Protein AF-A0A6A4WF65-F1 (afdb_monomer_lite)

Foldseek 3Di:
DDDDDDDDDDDDDDDDDDDDDDDDDDDDDDDDDDDDDDDDDDDDDDDDDDDDDDDDDDDDVVVVVVVVVVVVVVVVVVVVVVVVVVVVVVVVVVVVVVVVVVVVVVVVVVVVVVVVVVVVVVVVVVVVVVVVVVVVVVVLVVVVVVVVVVVVVVVVVVVVVVVVVVVVVVVVVVVVVVVVVVVVVVVVVVVVVVVVVVVVVVVVVVVVVVVVVVVVVVVVVVVVVVVVVVVVVVVVVVVVVVVVVVVVVVVVVVVVVVVVVCVVVCVVVVVVVVVVVVVVVVVVVVVVVVVVVVVVVVVVVVVVVVVVVVVVVVVVVVVVVVVVVVVVVVVVVVVVVVVVVVVVVVVVVVVVVVVVVVVVVVVVVVVVVVVVVVVVVVVVVVVVVVVVVVVVVVVVVVVVVVVVLVVVLVVLVVVLVVVVVVLVVVVVVVLVVQQVCCVVVNDPRDDDEDDPPDPPDPHHSVVVVVVVQDDDPPDPDDDPVPHRSVRVNVVSVVVVCVVVCVVVVVVVVVVVSVVPDDDPPDDPPPDDPDDDDDDDDDDDDDDDDPDPDDPDPDPPPPDDD

Radius of gyration: 81.29 Å; chains: 1; bounding box: 190×96×236 Å

Organism: Amphibalanus amphitrite (NCBI:txid1232801)

Structure (mmCIF, N/CA/C/O backbone):
data_AF-A0A6A4WF65-F1
#
_entry.id   AF-A0A6A4WF65-F1
#
loop_
_atom_site.group_PDB
_atom_site.id
_atom_site.type_symbol
_atom_site.label_atom_id
_atom_site.label_alt_id
_atom_site.label_comp_id
_atom_site.label_asym_id
_atom_site.label_entity_id
_atom_site.label_seq_id
_atom_site.pdbx_PDB_ins_code
_atom_site.Cartn_x
_atom_site.Cartn_y
_atom_site.Cartn_z
_atom_site.occupancy
_atom_site.B_iso_or_equiv
_atom_site.auth_seq_id
_atom_site.auth_comp_id
_atom_site.auth_asym_id
_atom_site.auth_atom_id
_atom_site.pdbx_PDB_model_num
ATOM 1 N N . MET A 1 1 ? -5.955 -25.766 -6.227 1.00 41.91 1 MET A N 1
ATOM 2 C CA . MET A 1 1 ? -5.847 -26.852 -5.224 1.00 41.91 1 MET A CA 1
ATOM 3 C C . MET A 1 1 ? -7.140 -26.901 -4.414 1.00 41.91 1 MET A C 1
ATOM 5 O O . MET A 1 1 ? -7.387 -25.957 -3.670 1.00 41.91 1 MET A O 1
ATOM 9 N N . PRO A 1 2 ? -8.030 -27.885 -4.627 1.00 46.41 2 PRO A N 1
ATOM 10 C CA . PRO A 1 2 ? -9.391 -27.808 -4.109 1.00 46.41 2 PRO A CA 1
ATOM 11 C C . PRO A 1 2 ? -9.538 -28.408 -2.700 1.00 46.41 2 PRO A C 1
ATOM 13 O O . PRO A 1 2 ? -9.118 -29.527 -2.430 1.00 46.41 2 PRO A O 1
ATOM 16 N N . GLY A 1 3 ? -10.184 -27.628 -1.832 1.00 39.09 3 GLY A N 1
ATOM 17 C CA . GLY A 1 3 ? -11.376 -28.011 -1.069 1.00 39.09 3 GLY A CA 1
ATOM 18 C C . GLY A 1 3 ? -11.336 -29.244 -0.164 1.00 39.09 3 GLY A C 1
ATOM 19 O O . GLY A 1 3 ? -11.583 -30.355 -0.619 1.00 39.09 3 GLY A O 1
ATOM 20 N N . LYS A 1 4 ? -11.273 -29.011 1.153 1.00 44.75 4 LYS A N 1
ATOM 21 C CA . LYS A 1 4 ? -11.973 -29.842 2.148 1.00 44.75 4 LYS A CA 1
ATOM 22 C C . LYS A 1 4 ? -12.621 -28.955 3.211 1.00 44.75 4 LYS A C 1
ATOM 24 O O . LYS A 1 4 ? -11.996 -28.563 4.188 1.00 44.75 4 LYS A O 1
ATOM 29 N N . VAL A 1 5 ? -13.898 -28.650 2.992 1.00 38.47 5 VAL A N 1
ATOM 30 C CA . VAL A 1 5 ? -14.832 -28.178 4.019 1.00 38.47 5 VAL A CA 1
ATOM 31 C C . VAL A 1 5 ? -15.720 -29.369 4.351 1.00 38.47 5 VAL A C 1
ATOM 33 O O . VAL A 1 5 ? -16.549 -29.769 3.537 1.00 38.47 5 VAL A O 1
ATOM 36 N N . SER A 1 6 ? -15.539 -29.957 5.529 1.00 44.25 6 SER A N 1
ATOM 37 C CA . SER A 1 6 ? -16.448 -30.965 6.074 1.00 44.25 6 SER A CA 1
ATOM 38 C C . SER A 1 6 ? -17.219 -30.365 7.242 1.00 44.25 6 SER A C 1
ATOM 40 O O . SER A 1 6 ? -16.684 -30.112 8.320 1.00 44.25 6 SER A O 1
ATOM 42 N N . ALA A 1 7 ? -18.497 -30.118 6.968 1.00 38.19 7 ALA A N 1
ATOM 43 C CA . ALA A 1 7 ? -19.545 -29.851 7.932 1.00 38.19 7 ALA A CA 1
ATOM 44 C C . ALA A 1 7 ? -19.807 -31.079 8.819 1.00 38.19 7 ALA A C 1
ATOM 46 O O . ALA A 1 7 ? -19.657 -32.201 8.346 1.00 38.19 7 ALA A O 1
ATOM 47 N N . LEU A 1 8 ? -20.256 -30.851 10.060 1.00 39.09 8 LEU A N 1
ATOM 48 C CA . LEU A 1 8 ? -21.376 -31.527 10.751 1.00 39.09 8 LEU A CA 1
ATOM 49 C C . LEU A 1 8 ? -21.285 -31.258 12.263 1.00 39.09 8 LEU A C 1
ATOM 51 O O . LEU A 1 8 ? -20.245 -31.461 12.877 1.00 39.09 8 LEU A O 1
ATOM 55 N N . GLY A 1 9 ? -22.387 -30.807 12.878 1.00 33.81 9 GLY A N 1
ATOM 56 C CA . GLY A 1 9 ? -22.458 -30.689 14.343 1.00 33.81 9 GLY A CA 1
ATOM 57 C C . GLY A 1 9 ? -23.415 -29.646 14.928 1.00 33.81 9 GLY A C 1
ATOM 58 O O . GLY A 1 9 ? -23.108 -29.055 15.958 1.00 33.81 9 GLY A O 1
ATOM 59 N N . ARG A 1 10 ? -24.583 -29.386 14.322 1.00 36.50 10 ARG A N 1
ATOM 60 C CA . ARG A 1 10 ? -25.648 -28.584 14.962 1.00 36.50 10 ARG A CA 1
ATOM 61 C C . ARG A 1 10 ? -26.479 -29.464 15.908 1.00 36.50 10 ARG A C 1
ATOM 63 O O . ARG A 1 10 ? -27.390 -30.151 15.456 1.00 36.50 10 ARG A O 1
ATOM 70 N N . LYS A 1 11 ? -26.239 -29.386 17.223 1.00 39.59 11 LYS A N 1
ATOM 71 C CA . LYS A 1 11 ? -27.218 -29.808 18.245 1.00 39.59 11 LYS A CA 1
ATOM 72 C C . LYS A 1 11 ? -28.255 -28.695 18.439 1.00 39.59 11 LYS A C 1
ATOM 74 O O . LYS A 1 11 ? -27.936 -27.620 18.938 1.00 39.59 11 LYS A O 1
ATOM 79 N N . LYS A 1 12 ? -29.498 -28.955 18.024 1.00 37.94 12 LYS A N 1
ATOM 80 C CA . LYS A 1 12 ? -30.688 -28.159 18.360 1.00 37.94 12 LYS A CA 1
ATOM 81 C C . LYS A 1 12 ? -31.403 -28.788 19.560 1.00 37.94 12 LYS A C 1
ATOM 83 O O . LYS A 1 12 ? -31.788 -29.948 19.509 1.00 37.94 12 LYS A O 1
ATOM 88 N N . GLY A 1 13 ? -31.677 -27.971 20.566 1.00 34.44 13 GLY A N 1
ATOM 89 C CA . GLY A 1 13 ? -32.819 -28.066 21.480 1.00 34.44 13 GLY A CA 1
ATOM 90 C C . GLY A 1 13 ? -33.201 -26.632 21.889 1.00 34.44 13 GLY A C 1
ATOM 91 O O . GLY A 1 13 ? -32.385 -25.738 21.654 1.00 34.44 13 GLY A O 1
ATOM 92 N N . PRO A 1 14 ? -34.384 -26.347 22.466 1.00 43.03 14 PRO A N 1
ATOM 93 C CA . PRO A 1 14 ? -35.498 -27.235 22.804 1.00 43.03 14 PRO A CA 1
ATOM 94 C C . PRO A 1 14 ? -36.832 -26.816 22.135 1.00 43.03 14 PRO A C 1
ATOM 96 O O . PRO A 1 14 ? -37.069 -25.645 21.834 1.00 43.03 14 PRO A O 1
ATOM 99 N N . LYS A 1 15 ? -37.752 -27.769 21.930 1.00 39.72 15 LYS A N 1
ATOM 100 C CA . LYS A 1 15 ? -39.150 -27.463 21.577 1.00 39.72 15 LYS A CA 1
ATOM 101 C C . LYS A 1 15 ? -39.980 -27.287 22.849 1.00 39.72 15 LYS A C 1
ATOM 103 O O . LYS A 1 15 ? -40.036 -28.167 23.700 1.00 39.72 15 LYS A O 1
ATOM 108 N N . LYS A 1 16 ? -40.639 -26.130 22.922 1.00 36.88 16 LYS A N 1
ATOM 109 C CA . LYS A 1 16 ? -41.687 -25.769 23.878 1.00 36.88 16 LYS A CA 1
ATOM 110 C C . LYS A 1 16 ? -42.897 -26.693 23.701 1.00 36.88 16 LYS A C 1
ATOM 112 O O . LYS A 1 16 ? -43.458 -26.749 22.611 1.00 36.88 16 LYS A O 1
ATOM 117 N N . GLY A 1 17 ? -43.329 -27.340 24.779 1.00 35.47 17 GLY A N 1
ATOM 118 C CA . GLY A 1 17 ? -44.667 -27.913 24.917 1.00 35.47 17 GLY A CA 1
ATOM 119 C C . GLY A 1 17 ? -45.488 -27.040 25.863 1.00 35.47 17 GLY A C 1
ATOM 120 O O . GLY A 1 17 ? -45.260 -27.054 27.068 1.00 35.47 17 GLY A O 1
ATOM 121 N N . LYS A 1 18 ? -46.414 -26.250 25.311 1.00 37.03 18 LYS A N 1
ATOM 122 C CA . LYS A 1 18 ? -47.544 -25.672 26.047 1.00 37.03 18 LYS A CA 1
ATOM 123 C C . LYS A 1 18 ? -48.683 -26.690 25.982 1.00 37.03 18 LYS A C 1
ATOM 125 O O . LYS A 1 18 ? -49.157 -26.980 24.892 1.00 37.03 18 LYS A O 1
ATOM 130 N N . ALA A 1 19 ? -49.144 -27.167 27.130 1.00 35.53 19 ALA A N 1
ATOM 131 C CA . ALA A 1 19 ? -50.463 -27.765 27.279 1.00 35.53 19 ALA A CA 1
ATOM 132 C C . ALA A 1 19 ? -51.000 -27.344 28.648 1.00 35.53 19 ALA A C 1
ATOM 134 O O . ALA A 1 19 ? -50.525 -27.791 29.688 1.00 35.53 19 ALA A O 1
ATOM 135 N N . GLY A 1 20 ? -51.951 -26.416 28.632 1.00 32.31 20 GLY A N 1
ATOM 136 C CA . GLY A 1 20 ? -52.855 -26.172 29.741 1.00 32.31 20 GLY A CA 1
ATOM 137 C C . GLY A 1 20 ? -54.247 -26.590 29.294 1.00 32.31 20 GLY A C 1
ATOM 138 O O . GLY A 1 20 ? -54.664 -26.195 28.211 1.00 32.31 20 GLY A O 1
ATOM 139 N N . SER A 1 21 ? -54.930 -27.399 30.101 1.00 34.78 21 SER A N 1
ATOM 140 C CA . SER A 1 21 ? -56.360 -27.268 30.405 1.00 34.78 21 SER A CA 1
ATOM 141 C C . SER A 1 21 ? -56.857 -28.493 31.179 1.00 34.78 21 SER A C 1
ATOM 143 O O . SER A 1 21 ? -56.741 -29.626 30.726 1.00 34.78 21 SER A O 1
ATOM 145 N N . SER A 1 22 ? -57.468 -28.197 32.327 1.00 37.22 22 SER A N 1
ATOM 146 C CA . SER A 1 22 ? -58.612 -28.897 32.915 1.00 37.22 22 SER A CA 1
ATOM 147 C C . SER A 1 22 ? -58.459 -30.368 33.325 1.00 37.22 22 SER A C 1
ATOM 149 O O . SER A 1 22 ? -58.744 -31.294 32.568 1.00 37.22 22 SER A O 1
ATOM 151 N N . ARG A 1 23 ? -58.209 -30.590 34.624 1.00 34.72 23 ARG A N 1
ATOM 152 C CA . ARG A 1 23 ? -58.839 -31.710 35.341 1.00 34.72 23 ARG A CA 1
ATOM 153 C C . ARG A 1 23 ? -59.058 -31.395 36.825 1.00 34.72 23 ARG A C 1
ATOM 155 O O . ARG A 1 23 ? -58.192 -31.575 37.667 1.00 34.72 23 ARG A O 1
ATOM 162 N N . ARG A 1 24 ? -60.263 -30.876 37.076 1.00 36.25 24 ARG A N 1
ATOM 163 C CA . ARG A 1 24 ? -61.226 -31.251 38.128 1.00 36.25 24 ARG A CA 1
ATOM 164 C C . ARG A 1 24 ? -60.636 -31.754 39.458 1.00 36.25 24 ARG A C 1
ATOM 166 O O . ARG A 1 24 ? -60.209 -32.900 39.573 1.00 36.25 24 ARG A O 1
ATOM 173 N N . GLY A 1 25 ? -60.720 -30.896 40.475 1.00 32.00 25 GLY A N 1
ATOM 174 C CA . GLY A 1 25 ? -60.412 -31.222 41.862 1.00 32.00 25 GLY A CA 1
ATOM 175 C C . GLY A 1 25 ? -61.311 -32.321 42.438 1.00 32.00 25 GLY A C 1
ATOM 176 O O . GLY A 1 25 ? -62.505 -32.399 42.148 1.00 32.00 25 GLY A O 1
ATOM 177 N N . LYS A 1 26 ? -60.714 -33.159 43.285 1.00 34.44 26 LYS A N 1
ATOM 178 C CA . LYS A 1 26 ? -61.405 -34.013 44.250 1.00 34.44 26 LYS A CA 1
ATOM 179 C C . LYS A 1 26 ? -60.920 -33.604 45.632 1.00 34.44 26 LYS A C 1
ATOM 181 O O . LYS A 1 26 ? -59.792 -33.890 46.010 1.00 34.44 26 LYS A O 1
ATOM 186 N N . GLY A 1 27 ? -61.791 -32.930 46.362 1.00 31.33 27 GLY A N 1
ATOM 187 C CA . GLY A 1 27 ? -61.661 -32.670 47.782 1.00 31.33 27 GLY A CA 1
ATOM 188 C C . GLY A 1 27 ? -63.065 -32.562 48.356 1.00 31.33 27 GLY A C 1
ATOM 189 O O . GLY A 1 27 ? -63.889 -31.844 47.796 1.00 31.33 27 GLY A O 1
ATOM 190 N N . THR A 1 28 ? -63.294 -33.309 49.436 1.00 33.25 28 THR A N 1
ATOM 191 C CA . THR A 1 28 ? -64.363 -33.230 50.452 1.00 33.25 28 THR A CA 1
ATOM 192 C C . THR A 1 28 ? -65.168 -34.524 50.630 1.00 33.25 28 THR A C 1
ATOM 194 O O . THR A 1 28 ? -66.014 -34.907 49.829 1.00 33.25 28 THR A O 1
ATOM 197 N N . LYS A 1 29 ? -64.914 -35.189 51.761 1.00 31.84 29 LYS A N 1
ATOM 198 C CA . LYS A 1 29 ? -65.923 -35.901 52.549 1.00 31.84 29 LYS A CA 1
ATOM 199 C C . LYS A 1 29 ? -65.740 -35.430 53.989 1.00 31.84 29 LYS A C 1
ATOM 201 O O . LYS A 1 29 ? -64.892 -35.940 54.709 1.00 31.84 29 LYS A O 1
ATOM 206 N N . SER A 1 30 ? -66.512 -34.421 54.374 1.00 33.69 30 SER A N 1
ATOM 207 C CA . SER A 1 30 ? -66.851 -34.150 55.767 1.00 33.69 30 SER A CA 1
ATOM 208 C C . SER A 1 30 ? -68.365 -34.298 55.890 1.00 33.69 30 SER A C 1
ATOM 210 O O . SER A 1 30 ? -69.145 -33.718 55.138 1.00 33.69 30 SER A O 1
ATOM 212 N N . THR A 1 31 ? -68.784 -35.168 56.798 1.00 31.50 31 THR A N 1
ATOM 213 C CA . THR A 1 31 ? -70.180 -35.397 57.156 1.00 31.50 31 THR A CA 1
ATOM 214 C C . THR A 1 31 ? -70.520 -34.518 58.349 1.00 31.50 31 THR A C 1
ATOM 216 O O . THR A 1 31 ? -69.987 -34.731 59.438 1.00 31.50 31 THR A O 1
ATOM 219 N N . LYS A 1 32 ? -71.434 -33.558 58.176 1.00 29.44 32 LYS A N 1
ATOM 220 C CA . LYS A 1 32 ? -72.204 -32.993 59.291 1.00 29.44 32 LYS A CA 1
ATOM 221 C C . LYS A 1 32 ? -73.563 -32.464 58.814 1.00 29.44 32 LYS A C 1
ATOM 223 O O . LYS A 1 32 ? -73.632 -31.519 58.042 1.00 29.44 32 LYS A O 1
ATOM 228 N N . SER A 1 33 ? -74.608 -33.145 59.286 1.00 32.16 33 SER A N 1
ATOM 229 C CA . SER A 1 33 ? -75.941 -32.676 59.713 1.00 32.16 33 SER A CA 1
ATOM 230 C C . SER A 1 33 ? -76.513 -31.334 59.218 1.00 32.16 33 SER A C 1
ATOM 232 O O . SER A 1 33 ? -75.879 -30.297 59.402 1.00 32.16 33 SER A O 1
ATOM 234 N N . LYS A 1 34 ? -77.805 -31.351 58.842 1.00 30.38 34 LYS A N 1
ATOM 235 C CA . LYS A 1 34 ? -78.896 -30.406 59.225 1.00 30.38 34 LYS A CA 1
ATOM 236 C C . LYS A 1 34 ? -80.216 -30.926 58.606 1.00 30.38 34 LYS A C 1
ATOM 238 O O . LYS A 1 34 ? -80.237 -31.228 57.425 1.00 30.38 34 LYS A O 1
ATOM 243 N N . SER A 1 35 ? -81.210 -31.366 59.383 1.00 31.05 35 SER A N 1
ATOM 244 C CA . SER A 1 35 ? -82.272 -30.625 60.102 1.00 31.05 35 SER A CA 1
ATOM 245 C C . SER A 1 35 ? -83.471 -30.185 59.242 1.00 31.05 35 SER A C 1
ATOM 247 O O . SER A 1 35 ? -83.344 -29.280 58.425 1.00 31.05 35 SER A O 1
ATOM 249 N N . SER A 1 36 ? -84.640 -30.772 59.515 1.00 28.94 36 SER A N 1
ATOM 250 C CA . SER A 1 36 ? -86.014 -30.206 59.552 1.00 28.94 36 SER A CA 1
ATOM 251 C C . SER A 1 36 ? -86.986 -31.404 59.638 1.00 28.94 36 SER A C 1
ATOM 253 O O . SER A 1 36 ? -86.672 -32.455 59.100 1.00 28.94 36 SER A O 1
ATOM 255 N N . GLY A 1 37 ? -88.132 -31.436 60.317 1.00 28.89 37 GLY A N 1
ATOM 256 C CA . GLY A 1 37 ? -88.900 -30.498 61.130 1.00 28.89 37 GLY A CA 1
ATOM 257 C C . GLY A 1 37 ? -90.341 -31.044 61.271 1.00 28.89 37 GLY A C 1
ATOM 258 O O . GLY A 1 37 ? -90.865 -31.608 60.317 1.00 28.89 37 GLY A O 1
ATOM 259 N N . SER A 1 38 ? -90.983 -30.813 62.431 1.00 27.28 38 SER A N 1
ATOM 260 C CA . SER A 1 38 ? -92.423 -31.018 62.767 1.00 27.28 38 SER A CA 1
ATOM 261 C C . SER A 1 38 ? -92.932 -32.473 62.942 1.00 27.28 38 SER A C 1
ATOM 263 O O . SER A 1 38 ? -92.507 -33.361 62.228 1.00 27.28 38 SER A O 1
ATOM 265 N N . GLY A 1 39 ? -93.842 -32.843 63.859 1.00 27.70 39 GLY A N 1
ATOM 266 C CA . GLY A 1 39 ? -94.545 -32.146 64.940 1.00 27.70 39 GLY A CA 1
ATOM 267 C C . GLY A 1 39 ? -95.506 -33.085 65.725 1.00 27.70 39 GLY A C 1
ATOM 268 O O . GLY A 1 39 ? -96.039 -34.035 65.174 1.00 27.70 39 GLY A O 1
ATOM 269 N N . LYS A 1 40 ? -95.716 -32.774 67.021 1.00 29.08 40 LYS A N 1
ATOM 270 C CA . LYS A 1 40 ? -96.902 -32.983 67.910 1.00 29.08 40 LYS A CA 1
ATOM 271 C C . LYS A 1 40 ? -97.742 -34.296 67.864 1.00 29.08 40 LYS A C 1
ATOM 273 O O . LYS A 1 40 ? -98.533 -34.465 66.948 1.00 29.08 40 LYS A O 1
ATOM 278 N N . LYS A 1 41 ? -97.890 -34.985 69.022 1.00 27.52 41 LYS A N 1
ATOM 279 C CA . LYS A 1 41 ? -99.113 -34.970 69.895 1.00 27.52 41 LYS A CA 1
ATOM 280 C C . LYS A 1 41 ? -99.067 -35.930 71.119 1.00 27.52 41 LYS A C 1
ATOM 282 O O . LYS A 1 41 ? -98.786 -37.111 71.010 1.00 27.52 41 LYS A O 1
ATOM 287 N N . LYS A 1 42 ? -99.457 -35.350 72.266 1.00 28.66 42 LYS A N 1
ATOM 288 C CA . LYS A 1 42 ? -100.004 -35.852 73.558 1.00 28.66 42 LYS A CA 1
ATOM 289 C C . LYS A 1 42 ? -100.631 -37.270 73.649 1.00 28.66 42 LYS A C 1
ATOM 291 O O . LYS A 1 42 ? -101.531 -37.566 72.871 1.00 28.66 42 LYS A O 1
ATOM 296 N N . LYS A 1 43 ? -100.434 -37.944 74.806 1.00 29.64 43 LYS A N 1
ATOM 297 C CA . LYS A 1 43 ? -101.494 -38.420 75.760 1.00 29.64 43 LYS A CA 1
ATOM 298 C C . LYS A 1 43 ? -100.871 -38.969 77.074 1.00 29.64 43 LYS A C 1
ATOM 300 O O . LYS A 1 43 ? -99.963 -39.779 77.008 1.00 29.64 43 LYS A O 1
ATOM 305 N N . LYS A 1 44 ? -101.189 -38.380 78.248 1.00 27.11 44 LYS A N 1
ATOM 306 C CA . LYS A 1 44 ? -101.965 -38.952 79.398 1.00 27.11 44 LYS A CA 1
ATOM 307 C C . LYS A 1 44 ? -101.587 -40.414 79.736 1.00 27.11 44 LYS A C 1
ATOM 309 O O . LYS A 1 44 ? -101.782 -41.259 78.886 1.00 27.11 44 LYS A O 1
ATOM 314 N N . GLY A 1 45 ? -101.108 -40.833 80.911 1.00 25.62 45 GLY A N 1
ATOM 315 C CA . GLY A 1 45 ? -101.316 -40.401 82.298 1.00 25.62 45 GLY A CA 1
ATOM 316 C C . GLY A 1 45 ? -102.202 -41.417 83.041 1.00 25.62 45 GLY A C 1
ATOM 317 O O . GLY A 1 45 ? -103.343 -41.570 82.628 1.00 25.62 45 GLY A O 1
ATOM 318 N N . LYS A 1 46 ? -101.739 -42.055 84.136 1.00 28.75 46 LYS A N 1
ATOM 319 C CA . LYS A 1 46 ? -102.574 -42.373 85.322 1.00 28.75 46 LYS A CA 1
ATOM 320 C C . LYS A 1 46 ? -101.794 -42.956 86.515 1.00 28.75 46 LYS A C 1
ATOM 322 O O . LYS A 1 46 ? -101.024 -43.896 86.400 1.00 28.75 46 LYS A O 1
ATOM 327 N N . LYS A 1 47 ? -102.101 -42.350 87.663 1.00 29.41 47 LYS A N 1
ATOM 328 C CA . LYS A 1 47 ? -101.840 -42.684 89.071 1.00 29.41 47 LYS A CA 1
ATOM 329 C C . LYS A 1 47 ? -102.693 -43.868 89.563 1.00 29.41 47 LYS A C 1
ATOM 331 O O . LYS A 1 47 ? -103.837 -44.000 89.133 1.00 29.41 47 LYS A O 1
ATOM 336 N N . GLY A 1 48 ? -102.232 -44.498 90.649 1.00 27.08 48 GLY A N 1
ATOM 337 C CA . GLY A 1 48 ? -103.062 -45.112 91.706 1.00 27.08 48 GLY A CA 1
ATOM 338 C C . GLY A 1 48 ? -102.782 -46.605 91.916 1.00 27.08 48 GLY A C 1
ATOM 339 O O . GLY A 1 48 ? -102.446 -47.284 90.966 1.00 27.08 48 GLY A O 1
ATOM 340 N N . LYS A 1 49 ? -102.922 -47.210 93.100 1.00 27.72 49 LYS A N 1
ATOM 341 C CA . LYS A 1 49 ? -103.327 -46.756 94.441 1.00 27.72 49 LYS A CA 1
ATOM 342 C C . LYS A 1 49 ? -103.037 -47.924 95.416 1.00 27.72 49 LYS A C 1
ATOM 344 O O . LYS A 1 49 ? -103.233 -49.075 95.067 1.00 27.72 49 LYS A O 1
ATOM 349 N N . ARG A 1 50 ? -102.615 -47.573 96.633 1.00 28.78 50 ARG A N 1
ATOM 350 C CA . ARG A 1 50 ? -102.766 -48.228 97.955 1.00 28.78 50 ARG A CA 1
ATOM 351 C C . ARG A 1 50 ? -103.413 -49.636 98.079 1.00 28.78 50 ARG A C 1
ATOM 353 O O . ARG A 1 50 ? -104.551 -49.830 97.677 1.00 28.78 50 ARG A O 1
ATOM 360 N N . LYS A 1 51 ? -102.798 -50.376 99.023 1.00 28.36 51 LYS A N 1
ATOM 361 C CA . LYS A 1 51 ? -103.355 -51.083 100.210 1.00 28.36 51 LYS A CA 1
ATOM 362 C C . LYS A 1 51 ? -103.645 -52.597 100.144 1.00 28.36 51 LYS A C 1
ATOM 364 O O . LYS A 1 51 ? -104.445 -53.066 99.352 1.00 28.36 51 LYS A O 1
ATOM 369 N N . LYS A 1 52 ? -103.184 -53.216 101.247 1.00 26.14 52 LYS A N 1
ATOM 370 C CA . LYS A 1 52 ? -103.778 -54.293 102.071 1.00 26.14 52 LYS A CA 1
ATOM 371 C C . LYS A 1 52 ? -103.363 -55.749 101.778 1.00 26.14 52 LYS A C 1
ATOM 373 O O . LYS A 1 52 ? -104.088 -56.498 101.146 1.00 26.14 52 LYS A O 1
ATOM 378 N N . GLY A 1 53 ? -102.323 -56.176 102.500 1.00 27.28 53 GLY A N 1
ATOM 379 C CA . GLY A 1 53 ? -102.506 -57.058 103.661 1.00 27.28 53 GLY A CA 1
ATOM 380 C C . GLY A 1 53 ? -102.249 -58.557 103.468 1.00 27.28 53 GLY A C 1
ATOM 381 O O . GLY A 1 53 ? -102.446 -59.095 102.389 1.00 27.28 53 GLY A O 1
ATOM 382 N N . LYS A 1 54 ? -101.953 -59.195 104.616 1.00 29.88 54 LYS A N 1
ATOM 383 C CA . LYS A 1 54 ? -101.731 -60.632 104.904 1.00 29.88 54 LYS A CA 1
ATOM 384 C C . LYS A 1 54 ? -100.268 -61.072 104.754 1.00 29.88 54 LYS A C 1
ATOM 386 O O . LYS A 1 54 ? -99.653 -60.787 103.747 1.00 29.88 54 LYS A O 1
ATOM 391 N N . LYS A 1 55 ? -99.642 -61.789 105.688 1.00 29.81 55 LYS A N 1
ATOM 392 C CA . LYS A 1 55 ? -99.983 -62.320 107.022 1.00 29.81 55 LYS A CA 1
ATOM 393 C C . LYS A 1 55 ? -98.616 -62.606 107.677 1.00 29.81 55 LYS A C 1
ATOM 395 O O . LYS A 1 55 ? -97.783 -63.238 107.038 1.00 29.81 55 LYS A O 1
ATOM 400 N N . ARG A 1 56 ? -98.377 -62.147 108.911 1.00 31.38 56 ARG A N 1
ATOM 401 C CA . ARG A 1 56 ? -97.229 -62.579 109.731 1.00 31.38 56 ARG A CA 1
ATOM 402 C C . ARG A 1 56 ? -97.395 -64.073 110.038 1.00 31.38 56 ARG A C 1
ATOM 404 O O . ARG A 1 56 ? -98.395 -64.444 110.647 1.00 31.38 56 ARG A O 1
ATOM 411 N N . LYS A 1 57 ? -96.442 -64.900 109.608 1.00 37.19 57 LYS A N 1
ATOM 412 C CA . LYS A 1 57 ? -96.150 -66.208 110.207 1.00 37.19 57 LYS A CA 1
ATOM 413 C C . LYS A 1 57 ? -94.902 -66.008 111.069 1.00 37.19 57 LYS A C 1
ATOM 415 O O . LYS A 1 57 ? -93.961 -65.366 110.612 1.00 37.19 57 LYS A O 1
ATOM 420 N N . MET A 1 58 ? -94.973 -66.435 112.328 1.00 35.19 58 MET A N 1
ATOM 421 C CA . MET A 1 58 ? -93.837 -66.450 113.251 1.00 35.19 58 MET A CA 1
ATOM 422 C C . MET A 1 58 ? -92.790 -67.406 112.677 1.00 35.19 58 MET A C 1
ATOM 424 O O . MET A 1 58 ? -93.122 -68.542 112.352 1.00 35.19 58 MET A O 1
ATOM 428 N N . ILE A 1 59 ? -91.585 -66.882 112.498 1.00 43.12 59 ILE A N 1
ATOM 429 C CA . ILE A 1 59 ? -90.422 -67.525 111.894 1.00 43.12 59 ILE A CA 1
ATOM 430 C C . ILE A 1 59 ? -89.536 -68.010 113.049 1.00 43.12 59 ILE A C 1
ATOM 432 O O . ILE A 1 59 ? -89.306 -67.266 114.007 1.00 43.12 59 ILE A O 1
ATOM 436 N N . SER A 1 60 ? -89.148 -69.282 112.991 1.00 50.19 60 SER A N 1
ATOM 437 C CA . SER A 1 60 ? -88.385 -70.010 114.017 1.00 50.19 60 SER A CA 1
ATOM 438 C C . SER A 1 60 ? -86.958 -69.437 114.126 1.00 50.19 60 SER A C 1
ATOM 440 O O . SER A 1 60 ? -86.435 -68.955 113.122 1.00 50.19 60 SER A O 1
ATOM 442 N N . PRO A 1 61 ? -86.291 -69.462 115.297 1.00 53.56 61 PRO A N 1
ATOM 443 C CA . PRO A 1 61 ? -84.945 -68.900 115.487 1.00 53.56 61 PRO A CA 1
ATOM 444 C C . PRO A 1 61 ? -83.854 -69.389 114.504 1.00 53.56 61 PRO A C 1
ATOM 446 O O . PRO A 1 61 ? -82.876 -68.670 114.306 1.00 53.56 61 PRO A O 1
ATOM 449 N N . GLU A 1 62 ? -84.029 -70.528 113.823 1.00 55.22 62 GLU A N 1
ATOM 450 C CA . GLU A 1 62 ? -83.141 -70.983 112.729 1.00 55.22 62 GLU A CA 1
ATOM 451 C C . GLU A 1 62 ? -83.238 -70.116 111.458 1.00 55.22 62 GLU A C 1
ATOM 453 O O . GLU A 1 62 ? -82.223 -69.768 110.856 1.00 55.22 62 GLU A O 1
ATOM 458 N N . GLU A 1 63 ? -84.436 -69.656 111.097 1.00 54.66 63 GLU A N 1
ATOM 459 C CA . GLU A 1 63 ? -84.658 -68.799 109.925 1.00 54.66 63 GLU A CA 1
ATOM 460 C C . GLU A 1 63 ? -84.140 -67.358 110.159 1.00 54.66 63 GLU A C 1
ATOM 462 O O . GLU A 1 63 ? -83.863 -66.629 109.205 1.00 54.66 63 GLU A O 1
ATOM 467 N N . TYR A 1 64 ? -83.954 -66.936 111.421 1.00 57.69 64 TYR A N 1
ATOM 468 C CA . TYR A 1 64 ? -83.300 -65.666 111.781 1.00 57.69 64 TYR A CA 1
ATOM 469 C C . TYR A 1 64 ? -81.783 -65.717 111.550 1.00 57.69 64 TYR A C 1
ATOM 471 O O . TYR A 1 64 ? -81.212 -64.742 111.061 1.00 57.69 64 TYR A O 1
ATOM 479 N N . ALA A 1 65 ? -81.142 -66.852 111.842 1.00 61.81 65 ALA A N 1
ATOM 480 C CA . ALA A 1 65 ? -79.721 -67.063 111.570 1.00 61.81 65 ALA A CA 1
ATOM 481 C C . ALA A 1 65 ? -79.443 -67.169 110.059 1.00 61.81 65 ALA A C 1
ATOM 483 O O . ALA A 1 65 ? -78.464 -66.597 109.575 1.00 61.81 65 ALA A O 1
ATOM 484 N N . GLU A 1 66 ? -80.335 -67.810 109.295 1.00 63.88 66 GLU A N 1
ATOM 485 C CA . GLU A 1 66 ? -80.280 -67.826 107.827 1.00 63.88 66 GLU A CA 1
ATOM 486 C C . GLU A 1 66 ? -80.542 -66.442 107.223 1.00 63.88 66 GLU A C 1
ATOM 488 O O . GLU A 1 66 ? -79.802 -66.019 106.339 1.00 63.88 66 GLU A O 1
ATOM 493 N N . MET A 1 67 ? -81.525 -65.688 107.729 1.00 65.31 67 MET A N 1
ATOM 494 C CA . MET A 1 67 ? -81.759 -64.292 107.333 1.00 65.31 67 MET A CA 1
ATOM 495 C C . MET A 1 67 ? -80.562 -63.393 107.653 1.00 65.31 67 MET A C 1
ATOM 497 O O . MET A 1 67 ? -80.239 -62.511 106.862 1.00 65.31 67 MET A O 1
ATOM 501 N N . GLU A 1 68 ? -79.875 -63.602 108.777 1.00 67.44 68 GLU A N 1
ATOM 502 C CA . GLU A 1 68 ? -78.690 -62.831 109.159 1.00 67.44 68 GLU A CA 1
ATOM 503 C C . GLU A 1 68 ? -77.455 -63.220 108.328 1.00 67.44 68 GLU A C 1
ATOM 505 O O . GLU A 1 68 ? -76.686 -62.349 107.914 1.00 67.44 68 GLU A O 1
ATOM 510 N N . GLN A 1 69 ? -77.279 -64.504 107.999 1.00 72.12 69 GLN A N 1
ATOM 511 C CA . GLN A 1 69 ? -76.270 -64.959 107.036 1.00 72.12 69 GLN A CA 1
ATOM 512 C C . GLN A 1 69 ? -76.564 -64.462 105.615 1.00 72.12 69 GLN A C 1
ATOM 514 O O . GLN A 1 69 ? -75.642 -64.040 104.917 1.00 72.12 69 GLN A O 1
ATOM 519 N N . GLN A 1 70 ? -77.830 -64.437 105.196 1.00 73.44 70 GLN A N 1
ATOM 520 C CA . GLN A 1 70 ? -78.269 -63.844 103.933 1.00 73.44 70 GLN A CA 1
ATOM 521 C C . GLN A 1 70 ? -78.091 -62.327 103.932 1.00 73.44 70 GLN A C 1
ATOM 523 O O . GLN A 1 70 ? -77.695 -61.776 102.911 1.00 73.44 70 GLN A O 1
ATOM 528 N N . LEU A 1 71 ? -78.308 -61.639 105.057 1.00 75.12 71 LEU A N 1
ATOM 529 C CA . LEU A 1 71 ? -78.059 -60.204 105.187 1.00 75.12 71 LEU A CA 1
ATOM 530 C C . LEU A 1 71 ? -76.561 -59.903 105.091 1.00 75.12 71 LEU A C 1
ATOM 532 O O . LEU A 1 71 ? -76.177 -59.002 104.352 1.00 75.12 71 LEU A O 1
ATOM 536 N N . LYS A 1 72 ? -75.711 -60.691 105.761 1.00 77.94 72 LYS A N 1
ATOM 537 C CA . LYS A 1 72 ? -74.242 -60.598 105.679 1.00 77.94 72 LYS A CA 1
ATOM 538 C C . LYS A 1 72 ? -73.723 -60.954 104.280 1.00 77.94 72 LYS A C 1
ATOM 540 O O . LYS A 1 72 ? -72.811 -60.303 103.779 1.00 77.94 72 LYS A O 1
ATOM 545 N N . SER A 1 73 ? -74.318 -61.946 103.618 1.00 76.94 73 SER A N 1
ATOM 546 C CA . SER A 1 73 ? -74.054 -62.287 102.213 1.00 76.94 73 SER A CA 1
ATOM 547 C C . SER A 1 73 ? -74.451 -61.134 101.287 1.00 76.94 73 SER A C 1
ATOM 549 O O . SER A 1 73 ? -73.622 -60.648 100.523 1.00 76.94 73 SER A O 1
ATOM 551 N N . CYS A 1 74 ? -75.668 -60.607 101.431 1.00 77.06 74 CYS A N 1
ATOM 552 C CA . CYS A 1 74 ? -76.153 -59.442 100.701 1.00 77.06 74 CYS A CA 1
ATOM 553 C C . CYS A 1 74 ? -75.249 -58.226 100.928 1.00 77.06 74 CYS A C 1
ATOM 555 O O . CYS A 1 74 ? -74.869 -57.584 99.956 1.00 77.06 74 CYS A O 1
ATOM 557 N N . GLN A 1 75 ? -74.837 -57.937 102.164 1.00 82.00 75 GLN A N 1
ATOM 558 C CA . GLN A 1 75 ? -73.898 -56.858 102.493 1.00 82.00 75 GLN A CA 1
ATOM 559 C C . GLN A 1 75 ? -72.556 -57.043 101.780 1.00 82.00 75 GLN A C 1
ATOM 561 O O . GLN A 1 75 ? -72.133 -56.132 101.077 1.00 82.00 75 GLN A O 1
ATOM 566 N N . ARG A 1 76 ? -71.957 -58.240 101.832 1.00 81.69 76 ARG A N 1
ATOM 567 C CA . ARG A 1 76 ? -70.722 -58.560 101.091 1.00 81.69 76 ARG A CA 1
ATOM 568 C C . ARG A 1 76 ? -70.893 -58.427 99.580 1.00 81.69 76 ARG A C 1
ATOM 570 O O . ARG A 1 76 ? -70.007 -57.914 98.905 1.00 81.69 76 ARG A O 1
ATOM 577 N N . THR A 1 77 ? -72.026 -58.864 99.023 1.00 84.81 77 THR A N 1
ATOM 578 C CA . THR A 1 77 ? -72.309 -58.669 97.592 1.00 84.81 77 THR A CA 1
ATOM 579 C C . THR A 1 77 ? -72.496 -57.195 97.246 1.00 84.81 77 THR A C 1
ATOM 581 O O . THR A 1 77 ? -72.041 -56.766 96.192 1.00 84.81 77 THR A O 1
ATOM 584 N N . ASN A 1 78 ? -73.098 -56.403 98.134 1.00 84.12 78 ASN A N 1
ATOM 585 C CA . ASN A 1 78 ? -73.302 -54.972 97.945 1.00 84.12 78 ASN A CA 1
ATOM 586 C C . ASN A 1 78 ? -71.968 -54.217 98.025 1.00 84.12 78 ASN A C 1
ATOM 588 O O . ASN A 1 78 ? -71.698 -53.383 97.174 1.00 84.12 78 ASN A O 1
ATOM 592 N N . GLU A 1 79 ? -71.089 -54.576 98.962 1.00 85.94 79 GLU A N 1
ATOM 593 C CA . GLU A 1 79 ? -69.709 -54.078 99.057 1.00 85.94 79 GLU A CA 1
ATOM 594 C C . GLU A 1 79 ? -68.869 -54.454 97.824 1.00 85.94 79 GLU A C 1
ATOM 596 O O . GLU A 1 79 ? -68.165 -53.624 97.254 1.00 85.94 79 GLU A O 1
ATOM 601 N N . LEU A 1 80 ? -68.986 -55.690 97.332 1.00 89.25 80 LEU A N 1
ATOM 602 C CA . LEU A 1 80 ? -68.364 -56.100 96.070 1.00 89.25 80 LEU A CA 1
ATOM 603 C C . LEU A 1 80 ? -68.895 -55.294 94.881 1.00 89.25 80 LEU A C 1
ATOM 605 O O . LEU A 1 80 ? -68.132 -54.929 93.984 1.00 89.25 80 LEU A O 1
ATOM 609 N N . LEU A 1 81 ? -70.201 -55.024 94.849 1.00 89.12 81 LEU A N 1
ATOM 610 C CA . LEU A 1 81 ? -70.821 -54.212 93.810 1.00 89.12 81 LEU A CA 1
ATOM 611 C C . LEU A 1 81 ? -70.385 -52.752 93.910 1.00 89.12 81 LEU A C 1
ATOM 613 O O . LEU A 1 81 ? -70.092 -52.173 92.869 1.00 89.12 81 LEU A O 1
ATOM 617 N N . THR A 1 82 ? -70.272 -52.166 95.104 1.00 89.88 82 THR A N 1
ATOM 618 C CA . THR A 1 82 ? -69.794 -50.787 95.279 1.00 89.88 82 THR A CA 1
ATOM 619 C C . THR A 1 82 ? -68.332 -50.653 94.874 1.00 89.88 82 THR A C 1
ATOM 621 O O . THR A 1 82 ? -68.020 -49.730 94.129 1.00 89.88 82 THR A O 1
ATOM 624 N N . ILE A 1 83 ? -67.460 -51.599 95.243 1.00 91.19 83 ILE A N 1
ATOM 625 C CA . ILE A 1 83 ? -66.056 -51.635 94.794 1.00 91.19 83 ILE A CA 1
ATOM 626 C C . ILE A 1 83 ? -65.968 -51.772 93.265 1.00 91.19 83 ILE A C 1
ATOM 628 O O . ILE A 1 83 ? -65.189 -51.076 92.614 1.00 91.19 83 ILE A O 1
ATOM 632 N N . LYS A 1 84 ? -66.794 -52.628 92.648 1.00 93.25 84 LYS A N 1
ATOM 633 C CA . LYS A 1 84 ? -66.863 -52.728 91.178 1.00 93.25 84 LYS A CA 1
ATOM 634 C C . LYS A 1 84 ? -67.353 -51.425 90.547 1.00 93.25 84 LYS A C 1
ATOM 636 O O . LYS A 1 84 ? -66.818 -51.007 89.522 1.00 93.25 84 LYS A O 1
ATOM 641 N N . LEU A 1 85 ? -68.345 -50.768 91.147 1.00 92.31 85 LEU A N 1
ATOM 642 C CA . LEU A 1 85 ? -68.904 -49.509 90.655 1.00 92.31 85 LEU A CA 1
ATOM 643 C C . LEU A 1 85 ? -67.882 -48.369 90.762 1.00 92.31 85 LEU A C 1
ATOM 645 O O . LEU A 1 85 ? -67.746 -47.600 89.813 1.00 92.31 85 LEU A O 1
ATOM 649 N N . THR A 1 86 ? -67.111 -48.291 91.850 1.00 92.06 86 THR A N 1
ATOM 650 C CA . THR A 1 86 ? -66.036 -47.301 92.016 1.00 92.06 86 THR A CA 1
ATOM 651 C C . THR A 1 86 ? -64.857 -47.573 91.085 1.00 92.06 86 THR A C 1
ATOM 653 O O . THR A 1 86 ? -64.373 -46.634 90.458 1.00 92.06 86 THR A O 1
ATOM 656 N N . ALA A 1 87 ? -64.443 -48.830 90.887 1.00 91.00 87 ALA A N 1
ATOM 657 C CA . ALA A 1 87 ? -63.424 -49.194 89.897 1.00 91.00 87 ALA A CA 1
ATOM 658 C C . ALA A 1 87 ? -63.873 -48.873 88.454 1.00 91.00 87 ALA A C 1
ATOM 660 O O . ALA A 1 87 ? -63.101 -48.339 87.649 1.00 91.00 87 ALA A O 1
ATOM 661 N N . MET A 1 88 ? -65.147 -49.120 88.122 1.00 92.69 88 MET A N 1
ATOM 662 C CA . MET A 1 88 ? -65.731 -48.718 86.836 1.00 92.69 88 MET A CA 1
ATOM 663 C C . MET A 1 88 ? -65.860 -47.195 86.692 1.00 92.69 88 MET A C 1
ATOM 665 O O . MET A 1 88 ? -65.665 -46.660 85.601 1.00 92.69 88 MET A O 1
ATOM 669 N N . ALA A 1 89 ? -66.169 -46.472 87.771 1.00 91.50 89 ALA A N 1
ATOM 670 C CA . ALA A 1 89 ? -66.196 -45.012 87.769 1.00 91.50 89 ALA A CA 1
ATOM 671 C C . ALA A 1 89 ? -64.786 -44.430 87.582 1.00 91.50 89 ALA A C 1
ATOM 673 O O . ALA A 1 89 ? -64.608 -43.529 86.768 1.00 91.50 89 ALA A O 1
ATOM 674 N N . HIS A 1 90 ? -63.781 -44.992 88.259 1.00 94.19 90 HIS A N 1
ATOM 675 C CA . HIS A 1 90 ? -62.386 -44.579 88.142 1.00 94.19 90 HIS A CA 1
ATOM 676 C C . HIS A 1 90 ? -61.824 -44.841 86.740 1.00 94.19 90 HIS A C 1
ATOM 678 O O . HIS A 1 90 ? -61.226 -43.950 86.146 1.00 94.19 90 HIS A O 1
ATOM 684 N N . SER A 1 91 ? -62.075 -46.017 86.159 1.00 93.12 91 SER A N 1
ATOM 685 C CA . SER A 1 91 ? -61.687 -46.291 84.768 1.00 93.12 91 SER A CA 1
ATOM 686 C C . SER A 1 91 ? -62.408 -45.367 83.781 1.00 93.12 91 SER A C 1
ATOM 688 O O . SER A 1 91 ? -61.765 -44.823 82.889 1.00 93.12 91 SER A O 1
ATOM 690 N N . ARG A 1 92 ? -63.710 -45.083 83.958 1.00 95.06 92 ARG A N 1
ATOM 691 C CA . ARG A 1 92 ? -64.423 -44.062 83.159 1.00 95.06 92 ARG A CA 1
ATOM 692 C C . ARG A 1 92 ? -63.797 -42.674 83.273 1.00 95.06 92 ARG A C 1
ATOM 694 O O . ARG A 1 92 ? -63.688 -41.980 82.264 1.00 95.06 92 ARG A O 1
ATOM 701 N N . GLU A 1 93 ? -63.413 -42.266 84.476 1.00 94.62 93 GLU A N 1
ATOM 702 C CA . GLU A 1 93 ? -62.728 -40.998 84.738 1.00 94.62 93 GLU A CA 1
ATOM 703 C C . GLU A 1 93 ? -61.378 -40.946 84.006 1.00 94.62 93 GLU A C 1
ATOM 705 O O . GLU A 1 93 ? -61.076 -39.965 83.330 1.00 94.62 93 GLU A O 1
ATOM 710 N N . GLN A 1 94 ? -60.594 -42.027 84.068 1.00 93.56 94 GLN A N 1
ATOM 711 C CA . GLN A 1 94 ? -59.331 -42.160 83.338 1.00 93.56 94 GLN A CA 1
ATOM 712 C C . GLN A 1 94 ? -59.541 -42.106 81.820 1.00 93.56 94 GLN A C 1
ATOM 714 O O . GLN A 1 94 ? -58.873 -41.324 81.152 1.00 93.56 94 GLN A O 1
ATOM 719 N N . TYR A 1 95 ? -60.517 -42.838 81.270 1.00 95.56 95 TYR A N 1
ATOM 720 C CA . TYR A 1 95 ? -60.850 -42.771 79.841 1.00 95.56 95 TYR A CA 1
ATOM 721 C C . TYR A 1 95 ? -61.265 -41.365 79.408 1.00 95.56 95 TYR A C 1
ATOM 723 O O . TYR A 1 95 ? -60.872 -40.917 78.333 1.00 95.56 95 TYR A O 1
ATOM 731 N N . ARG A 1 96 ? -62.024 -40.641 80.241 1.00 95.94 96 ARG A N 1
ATOM 732 C CA . ARG A 1 96 ? -62.366 -39.237 79.978 1.00 95.94 96 ARG A CA 1
ATOM 733 C C . ARG A 1 96 ? -61.119 -38.365 79.949 1.00 95.94 96 ARG A C 1
ATOM 735 O O . ARG A 1 96 ? -60.945 -37.625 78.990 1.00 95.94 96 ARG A O 1
ATOM 742 N N . LYS A 1 97 ? -60.239 -38.480 80.946 1.00 95.38 97 LYS A N 1
ATOM 743 C CA . LYS A 1 97 ? -58.978 -37.723 81.004 1.00 95.38 97 LYS A CA 1
ATOM 744 C C . LYS A 1 97 ? -58.077 -38.019 79.804 1.00 95.38 97 LYS A C 1
ATOM 746 O O . LYS A 1 97 ? -57.624 -37.082 79.157 1.00 95.38 97 LYS A O 1
ATOM 751 N N . CYS A 1 98 ? -57.890 -39.290 79.447 1.00 95.81 98 CYS A N 1
ATOM 752 C CA . CYS A 1 98 ? -57.147 -39.685 78.249 1.00 95.81 98 CYS A CA 1
ATOM 753 C C . CYS A 1 98 ? -57.797 -39.137 76.971 1.00 95.81 98 CYS A C 1
ATOM 755 O O . CYS A 1 98 ? -57.100 -38.619 76.107 1.00 95.81 98 CYS A O 1
ATOM 757 N N . SER A 1 99 ? -59.128 -39.192 76.859 1.00 94.56 99 SER A N 1
ATOM 758 C CA . SER A 1 99 ? -59.845 -38.634 75.709 1.00 94.56 99 SER A CA 1
ATOM 759 C C . SER A 1 99 ? -59.704 -37.115 75.609 1.00 94.56 99 SER A C 1
ATOM 761 O O . SER A 1 99 ? -59.604 -36.610 74.496 1.00 94.56 99 SER A O 1
ATOM 763 N N . PHE A 1 100 ? -59.705 -36.386 76.730 1.00 96.38 100 PHE A N 1
ATOM 764 C CA . PHE A 1 100 ? -59.461 -34.941 76.739 1.00 96.38 100 PHE A CA 1
ATOM 765 C C . PHE A 1 100 ? -58.011 -34.614 76.370 1.00 96.38 100 PHE A C 1
ATOM 767 O O . PHE A 1 100 ? -57.799 -33.780 75.499 1.00 96.38 100 PHE A O 1
ATOM 774 N N . SER A 1 101 ? -57.032 -35.337 76.925 1.00 96.75 101 SER A N 1
ATOM 775 C CA . SER A 1 101 ? -55.616 -35.192 76.548 1.00 96.75 101 SER A CA 1
ATOM 776 C C . SER A 1 101 ? -55.406 -35.402 75.045 1.00 96.75 101 SER A C 1
ATOM 778 O O . SER A 1 101 ? -54.767 -34.590 74.386 1.00 96.75 101 SER A O 1
ATOM 780 N N . LEU A 1 102 ? -56.014 -36.448 74.474 1.00 96.75 102 LEU A N 1
ATOM 781 C CA . LEU A 1 102 ? -55.947 -36.725 73.035 1.00 96.75 102 LEU A CA 1
ATOM 782 C C . LEU A 1 102 ? -56.636 -35.650 72.182 1.00 96.75 102 LEU A C 1
ATOM 784 O O . LEU A 1 102 ? -56.227 -35.418 71.044 1.00 96.75 102 LEU A O 1
ATOM 788 N N . LEU A 1 103 ? -57.699 -35.014 72.685 1.00 96.88 103 LEU A N 1
ATOM 789 C CA . LEU A 1 103 ? -58.351 -33.899 71.994 1.00 96.88 103 LEU A CA 1
ATOM 790 C C . LEU A 1 103 ? -57.448 -32.662 71.971 1.00 96.88 103 LEU A C 1
ATOM 792 O O . LEU A 1 103 ? -57.275 -32.082 70.899 1.00 96.88 103 LEU A O 1
ATOM 796 N N . ASP A 1 104 ? -56.830 -32.314 73.100 1.00 96.69 104 ASP A N 1
ATOM 797 C CA . ASP A 1 104 ? -55.891 -31.191 73.196 1.00 96.69 104 ASP A CA 1
ATOM 798 C C . ASP A 1 104 ? -54.651 -31.418 72.317 1.00 96.69 104 ASP A C 1
ATOM 800 O O . ASP A 1 104 ? -54.223 -30.520 71.587 1.00 96.69 104 ASP A O 1
ATOM 804 N N . GLU A 1 105 ? -54.103 -32.637 72.315 1.00 96.62 105 GLU A N 1
ATOM 805 C CA . GLU A 1 105 ? -52.994 -33.021 71.437 1.00 96.62 105 GLU A CA 1
ATOM 806 C C . GLU A 1 105 ? -53.376 -32.920 69.955 1.00 96.62 105 GLU A C 1
ATOM 808 O O . GLU A 1 105 ? -52.626 -32.337 69.167 1.00 96.62 105 GLU A O 1
ATOM 813 N N . ASN A 1 106 ? -54.555 -33.416 69.563 1.00 96.69 106 ASN A N 1
ATOM 814 C CA . ASN A 1 106 ? -55.049 -33.280 68.190 1.00 96.69 106 ASN A CA 1
ATOM 815 C C . ASN A 1 106 ? -55.258 -31.813 67.795 1.00 96.69 106 ASN A C 1
ATOM 817 O O . ASN A 1 106 ? -54.902 -31.418 66.682 1.00 96.69 106 ASN A O 1
ATOM 821 N N . GLU A 1 107 ? -55.808 -30.985 68.686 1.00 97.00 107 GLU A N 1
ATOM 822 C CA . GLU A 1 107 ? -55.987 -29.558 68.424 1.00 97.00 107 GLU A CA 1
ATOM 823 C C . GLU A 1 107 ? -54.634 -28.847 68.267 1.00 97.00 107 GLU A C 1
ATOM 825 O O . GLU A 1 107 ? -54.452 -28.024 67.362 1.00 97.00 107 GLU A O 1
ATOM 830 N N . HIS A 1 108 ? -53.648 -29.202 69.092 1.00 97.12 108 HIS A N 1
ATOM 831 C CA . HIS A 1 108 ? -52.289 -28.674 68.999 1.00 97.12 108 HIS A CA 1
ATOM 832 C C . HIS A 1 108 ? -51.587 -29.085 67.704 1.00 97.12 108 HIS A C 1
ATOM 834 O O . HIS A 1 108 ? -50.979 -28.244 67.034 1.00 97.12 108 HIS A O 1
ATOM 840 N N . VAL A 1 109 ? -51.705 -30.354 67.304 1.00 97.25 109 VAL A N 1
ATOM 841 C CA . VAL A 1 109 ? -51.188 -30.847 66.020 1.00 97.25 109 VAL A CA 1
ATOM 842 C C . VAL A 1 109 ? -51.852 -30.105 64.864 1.00 97.25 109 VAL A C 1
ATOM 844 O O . VAL A 1 109 ? -51.144 -29.622 63.984 1.00 97.25 109 VAL A O 1
ATOM 847 N N . HIS A 1 110 ? -53.173 -29.914 64.885 1.00 97.38 110 HIS A N 1
ATOM 848 C CA . HIS A 1 110 ? -53.872 -29.144 63.854 1.00 97.38 110 HIS A CA 1
ATOM 849 C C . HIS A 1 110 ? -53.392 -27.692 63.765 1.00 97.38 110 HIS A C 1
ATOM 851 O O . HIS A 1 110 ? -53.134 -27.204 62.664 1.00 97.38 110 HIS A O 1
ATOM 857 N N . LYS A 1 111 ? -53.206 -27.006 64.900 1.00 97.62 111 LYS A N 1
ATOM 858 C CA . LYS A 1 111 ? -52.657 -25.638 64.925 1.00 97.62 111 LYS A CA 1
ATOM 859 C C . LYS A 1 111 ? -51.248 -25.582 64.335 1.00 97.62 111 LYS A C 1
ATOM 861 O O . LYS A 1 111 ? -50.955 -24.688 63.540 1.00 97.62 111 LYS A O 1
ATOM 866 N N . ARG A 1 112 ? -50.384 -26.542 64.684 1.00 97.12 112 ARG A N 1
ATOM 867 C CA . ARG A 1 112 ? -49.033 -26.657 64.109 1.00 97.12 112 ARG A CA 1
ATOM 868 C C . ARG A 1 112 ? -49.081 -26.901 62.605 1.00 97.12 112 ARG A C 1
ATOM 870 O O . ARG A 1 112 ? -48.340 -26.253 61.877 1.00 97.12 112 ARG A O 1
ATOM 877 N N . LEU A 1 113 ? -49.967 -27.779 62.143 1.00 97.19 113 LEU A N 1
ATOM 878 C CA . LEU A 1 113 ? -50.100 -28.135 60.732 1.00 97.19 113 LEU A CA 1
ATOM 879 C C . LEU A 1 113 ? -50.535 -26.924 59.897 1.00 97.19 113 LEU A C 1
ATOM 881 O O . LEU A 1 113 ? -49.878 -26.601 58.916 1.00 97.19 113 LEU A O 1
ATOM 885 N N . ILE A 1 114 ? -51.535 -26.169 60.368 1.00 96.88 114 ILE A N 1
ATOM 886 C CA . ILE A 1 114 ? -51.966 -24.913 59.731 1.00 96.88 114 ILE A CA 1
ATOM 887 C C . ILE A 1 114 ? -50.822 -23.891 59.684 1.00 96.88 114 ILE A C 1
ATOM 889 O O . ILE A 1 114 ? -50.666 -23.184 58.689 1.00 96.88 114 ILE A O 1
ATOM 893 N N . LYS A 1 115 ? -50.021 -23.783 60.752 1.00 97.31 115 LYS A N 1
ATOM 894 C CA . LYS A 1 115 ? -48.873 -22.867 60.777 1.00 97.31 115 LYS A CA 1
ATOM 895 C C . LYS A 1 115 ? -47.817 -23.272 59.746 1.00 97.31 115 LYS A C 1
ATOM 897 O O . LYS A 1 115 ? -47.419 -22.439 58.944 1.00 97.31 115 LYS A O 1
ATOM 902 N N . VAL A 1 116 ? -47.437 -24.549 59.712 1.00 96.50 116 VAL A N 1
ATOM 903 C CA . VAL A 1 116 ? -46.468 -25.072 58.737 1.00 96.50 116 VAL A CA 1
ATOM 904 C C . VAL A 1 116 ? -46.979 -24.909 57.305 1.00 96.50 116 VAL A C 1
ATOM 906 O O . VAL A 1 116 ? -46.212 -24.518 56.434 1.00 96.50 116 VAL A O 1
ATOM 909 N N . GLU A 1 117 ? -48.269 -25.136 57.042 1.00 96.44 117 GLU A N 1
ATOM 910 C CA . GLU A 1 117 ? -48.867 -24.896 55.723 1.00 96.44 117 GLU A CA 1
ATOM 911 C C . GLU A 1 117 ? -48.745 -23.430 55.290 1.00 96.44 117 GLU A C 1
ATOM 913 O O . GLU A 1 117 ? -48.386 -23.161 54.142 1.00 96.44 117 GLU A O 1
ATOM 918 N N . ARG A 1 118 ? -48.998 -22.479 56.200 1.00 97.25 118 ARG A N 1
ATOM 919 C CA . ARG A 1 118 ? -48.824 -21.042 55.930 1.00 97.25 118 ARG A CA 1
ATOM 920 C C . ARG A 1 118 ? -47.366 -20.706 55.636 1.00 97.25 118 ARG A C 1
ATOM 922 O O . ARG A 1 118 ? -47.092 -20.132 54.585 1.00 97.25 118 ARG A O 1
ATOM 929 N N . ASP A 1 119 ? -46.450 -21.147 56.494 1.00 96.69 119 ASP A N 1
ATOM 930 C CA . ASP A 1 119 ? -45.012 -20.922 56.330 1.00 96.69 119 ASP A CA 1
ATOM 931 C C . ASP A 1 119 ? -44.514 -21.524 54.995 1.00 96.69 119 ASP A C 1
ATOM 933 O O . ASP A 1 119 ? -43.764 -20.894 54.246 1.00 96.69 119 ASP A O 1
ATOM 937 N N . CYS A 1 120 ? -44.988 -22.721 54.621 1.00 96.75 120 CYS A N 1
ATOM 938 C CA . CYS A 1 120 ? -44.687 -23.341 53.329 1.00 96.75 120 CYS A CA 1
ATOM 939 C C . CYS A 1 120 ? -45.217 -22.522 52.144 1.00 96.75 120 CYS A C 1
ATOM 941 O O . CYS A 1 120 ? -44.509 -22.369 51.145 1.00 96.75 120 CYS A O 1
ATOM 943 N N . ILE A 1 121 ? -46.442 -21.993 52.223 1.00 97.25 121 ILE A N 1
ATOM 944 C CA . ILE A 1 121 ? -47.012 -21.141 51.170 1.00 97.25 121 ILE A CA 1
ATOM 945 C C . ILE A 1 121 ? -46.189 -19.858 51.014 1.00 97.25 121 ILE A C 1
ATOM 947 O O . ILE A 1 121 ? -45.899 -19.470 49.880 1.00 97.25 121 ILE A O 1
ATOM 951 N N . GLU A 1 122 ? -45.771 -19.232 52.115 1.00 97.00 122 GLU A N 1
ATOM 952 C CA . GLU A 1 122 ? -44.932 -18.028 52.099 1.00 97.00 122 GLU A CA 1
ATOM 953 C C . GLU A 1 122 ? -43.568 -18.293 51.451 1.00 97.00 122 GLU A C 1
ATOM 955 O O . GLU A 1 122 ? -43.170 -17.574 50.528 1.00 97.00 122 GLU A O 1
ATOM 960 N N . VAL A 1 123 ? -42.885 -19.375 51.843 1.00 97.81 123 VAL A N 1
ATOM 961 C CA . VAL A 1 123 ? -41.598 -19.775 51.248 1.00 97.81 123 VAL A CA 1
ATOM 962 C C . VAL A 1 123 ? -41.750 -20.070 49.754 1.00 97.81 123 VAL A C 1
ATOM 964 O O . VAL A 1 123 ? -40.961 -19.587 48.938 1.00 97.81 123 VAL A O 1
ATOM 967 N N . VAL A 1 124 ? -42.782 -20.820 49.354 1.00 97.12 124 VAL A N 1
ATOM 968 C CA . VAL A 1 124 ? -43.052 -21.114 47.936 1.00 97.12 124 VAL A CA 1
ATOM 969 C C . VAL A 1 124 ? -43.378 -19.836 47.158 1.00 97.12 124 VAL A C 1
ATOM 971 O O . VAL A 1 124 ? -42.920 -19.680 46.022 1.00 97.12 124 VAL A O 1
ATOM 974 N N . GLY A 1 125 ? -44.132 -18.909 47.753 1.00 97.69 125 GLY A N 1
ATOM 975 C CA . GLY A 1 125 ? -44.437 -17.598 47.182 1.00 97.69 125 GLY A CA 1
ATOM 976 C C . GLY A 1 125 ? -43.173 -16.783 46.919 1.00 97.69 125 GLY A C 1
ATOM 977 O O . GLY A 1 125 ? -42.944 -16.351 45.785 1.00 97.69 125 GLY A O 1
ATOM 978 N N . TYR A 1 126 ? -42.303 -16.667 47.925 1.00 97.50 126 TYR A N 1
ATOM 979 C CA . TYR A 1 126 ? -41.011 -15.992 47.805 1.00 97.50 126 TYR A CA 1
ATOM 980 C C . TYR A 1 126 ? -40.130 -16.624 46.719 1.00 97.50 126 TYR A C 1
ATOM 982 O O . TYR A 1 126 ? -39.591 -15.919 45.863 1.00 97.50 126 TYR A O 1
ATOM 990 N N . LEU A 1 127 ? -40.016 -17.957 46.688 1.00 97.19 127 LEU A N 1
ATOM 991 C CA . LEU A 1 127 ? -39.213 -18.661 45.683 1.00 97.19 127 LEU A CA 1
ATOM 992 C C . LEU A 1 127 ? -39.751 -18.463 44.262 1.00 97.19 127 LEU A C 1
ATOM 994 O O . LEU A 1 127 ? -38.962 -18.271 43.336 1.00 97.19 127 LEU A O 1
ATOM 998 N N . ARG A 1 128 ? -41.076 -18.455 44.069 1.00 97.25 128 ARG A N 1
ATOM 999 C CA . ARG A 1 128 ? -41.694 -18.149 42.767 1.00 97.25 128 ARG A CA 1
ATOM 1000 C C . ARG A 1 128 ? -41.412 -16.717 42.331 1.00 97.25 128 ARG A C 1
ATOM 1002 O O . ARG A 1 128 ? -41.056 -16.508 41.173 1.00 97.25 128 ARG A O 1
ATOM 1009 N N . GLN A 1 129 ? -41.511 -15.752 43.244 1.00 97.38 129 GLN A N 1
ATOM 1010 C CA . GLN A 1 129 ? -41.184 -14.357 42.953 1.00 97.38 129 GLN A CA 1
ATOM 1011 C C . GLN A 1 129 ? -39.706 -14.204 42.570 1.00 97.38 129 GLN A C 1
ATOM 1013 O O . GLN A 1 129 ? -39.394 -13.591 41.547 1.00 97.38 129 GLN A O 1
ATOM 1018 N N . LYS A 1 130 ? -38.792 -14.815 43.337 1.00 96.75 130 LYS A N 1
ATOM 1019 C CA . LYS A 1 130 ? -37.354 -14.802 43.034 1.00 96.75 130 LYS A CA 1
ATOM 1020 C C . LYS A 1 130 ? -37.045 -15.474 41.698 1.00 96.75 130 LYS A C 1
ATOM 1022 O O . LYS A 1 130 ? -36.241 -14.958 40.926 1.00 96.75 130 LYS A O 1
ATOM 1027 N N . ARG A 1 131 ? -37.699 -16.601 41.405 1.00 95.38 131 ARG A N 1
ATOM 1028 C CA . ARG A 1 131 ? -37.575 -17.300 40.124 1.00 95.38 131 ARG A CA 1
ATOM 1029 C C . ARG A 1 131 ? -38.040 -16.423 38.963 1.00 95.38 131 ARG A C 1
ATOM 1031 O O . ARG A 1 131 ? -37.289 -16.284 38.007 1.00 95.38 131 ARG A O 1
ATOM 1038 N N . GLY A 1 132 ? -39.202 -15.778 39.071 1.00 96.44 132 GLY A N 1
ATOM 1039 C CA . GLY A 1 132 ? -39.695 -14.854 38.044 1.00 96.44 132 GLY A CA 1
ATOM 1040 C C . GLY A 1 132 ? -38.760 -13.659 37.824 1.00 96.44 132 GLY A C 1
ATOM 1041 O O . GLY A 1 132 ? -38.481 -13.292 36.686 1.00 96.44 132 GLY A O 1
ATOM 1042 N N . ALA A 1 133 ? -38.196 -13.094 38.898 1.00 96.56 133 ALA A N 1
ATOM 1043 C CA . ALA A 1 133 ? -37.195 -12.031 38.794 1.00 96.56 133 ALA A CA 1
ATOM 1044 C C . ALA A 1 133 ? -35.901 -12.507 38.103 1.00 96.56 133 ALA A C 1
ATOM 1046 O O . ALA A 1 133 ? -35.323 -11.771 37.303 1.00 96.56 133 ALA A O 1
ATOM 1047 N N . ASN A 1 134 ? -35.454 -13.735 38.381 1.00 96.62 134 ASN A N 1
ATOM 1048 C CA . ASN A 1 134 ? -34.292 -14.331 37.723 1.00 96.62 134 ASN A CA 1
ATOM 1049 C C . ASN A 1 134 ? -34.561 -14.644 36.244 1.00 96.62 134 ASN A C 1
ATOM 1051 O O . ASN A 1 134 ? -33.697 -14.373 35.418 1.00 96.62 134 ASN A O 1
ATOM 1055 N N . GLU A 1 135 ? -35.744 -15.158 35.900 1.00 97.00 135 GLU A N 1
ATOM 1056 C CA . GLU A 1 135 ? -36.164 -15.400 34.513 1.00 97.00 135 GLU A CA 1
ATOM 1057 C C . GLU A 1 135 ? -36.220 -14.084 33.717 1.00 97.00 135 GLU A C 1
ATOM 1059 O O . GLU A 1 135 ? -35.678 -14.008 32.617 1.00 97.00 135 GLU A O 1
ATOM 1064 N N . ALA A 1 136 ? -36.753 -13.007 34.305 1.00 96.38 136 ALA A N 1
ATOM 1065 C CA . ALA A 1 136 ? -36.747 -11.683 33.681 1.00 96.38 136 ALA A CA 1
ATOM 1066 C C . ALA A 1 136 ? -35.323 -11.136 33.465 1.00 96.38 136 ALA A C 1
ATOM 1068 O O . ALA A 1 136 ? -35.031 -10.555 32.420 1.00 96.38 136 ALA A O 1
ATOM 1069 N N . ARG A 1 137 ? -34.413 -11.334 34.431 1.00 97.00 137 ARG A N 1
ATOM 1070 C CA . ARG A 1 137 ? -32.994 -10.966 34.276 1.00 97.00 137 ARG A CA 1
ATOM 1071 C C . ARG A 1 137 ? -32.313 -11.786 33.181 1.00 97.00 137 ARG A C 1
ATOM 1073 O O . ARG A 1 137 ? -31.576 -11.214 32.386 1.00 97.00 137 ARG A O 1
ATOM 1080 N N . LEU A 1 138 ? -32.585 -13.090 33.118 1.00 95.50 138 LEU A N 1
ATOM 1081 C CA . LEU A 1 138 ? -32.099 -13.976 32.059 1.00 95.50 138 LEU A CA 1
ATOM 1082 C C . LEU A 1 138 ? -32.544 -13.487 30.679 1.00 95.50 138 LEU A C 1
ATOM 1084 O O . LEU A 1 138 ? -31.700 -13.336 29.804 1.00 95.50 138 LEU A O 1
ATOM 1088 N N . GLU A 1 139 ? -33.821 -13.138 30.502 1.00 97.31 139 GLU A N 1
ATOM 1089 C CA . GLU A 1 139 ? -34.310 -12.606 29.224 1.00 97.31 139 GLU A CA 1
ATOM 1090 C C . GLU A 1 139 ? -33.619 -11.298 28.811 1.00 97.31 139 GLU A C 1
ATOM 1092 O O . GLU A 1 139 ? -33.394 -11.065 27.621 1.00 97.31 139 GLU A O 1
ATOM 1097 N N . VAL A 1 140 ? -33.305 -10.416 29.766 1.00 97.31 140 VAL A N 1
ATOM 1098 C CA . VAL A 1 140 ? -32.568 -9.174 29.481 1.00 97.31 140 VAL A CA 1
ATOM 1099 C C . VAL A 1 140 ? -31.149 -9.497 29.021 1.00 97.31 140 VAL A C 1
ATOM 1101 O O . VAL A 1 140 ? -30.736 -9.015 27.968 1.00 97.31 140 VAL A O 1
ATOM 1104 N N . VAL A 1 141 ? -30.439 -10.363 29.747 1.00 96.56 141 VAL A N 1
ATOM 1105 C CA . VAL A 1 141 ? -29.068 -10.768 29.399 1.00 96.56 141 VAL A CA 1
ATOM 1106 C C . VAL A 1 141 ? -29.026 -11.484 28.047 1.00 96.56 141 VAL A C 1
ATOM 1108 O O . VAL A 1 141 ? -28.144 -11.213 27.237 1.00 96.56 141 VAL A O 1
ATOM 1111 N N . GLU A 1 142 ? -29.991 -12.351 27.742 1.00 96.88 142 GLU A N 1
ATOM 1112 C CA . GLU A 1 142 ? -30.083 -13.015 26.436 1.00 96.88 142 GLU A CA 1
ATOM 1113 C C . GLU A 1 142 ? -30.276 -12.015 25.287 1.00 96.88 142 GLU A C 1
ATOM 1115 O O . GLU A 1 142 ? -29.641 -12.148 24.237 1.00 96.88 142 GLU A O 1
ATOM 1120 N N . LYS A 1 143 ? -31.110 -10.984 25.485 1.00 96.62 143 LYS A N 1
ATOM 1121 C CA . LYS A 1 143 ? -31.307 -9.907 24.501 1.00 96.62 143 LYS A CA 1
ATOM 1122 C C . LYS A 1 143 ? -30.045 -9.063 24.326 1.00 96.62 143 LYS A C 1
ATOM 1124 O O . LYS A 1 143 ? -29.691 -8.751 23.191 1.00 96.62 143 LYS A O 1
ATOM 1129 N N . GLU A 1 144 ? -29.353 -8.724 25.413 1.00 96.19 144 GLU A N 1
ATOM 1130 C CA . GLU A 1 144 ? -28.077 -7.998 25.363 1.00 96.19 144 GLU A CA 1
ATOM 1131 C C . GLU A 1 144 ? -27.001 -8.812 24.628 1.00 96.19 144 GLU A C 1
ATOM 1133 O O . GLU A 1 144 ? -26.336 -8.290 23.734 1.00 96.19 144 GLU A O 1
ATOM 1138 N N . LEU A 1 145 ? -26.885 -10.113 24.913 1.00 94.81 145 LEU A N 1
ATOM 1139 C CA . LEU A 1 145 ? -25.964 -11.009 24.208 1.00 94.81 145 LEU A CA 1
ATOM 1140 C C . LEU A 1 145 ? -26.286 -11.118 22.715 1.00 94.81 145 LEU A C 1
ATOM 1142 O O . LEU A 1 145 ? -25.369 -11.134 21.893 1.00 94.81 145 LEU A O 1
ATOM 1146 N N . ALA A 1 146 ? -27.567 -11.187 22.345 1.00 96.69 146 ALA A N 1
ATOM 1147 C CA . ALA A 1 146 ? -27.977 -11.203 20.944 1.00 96.69 146 ALA A CA 1
ATOM 1148 C C . ALA A 1 146 ? -27.585 -9.901 20.225 1.00 96.69 146 ALA A C 1
ATOM 1150 O O . ALA A 1 146 ? -27.000 -9.959 19.145 1.00 96.69 146 ALA A O 1
ATOM 1151 N N . GLN A 1 147 ? -27.823 -8.743 20.850 1.00 96.38 147 GLN A N 1
ATOM 1152 C CA . GLN A 1 147 ? -27.437 -7.439 20.299 1.00 96.38 147 GLN A CA 1
ATOM 1153 C C . GLN A 1 147 ? -25.920 -7.298 20.152 1.00 96.38 147 GLN A C 1
ATOM 1155 O O . GLN A 1 147 ? -25.446 -6.840 19.114 1.00 96.38 147 GLN A O 1
ATOM 1160 N N . ILE A 1 148 ? -25.146 -7.715 21.159 1.00 95.56 148 ILE A N 1
ATOM 1161 C CA . ILE A 1 148 ? -23.679 -7.686 21.095 1.00 95.56 148 ILE A CA 1
ATOM 1162 C C . ILE A 1 148 ? -23.187 -8.555 19.937 1.00 95.56 148 ILE A C 1
ATOM 1164 O O . ILE A 1 148 ? -22.383 -8.090 19.133 1.00 95.56 148 ILE A O 1
ATOM 1168 N N . ARG A 1 149 ? -23.711 -9.779 19.795 1.00 96.38 149 ARG A N 1
ATOM 1169 C CA . ARG A 1 149 ? -23.353 -10.676 18.685 1.00 96.38 149 ARG A CA 1
ATOM 1170 C C . ARG A 1 149 ? -23.675 -10.069 17.327 1.00 96.38 149 ARG A C 1
ATOM 1172 O O . ARG A 1 149 ? -22.863 -10.184 16.416 1.00 96.38 149 ARG A O 1
ATOM 1179 N N . GLU A 1 150 ? -24.824 -9.417 17.188 1.00 96.50 150 GLU A N 1
ATOM 1180 C CA . GLU A 1 150 ? -25.221 -8.769 15.938 1.00 96.50 150 GLU A CA 1
ATOM 1181 C C . GLU A 1 150 ? -24.284 -7.602 15.599 1.00 96.50 150 GLU A C 1
ATOM 1183 O O . GLU A 1 150 ? -23.742 -7.552 14.496 1.00 96.50 150 GLU A O 1
ATOM 1188 N N . VAL A 1 151 ? -23.983 -6.732 16.568 1.00 96.12 151 VAL A N 1
ATOM 1189 C CA . VAL A 1 151 ? -23.040 -5.616 16.392 1.00 96.12 151 VAL A CA 1
ATOM 1190 C C . VAL A 1 151 ? -21.627 -6.111 16.075 1.00 96.12 151 VAL A C 1
ATOM 1192 O O . VAL A 1 151 ? -20.975 -5.566 15.185 1.00 96.12 151 VAL A O 1
ATOM 1195 N N . GLU A 1 152 ? -21.136 -7.134 16.775 1.00 94.06 152 GLU A N 1
ATOM 1196 C CA . GLU A 1 152 ? -19.828 -7.731 16.494 1.00 94.06 152 GLU A CA 1
ATOM 1197 C C . GLU A 1 152 ? -19.790 -8.399 15.123 1.00 94.06 152 GLU A C 1
ATOM 1199 O O . GLU A 1 152 ? -18.818 -8.218 14.396 1.00 94.06 152 GLU A O 1
ATOM 1204 N N . SER A 1 153 ? -20.843 -9.125 14.741 1.00 95.25 153 SER A N 1
ATOM 1205 C CA . SER A 1 153 ? -20.942 -9.720 13.407 1.00 95.25 153 SER A CA 1
ATOM 1206 C C . SER A 1 153 ? -20.969 -8.649 12.317 1.00 95.25 153 SER A C 1
ATOM 1208 O O . SER A 1 153 ? -20.258 -8.780 11.327 1.00 95.25 153 SER A O 1
ATOM 1210 N N . GLY A 1 154 ? -21.679 -7.537 12.538 1.00 96.62 154 GLY A N 1
ATOM 1211 C CA . GLY A 1 154 ? -21.690 -6.389 11.637 1.00 96.62 154 GLY A CA 1
ATOM 1212 C C . GLY A 1 154 ? -20.299 -5.782 11.474 1.00 96.62 154 GLY A C 1
ATOM 1213 O O . GLY A 1 154 ? -19.832 -5.644 10.351 1.00 96.62 154 GLY A O 1
ATOM 1214 N N . LYS A 1 155 ? -19.598 -5.506 12.583 1.00 95.81 155 LYS A N 1
ATOM 1215 C CA . LYS A 1 155 ? -18.218 -4.984 12.561 1.00 95.81 155 LYS A CA 1
ATOM 1216 C C . LYS A 1 155 ? -17.238 -5.943 11.887 1.00 95.81 155 LYS A C 1
ATOM 1218 O O . LYS A 1 155 ? -16.373 -5.503 11.137 1.00 95.81 155 LYS A O 1
ATOM 1223 N N . ARG A 1 156 ? -17.353 -7.248 12.158 1.00 97.12 156 ARG A N 1
ATOM 1224 C CA . ARG A 1 156 ? -16.525 -8.278 11.513 1.00 97.12 156 ARG A CA 1
ATOM 1225 C C . ARG A 1 156 ? -16.772 -8.310 10.012 1.00 97.12 156 ARG A C 1
ATOM 1227 O O . ARG A 1 156 ? -15.807 -8.344 9.264 1.00 97.12 156 ARG A O 1
ATOM 1234 N N . ASN A 1 157 ? -18.028 -8.233 9.580 1.00 96.69 157 ASN A N 1
ATOM 1235 C CA . ASN A 1 157 ? -18.381 -8.239 8.163 1.00 96.69 157 ASN A CA 1
ATOM 1236 C C . ASN A 1 157 ? -17.923 -6.962 7.448 1.00 96.69 157 ASN A C 1
ATOM 1238 O O . ASN A 1 157 ? -17.420 -7.051 6.335 1.00 96.69 157 ASN A O 1
ATOM 1242 N N . THR A 1 158 ? -18.046 -5.784 8.073 1.00 97.38 158 THR A N 1
ATOM 1243 C CA . THR A 1 158 ? -17.538 -4.535 7.480 1.00 97.38 158 THR A CA 1
ATOM 1244 C C . THR A 1 158 ? -16.019 -4.555 7.366 1.00 97.38 158 THR A C 1
ATOM 1246 O O . THR A 1 158 ? -15.493 -4.245 6.305 1.00 97.38 158 THR A O 1
ATOM 1249 N N . LEU A 1 159 ? -15.312 -4.993 8.416 1.00 97.56 159 LEU A N 1
ATOM 1250 C CA . LEU A 1 159 ? -13.855 -5.148 8.373 1.00 97.56 159 LEU A CA 1
ATOM 1251 C C . LEU A 1 159 ? -13.433 -6.170 7.312 1.00 97.56 159 LEU A C 1
ATOM 1253 O O . LEU A 1 159 ? -12.520 -5.897 6.541 1.00 97.56 159 LEU A O 1
ATOM 1257 N N . ALA A 1 160 ? -14.108 -7.320 7.237 1.00 96.94 160 ALA A N 1
ATOM 1258 C CA . ALA A 1 160 ? -13.841 -8.329 6.216 1.00 96.94 160 ALA A CA 1
ATOM 1259 C C . ALA A 1 160 ? -14.018 -7.754 4.804 1.00 96.94 160 ALA A C 1
ATOM 1261 O O . ALA A 1 160 ? -13.112 -7.887 3.990 1.00 96.94 160 ALA A O 1
ATOM 1262 N N . ALA A 1 161 ? -15.111 -7.031 4.543 1.00 97.75 161 ALA A N 1
ATOM 1263 C CA . ALA A 1 161 ? -15.355 -6.395 3.249 1.00 97.75 161 ALA A CA 1
ATOM 1264 C C . ALA A 1 161 ? -14.300 -5.328 2.899 1.00 97.75 161 ALA A C 1
ATOM 1266 O O . ALA A 1 161 ? -13.847 -5.258 1.758 1.00 97.75 161 ALA A O 1
ATOM 1267 N N . GLU A 1 162 ? -13.870 -4.514 3.868 1.00 97.94 162 GLU A N 1
ATOM 1268 C CA . GLU A 1 162 ? -12.804 -3.523 3.670 1.00 97.94 162 GLU A CA 1
ATOM 1269 C C . GLU A 1 162 ? -11.463 -4.182 3.320 1.00 97.94 162 GLU A C 1
ATOM 1271 O O . GLU A 1 162 ? -10.757 -3.715 2.423 1.00 97.94 162 GLU A O 1
ATOM 1276 N N . TYR A 1 163 ? -11.096 -5.263 4.014 1.00 97.69 163 TYR A N 1
ATOM 1277 C CA . TYR A 1 163 ? -9.870 -6.001 3.716 1.00 97.69 163 TYR A CA 1
ATOM 1278 C C . TYR A 1 163 ? -9.969 -6.767 2.398 1.00 97.69 163 TYR A C 1
ATOM 1280 O O . TYR A 1 163 ? -9.007 -6.755 1.639 1.00 97.69 163 TYR A O 1
ATOM 1288 N N . GLU A 1 164 ? -11.117 -7.358 2.070 1.00 98.44 164 GLU A N 1
ATOM 1289 C CA . GLU A 1 164 ? -11.355 -7.974 0.761 1.00 98.44 164 GLU A CA 1
ATOM 1290 C C . GLU A 1 164 ? -11.215 -6.958 -0.376 1.00 98.44 164 GLU A C 1
ATOM 1292 O O . GLU A 1 164 ? -10.590 -7.264 -1.388 1.00 98.44 164 GLU A O 1
ATOM 1297 N N . TYR A 1 165 ? -11.738 -5.739 -0.210 1.00 97.94 165 TYR A N 1
ATOM 1298 C CA . TYR A 1 165 ? -11.570 -4.666 -1.192 1.00 97.94 165 TYR A CA 1
ATOM 1299 C C . TYR A 1 165 ? -10.097 -4.271 -1.358 1.00 97.94 165 TYR A C 1
ATOM 1301 O O . TYR A 1 165 ? -9.606 -4.176 -2.480 1.00 97.94 165 TYR A O 1
ATOM 1309 N N . LYS A 1 166 ? -9.363 -4.103 -0.249 1.00 98.31 166 LYS A N 1
ATOM 1310 C CA . LYS A 1 166 ? -7.921 -3.806 -0.288 1.00 98.31 166 LYS A CA 1
ATOM 1311 C C . LYS A 1 166 ? -7.116 -4.925 -0.946 1.00 98.31 166 LYS A C 1
ATOM 1313 O O . LYS A 1 166 ? -6.216 -4.634 -1.722 1.00 98.31 166 LYS A O 1
ATOM 1318 N N . ILE A 1 167 ? -7.441 -6.186 -0.657 1.00 97.69 167 ILE A N 1
ATOM 1319 C CA . ILE A 1 167 ? -6.789 -7.350 -1.270 1.00 97.69 167 ILE A CA 1
ATOM 1320 C C . ILE A 1 167 ? -7.051 -7.369 -2.777 1.00 97.69 167 ILE A C 1
ATOM 1322 O O . ILE A 1 167 ? -6.116 -7.576 -3.541 1.00 97.69 167 ILE A O 1
ATOM 1326 N N . LYS A 1 168 ? -8.288 -7.106 -3.218 1.00 98.25 168 LYS A N 1
ATOM 1327 C CA . LYS A 1 168 ? -8.613 -7.013 -4.649 1.00 98.25 168 LYS A CA 1
ATOM 1328 C C . LYS A 1 168 ? -7.817 -5.909 -5.341 1.00 98.25 168 LYS A C 1
ATOM 1330 O O . LYS A 1 168 ? -7.162 -6.203 -6.330 1.00 98.25 168 LYS A O 1
ATOM 1335 N N . GLY A 1 169 ? -7.780 -4.704 -4.770 1.00 98.00 169 GLY A N 1
ATOM 1336 C CA . GLY A 1 169 ? -6.997 -3.601 -5.337 1.00 98.00 169 GLY A CA 1
ATOM 1337 C C . GLY A 1 169 ? -5.493 -3.892 -5.396 1.00 98.00 169 GLY A C 1
ATOM 1338 O O . GLY A 1 169 ? -4.843 -3.580 -6.385 1.00 98.00 169 GLY A O 1
ATOM 1339 N N . LEU A 1 170 ? -4.924 -4.545 -4.374 1.00 97.88 170 LEU A N 1
ATOM 1340 C CA . LEU A 1 170 ? -3.520 -4.973 -4.415 1.00 97.88 170 LEU A CA 1
ATOM 1341 C C . LEU A 1 170 ? -3.272 -6.051 -5.476 1.00 97.88 170 LEU A C 1
ATOM 1343 O O . LEU A 1 170 ? -2.258 -5.994 -6.161 1.00 97.88 170 LEU A O 1
ATOM 1347 N N . ASN A 1 171 ? -4.187 -7.007 -5.635 1.00 97.56 171 ASN A N 1
ATOM 1348 C CA . ASN A 1 171 ? -4.074 -8.039 -6.665 1.00 97.56 171 ASN A CA 1
ATOM 1349 C C . ASN A 1 171 ? -4.174 -7.454 -8.080 1.00 97.56 171 ASN A C 1
ATOM 1351 O O . ASN A 1 171 ? -3.454 -7.908 -8.962 1.00 97.56 171 ASN A O 1
ATOM 1355 N N . GLU A 1 172 ? -5.021 -6.443 -8.294 1.00 98.25 172 GLU A N 1
ATOM 1356 C CA . GLU A 1 172 ? -5.102 -5.709 -9.564 1.00 98.25 172 GLU A CA 1
ATOM 1357 C C . GLU A 1 172 ? -3.758 -5.040 -9.883 1.00 98.25 172 GLU A C 1
ATOM 1359 O O . GLU A 1 172 ? -3.186 -5.309 -10.937 1.00 98.25 172 GLU A O 1
ATOM 1364 N N . ILE A 1 173 ? -3.181 -4.298 -8.930 1.00 98.12 173 ILE A N 1
ATOM 1365 C CA . ILE A 1 173 ? -1.855 -3.673 -9.083 1.00 98.12 173 ILE A CA 1
ATOM 1366 C C . ILE A 1 173 ? -0.769 -4.721 -9.366 1.00 98.12 173 ILE A C 1
ATOM 1368 O O . ILE A 1 173 ? 0.098 -4.509 -10.212 1.00 98.12 173 ILE A O 1
ATOM 1372 N N . ILE A 1 174 ? -0.796 -5.862 -8.670 1.00 97.38 174 ILE A N 1
ATOM 1373 C CA . ILE A 1 174 ? 0.150 -6.959 -8.916 1.00 97.38 174 ILE A CA 1
ATOM 1374 C C . ILE A 1 174 ? -0.011 -7.483 -10.346 1.00 97.38 174 ILE A C 1
ATOM 1376 O O . ILE A 1 174 ? 0.987 -7.593 -11.049 1.00 97.38 174 ILE A O 1
ATOM 1380 N N . SER A 1 175 ? -1.240 -7.727 -10.806 1.00 97.94 175 SER A N 1
ATOM 1381 C CA . SER A 1 175 ? -1.491 -8.216 -12.166 1.00 97.94 175 SER A CA 1
ATOM 1382 C C . SER A 1 175 ? -1.068 -7.216 -13.251 1.00 97.94 175 SER A C 1
ATOM 1384 O O . SER A 1 175 ? -0.521 -7.606 -14.280 1.00 97.94 175 SER A O 1
ATOM 1386 N N . GLU A 1 176 ? -1.250 -5.915 -13.014 1.00 98.12 176 GLU A N 1
ATOM 1387 C CA . GLU A 1 176 ? -0.776 -4.861 -13.915 1.00 98.12 176 GLU A CA 1
ATOM 1388 C C . GLU A 1 176 ? 0.754 -4.834 -13.982 1.00 98.12 176 GLU A C 1
ATOM 1390 O O . GLU A 1 176 ? 1.326 -4.772 -15.073 1.00 98.12 176 GLU A O 1
ATOM 1395 N N . ASN A 1 177 ? 1.423 -4.940 -12.831 1.00 98.12 177 ASN A N 1
ATOM 1396 C CA . ASN A 1 177 ? 2.880 -5.008 -12.759 1.00 98.12 177 ASN A CA 1
ATOM 1397 C C . ASN A 1 177 ? 3.426 -6.274 -13.432 1.00 98.12 177 ASN A C 1
ATOM 1399 O O . ASN A 1 177 ? 4.426 -6.195 -14.139 1.00 98.12 177 ASN A O 1
ATOM 1403 N N . GLU A 1 178 ? 2.770 -7.425 -13.273 1.00 98.25 178 GLU A N 1
ATOM 1404 C CA . GLU A 1 178 ? 3.129 -8.665 -13.973 1.00 98.25 178 GLU A CA 1
ATOM 1405 C C . GLU A 1 178 ? 3.058 -8.483 -15.497 1.00 98.25 178 GLU A C 1
ATOM 1407 O O . GLU A 1 178 ? 3.992 -8.851 -16.210 1.00 98.25 178 GLU A O 1
ATOM 1412 N N . ILE A 1 179 ? 2.006 -7.834 -16.009 1.00 97.81 179 ILE A N 1
ATOM 1413 C CA . ILE A 1 179 ? 1.886 -7.519 -17.442 1.00 97.81 179 ILE A CA 1
ATOM 1414 C C . ILE A 1 179 ? 3.004 -6.570 -17.899 1.00 97.81 179 ILE A C 1
ATOM 1416 O O . ILE A 1 179 ? 3.552 -6.750 -18.988 1.00 97.81 179 ILE A O 1
ATOM 1420 N N . GLN A 1 180 ? 3.353 -5.558 -17.099 1.00 98.19 180 GLN A N 1
ATOM 1421 C CA . GLN A 1 180 ? 4.452 -4.641 -17.419 1.00 98.19 180 GLN A CA 1
ATOM 1422 C C . GLN A 1 180 ? 5.803 -5.359 -17.450 1.00 98.19 180 GLN A C 1
ATOM 1424 O O . GLN A 1 180 ? 6.572 -5.155 -18.388 1.00 98.19 180 GLN A O 1
ATOM 1429 N N . ILE A 1 181 ? 6.071 -6.234 -16.479 1.00 97.75 181 ILE A N 1
ATOM 1430 C CA . ILE A 1 181 ? 7.291 -7.047 -16.434 1.00 97.75 181 ILE A CA 1
ATOM 1431 C C . ILE A 1 181 ? 7.393 -7.908 -17.695 1.00 97.75 181 ILE A C 1
ATOM 1433 O O . ILE A 1 181 ? 8.419 -7.863 -18.365 1.00 97.75 181 ILE A O 1
ATOM 1437 N N . LEU A 1 182 ? 6.317 -8.594 -18.093 1.00 98.25 182 LEU A N 1
ATOM 1438 C CA . LEU A 1 182 ? 6.307 -9.409 -19.313 1.00 98.25 182 LEU A CA 1
ATOM 1439 C C . LEU A 1 182 ? 6.595 -8.588 -20.582 1.00 98.25 182 LEU A C 1
ATOM 1441 O O . LEU A 1 182 ? 7.291 -9.057 -21.484 1.00 98.25 182 LEU A O 1
ATOM 1445 N N . ARG A 1 183 ? 6.093 -7.348 -20.668 1.00 97.56 183 ARG A N 1
ATOM 1446 C CA . ARG A 1 183 ? 6.414 -6.444 -21.789 1.00 97.56 183 ARG A CA 1
ATOM 1447 C C . ARG A 1 183 ? 7.891 -6.058 -21.799 1.00 97.56 183 ARG A C 1
ATOM 1449 O O . ARG A 1 183 ? 8.519 -6.119 -22.852 1.00 97.56 183 ARG A O 1
ATOM 1456 N N . LEU A 1 184 ? 8.453 -5.716 -20.642 1.00 97.31 184 LEU A N 1
ATOM 1457 C CA . LEU A 1 184 ? 9.873 -5.382 -20.517 1.00 97.31 184 LEU A CA 1
ATOM 1458 C C . LEU A 1 184 ? 10.771 -6.591 -20.821 1.00 97.31 184 LEU A C 1
ATOM 1460 O O . LEU A 1 184 ? 11.799 -6.456 -21.480 1.00 97.31 184 LEU A O 1
ATOM 1464 N N . GLU A 1 185 ? 10.382 -7.793 -20.405 1.00 97.50 185 GLU A N 1
ATOM 1465 C CA . GLU A 1 185 ? 11.076 -9.035 -20.763 1.00 97.50 185 GLU A CA 1
ATOM 1466 C C . GLU A 1 185 ? 11.055 -9.278 -22.277 1.00 97.50 185 GLU A C 1
ATOM 1468 O O . GLU A 1 185 ? 12.076 -9.620 -22.876 1.00 97.50 185 GLU A O 1
ATOM 1473 N N . TYR A 1 186 ? 9.918 -9.031 -22.930 1.00 97.94 186 TYR A N 1
ATOM 1474 C CA . TYR A 1 186 ? 9.822 -9.107 -24.385 1.00 97.94 186 TYR A CA 1
ATOM 1475 C C . TYR A 1 186 ? 10.731 -8.079 -25.083 1.00 97.94 186 TYR A C 1
ATOM 1477 O O . TYR A 1 186 ? 11.492 -8.433 -25.987 1.00 97.94 186 TYR A O 1
ATOM 1485 N N . GLU A 1 187 ? 10.707 -6.819 -24.644 1.00 97.12 187 GLU A N 1
ATOM 1486 C CA . GLU A 1 187 ? 11.551 -5.752 -25.194 1.00 97.12 187 GLU A CA 1
ATOM 1487 C C . GLU A 1 187 ? 13.042 -6.033 -24.987 1.00 97.12 187 GLU A C 1
ATOM 1489 O O . GLU A 1 187 ? 13.838 -5.885 -25.914 1.00 97.12 187 GLU A O 1
ATOM 1494 N N . THR A 1 188 ? 13.433 -6.499 -23.801 1.00 98.00 188 THR A N 1
ATOM 1495 C CA . THR A 1 188 ? 14.828 -6.853 -23.510 1.00 98.00 188 THR A CA 1
ATOM 1496 C C . THR A 1 188 ? 15.305 -8.033 -24.351 1.00 98.00 188 THR A C 1
ATOM 1498 O O . THR A 1 188 ? 16.435 -8.000 -24.838 1.00 98.00 188 THR A O 1
ATOM 1501 N N . ASN A 1 189 ? 14.464 -9.039 -24.601 1.00 98.06 189 ASN A N 1
ATOM 1502 C CA . ASN A 1 189 ? 14.798 -10.137 -25.510 1.00 98.06 189 ASN A CA 1
ATOM 1503 C C . ASN A 1 189 ? 14.943 -9.659 -26.960 1.00 98.06 189 ASN A C 1
ATOM 1505 O O . ASN A 1 189 ? 15.892 -10.051 -27.640 1.00 98.06 189 ASN A O 1
ATOM 1509 N N . LYS A 1 190 ? 14.077 -8.747 -27.420 1.00 97.56 190 LYS A N 1
ATOM 1510 C CA . LYS A 1 190 ? 14.227 -8.115 -28.738 1.00 97.56 190 LYS A CA 1
ATOM 1511 C C . LYS A 1 190 ? 15.535 -7.323 -28.839 1.00 97.56 190 LYS A C 1
ATOM 1513 O O . LYS A 1 190 ? 16.237 -7.432 -29.840 1.00 97.56 190 LYS A O 1
ATOM 1518 N N . LEU A 1 191 ? 15.892 -6.564 -27.801 1.00 97.00 191 LEU A N 1
ATOM 1519 C CA . LEU A 1 191 ? 17.156 -5.825 -27.746 1.00 97.00 191 LEU A CA 1
ATOM 1520 C C . LEU A 1 191 ? 18.375 -6.752 -27.736 1.00 97.00 191 LEU A C 1
ATOM 1522 O O . LEU A 1 191 ? 19.363 -6.432 -28.387 1.00 97.00 191 LEU A O 1
ATOM 1526 N N . LYS A 1 192 ? 18.318 -7.896 -27.042 1.00 98.00 192 LYS A N 1
ATOM 1527 C CA . LYS A 1 192 ? 19.378 -8.917 -27.103 1.00 98.00 192 LYS A CA 1
ATOM 1528 C C . LYS A 1 192 ? 19.561 -9.439 -28.530 1.00 98.00 192 LYS A C 1
ATOM 1530 O O . LYS A 1 192 ? 20.677 -9.410 -29.027 1.00 98.00 192 LYS A O 1
ATOM 1535 N N . GLY A 1 193 ? 18.473 -9.793 -29.218 1.00 97.19 193 GLY A N 1
ATOM 1536 C CA . GLY A 1 193 ? 18.542 -10.241 -30.614 1.00 97.19 193 GLY A CA 1
ATOM 1537 C C . GLY A 1 193 ? 19.108 -9.181 -31.568 1.00 97.19 193 GLY A C 1
ATOM 1538 O O . GLY A 1 193 ? 19.898 -9.504 -32.450 1.00 97.19 193 GLY A O 1
ATOM 1539 N N . LEU A 1 194 ? 18.764 -7.901 -31.372 1.00 96.25 194 LEU A N 1
ATOM 1540 C CA . LEU A 1 194 ? 19.350 -6.799 -32.147 1.00 96.25 194 LEU A CA 1
ATOM 1541 C C . LEU A 1 194 ? 20.845 -6.608 -31.860 1.00 96.25 194 LEU A C 1
ATOM 1543 O O . LEU A 1 194 ? 21.599 -6.319 -32.784 1.00 96.25 194 LEU A O 1
ATOM 1547 N N . LYS A 1 195 ? 21.283 -6.785 -30.609 1.00 97.25 195 LYS A N 1
ATOM 1548 C CA . LYS A 1 195 ? 22.708 -6.736 -30.253 1.00 97.25 195 LYS A CA 1
ATOM 1549 C C . LYS A 1 195 ? 23.491 -7.859 -30.927 1.00 97.25 195 LYS A C 1
ATOM 1551 O O . LYS A 1 195 ? 24.473 -7.567 -31.590 1.00 97.25 195 LYS A O 1
ATOM 1556 N N . GLU A 1 196 ? 23.005 -9.097 -30.856 1.00 97.94 196 GLU A N 1
ATOM 1557 C CA . GLU A 1 196 ? 23.637 -10.242 -31.530 1.00 97.94 196 GLU A CA 1
ATOM 1558 C C . GLU A 1 196 ? 23.699 -10.056 -33.058 1.00 97.94 196 GLU A C 1
ATOM 1560 O O . GLU A 1 196 ? 24.668 -10.449 -33.704 1.00 97.94 196 GLU A O 1
ATOM 1565 N N . ALA A 1 197 ? 22.666 -9.458 -33.664 1.00 97.25 197 ALA A N 1
ATOM 1566 C CA . ALA A 1 197 ? 22.670 -9.135 -35.090 1.00 97.25 197 ALA A CA 1
ATOM 1567 C C . ALA A 1 197 ? 23.684 -8.031 -35.433 1.00 97.25 197 ALA A C 1
ATOM 1569 O O . ALA A 1 197 ? 24.384 -8.145 -36.438 1.00 97.25 197 ALA A O 1
ATOM 1570 N N . ASN A 1 198 ? 23.788 -6.991 -34.599 1.00 96.56 198 ASN A N 1
ATOM 1571 C CA . ASN A 1 198 ? 24.781 -5.931 -34.764 1.00 96.56 198 ASN A CA 1
ATOM 1572 C C . ASN A 1 198 ? 26.208 -6.463 -34.621 1.00 96.56 198 ASN A C 1
ATOM 1574 O O . ASN A 1 198 ? 27.034 -6.147 -35.464 1.00 96.56 198 ASN A O 1
ATOM 1578 N N . GLU A 1 199 ? 26.480 -7.307 -33.624 1.00 97.38 199 GLU A N 1
ATOM 1579 C CA . GLU A 1 199 ? 27.791 -7.942 -33.436 1.00 97.38 199 GLU A CA 1
ATOM 1580 C C . GLU A 1 199 ? 28.199 -8.738 -34.688 1.00 97.38 199 GLU A C 1
ATOM 1582 O O . GLU A 1 199 ? 29.280 -8.529 -35.231 1.00 97.38 199 GLU A O 1
ATOM 1587 N N . LYS A 1 200 ? 27.294 -9.554 -35.248 1.00 97.00 200 LYS A N 1
ATOM 1588 C CA . LYS A 1 200 ? 27.543 -10.270 -36.516 1.00 97.00 200 LYS A CA 1
ATOM 1589 C C . LYS A 1 200 ? 27.793 -9.322 -37.695 1.00 97.00 200 LYS A C 1
ATOM 1591 O O . LYS A 1 200 ? 28.641 -9.586 -38.547 1.00 97.00 200 LYS A O 1
ATOM 1596 N N . LEU A 1 201 ? 27.047 -8.220 -37.786 1.00 97.12 201 LEU A N 1
ATOM 1597 C CA . LEU A 1 201 ? 27.261 -7.214 -38.830 1.00 97.12 201 LEU A CA 1
ATOM 1598 C C . LEU A 1 201 ? 28.608 -6.501 -38.666 1.00 97.12 201 LEU A C 1
ATOM 1600 O O . LEU A 1 201 ? 29.265 -6.208 -39.662 1.00 97.12 201 LEU A O 1
ATOM 1604 N N . GLU A 1 202 ? 29.043 -6.228 -37.442 1.00 96.62 202 GLU A N 1
ATOM 1605 C CA . GLU A 1 202 ? 30.358 -5.650 -37.166 1.00 96.62 202 GLU A CA 1
ATOM 1606 C C . GLU A 1 202 ? 31.477 -6.623 -37.552 1.00 96.62 202 GLU A C 1
ATOM 1608 O O . GLU A 1 202 ? 32.372 -6.233 -38.301 1.00 96.62 202 GLU A O 1
ATOM 1613 N N . GLU A 1 203 ? 31.369 -7.902 -37.181 1.00 97.62 203 GLU A N 1
ATOM 1614 C CA . GLU A 1 203 ? 32.318 -8.951 -37.581 1.00 97.62 203 GLU A CA 1
ATOM 1615 C C . GLU A 1 203 ? 32.449 -9.069 -39.109 1.00 97.62 203 GLU A C 1
ATOM 1617 O O . GLU A 1 203 ? 33.562 -9.094 -39.641 1.00 97.62 203 GLU A O 1
ATOM 1622 N N . THR A 1 204 ? 31.326 -9.088 -39.838 1.00 96.62 204 THR A N 1
ATOM 1623 C CA . THR A 1 204 ? 31.342 -9.140 -41.316 1.00 96.62 204 THR A CA 1
ATOM 1624 C C . THR A 1 204 ? 31.903 -7.864 -41.947 1.00 96.62 204 THR A C 1
ATOM 1626 O O . THR A 1 204 ? 32.618 -7.925 -42.945 1.00 96.62 204 THR A O 1
ATOM 1629 N N . ASN A 1 205 ? 31.641 -6.689 -41.369 1.00 96.06 205 ASN A N 1
ATOM 1630 C CA . ASN A 1 205 ? 32.255 -5.446 -41.834 1.00 96.06 205 ASN A CA 1
ATOM 1631 C C . ASN A 1 205 ? 33.769 -5.445 -41.598 1.00 96.06 205 ASN A C 1
ATOM 1633 O O . ASN A 1 205 ? 34.525 -4.973 -42.447 1.00 96.06 205 ASN A O 1
ATOM 1637 N N . GLU A 1 206 ? 34.233 -5.965 -40.463 1.00 97.50 206 GLU A N 1
ATOM 1638 C CA . GLU A 1 206 ? 35.659 -6.114 -40.187 1.00 97.50 206 GLU A CA 1
ATOM 1639 C C . GLU A 1 206 ? 36.334 -7.110 -41.132 1.00 97.50 206 GLU A C 1
ATOM 1641 O O . GLU A 1 206 ? 37.435 -6.829 -41.612 1.00 97.50 206 GLU A O 1
ATOM 1646 N N . SER A 1 207 ? 35.693 -8.245 -41.434 1.00 97.56 207 SER A N 1
ATOM 1647 C CA . SER A 1 207 ? 36.225 -9.212 -42.398 1.00 97.56 207 SER A CA 1
ATOM 1648 C C . SER A 1 207 ? 36.306 -8.609 -43.801 1.00 97.56 207 SER A C 1
ATOM 1650 O O . SER A 1 207 ? 37.363 -8.673 -44.423 1.00 97.56 207 SER A O 1
ATOM 1652 N N . LEU A 1 208 ? 35.256 -7.917 -44.257 1.00 96.81 208 LEU A N 1
ATOM 1653 C CA . LEU A 1 208 ? 35.243 -7.232 -45.554 1.00 96.81 208 LEU A CA 1
ATOM 1654 C C . LEU A 1 208 ? 36.297 -6.123 -45.638 1.00 96.81 208 LEU A C 1
ATOM 1656 O O . LEU A 1 208 ? 36.953 -5.970 -46.666 1.00 96.81 208 LEU A O 1
ATOM 1660 N N . ARG A 1 209 ? 36.511 -5.357 -44.560 1.00 97.50 209 ARG A N 1
ATOM 1661 C CA . ARG A 1 209 ? 37.585 -4.350 -44.504 1.00 97.50 209 ARG A CA 1
ATOM 1662 C C . ARG A 1 209 ? 38.966 -4.989 -44.638 1.00 97.50 209 ARG A C 1
ATOM 1664 O O . ARG A 1 209 ? 39.800 -4.451 -45.361 1.00 97.50 209 ARG A O 1
ATOM 1671 N N . LYS A 1 210 ? 39.209 -6.121 -43.968 1.00 97.44 210 LYS A N 1
ATOM 1672 C CA . LYS A 1 210 ? 40.467 -6.879 -44.090 1.00 97.44 210 LYS A CA 1
ATOM 1673 C C . LYS A 1 210 ? 40.656 -7.410 -45.512 1.00 97.44 210 LYS A C 1
ATOM 1675 O O . LYS A 1 210 ? 41.712 -7.195 -46.094 1.00 97.44 210 LYS A O 1
ATOM 1680 N N . GLU A 1 211 ? 39.625 -8.008 -46.104 1.00 97.81 211 GLU A N 1
ATOM 1681 C CA . GLU A 1 211 ? 39.662 -8.496 -47.490 1.00 97.81 211 GLU A CA 1
ATOM 1682 C C . GLU A 1 211 ? 39.909 -7.370 -48.505 1.00 97.81 211 GLU A C 1
ATOM 1684 O O . GLU A 1 211 ? 40.686 -7.534 -49.450 1.00 97.81 211 GLU A O 1
ATOM 1689 N N . LEU A 1 212 ? 39.297 -6.200 -48.304 1.00 96.44 212 LEU A N 1
ATOM 1690 C CA . LEU A 1 212 ? 39.531 -5.027 -49.142 1.00 96.44 212 LEU A CA 1
ATOM 1691 C C . LEU A 1 212 ? 40.984 -4.544 -49.035 1.00 96.44 212 LEU A C 1
ATOM 1693 O O . LEU A 1 212 ? 41.621 -4.285 -50.051 1.00 96.44 212 LEU A O 1
ATOM 1697 N N . LEU A 1 213 ? 41.533 -4.459 -47.821 1.00 97.56 213 LEU A N 1
ATOM 1698 C CA . LEU A 1 213 ? 42.937 -4.091 -47.624 1.00 97.56 213 LEU A CA 1
ATOM 1699 C C . LEU A 1 213 ? 43.878 -5.107 -48.280 1.00 97.56 213 LEU A C 1
ATOM 1701 O O . LEU A 1 213 ? 44.794 -4.714 -48.998 1.00 97.56 213 LEU A O 1
ATOM 1705 N N . ASP A 1 214 ? 43.619 -6.402 -48.108 1.00 97.19 214 ASP A N 1
ATOM 1706 C CA . ASP A 1 214 ? 44.415 -7.462 -48.724 1.00 97.19 214 ASP A CA 1
ATOM 1707 C C . ASP A 1 214 ? 44.374 -7.395 -50.256 1.00 97.19 214 ASP A C 1
ATOM 1709 O O . ASP A 1 214 ? 45.406 -7.533 -50.914 1.00 97.19 214 ASP A O 1
ATOM 1713 N N . THR A 1 215 ? 43.197 -7.177 -50.850 1.00 96.38 215 THR A N 1
ATOM 1714 C CA . THR A 1 215 ? 43.057 -7.035 -52.310 1.00 96.38 215 THR A CA 1
ATOM 1715 C C . THR A 1 215 ? 43.746 -5.775 -52.824 1.00 96.38 215 THR A C 1
ATOM 1717 O O . THR A 1 215 ? 44.460 -5.853 -53.822 1.00 96.38 215 THR A O 1
ATOM 1720 N N . MET A 1 216 ? 43.638 -4.646 -52.118 1.00 96.69 216 MET A N 1
ATOM 1721 C CA . MET A 1 216 ? 44.381 -3.424 -52.442 1.00 96.69 216 MET A CA 1
ATOM 1722 C C . MET A 1 216 ? 45.897 -3.647 -52.406 1.00 96.69 216 MET A C 1
ATOM 1724 O O . MET A 1 216 ? 46.583 -3.270 -53.354 1.00 96.69 216 MET A O 1
ATOM 1728 N N . VAL A 1 217 ? 46.421 -4.305 -51.365 1.00 97.62 217 VAL A N 1
ATOM 1729 C CA . VAL A 1 217 ? 47.854 -4.628 -51.253 1.00 97.62 217 VAL A CA 1
ATOM 1730 C C . VAL A 1 217 ? 48.292 -5.564 -52.380 1.00 97.62 217 VAL A C 1
ATOM 1732 O O . VAL A 1 217 ? 49.323 -5.326 -53.006 1.00 97.62 217 VAL A O 1
ATOM 1735 N N . ARG A 1 218 ? 47.503 -6.601 -52.699 1.00 96.69 218 ARG A N 1
ATOM 1736 C CA . ARG A 1 218 ? 47.786 -7.503 -53.831 1.00 96.69 218 ARG A CA 1
ATOM 1737 C C . ARG A 1 218 ? 47.832 -6.745 -55.158 1.00 96.69 218 ARG A C 1
ATOM 1739 O O . ARG A 1 218 ? 48.775 -6.936 -55.919 1.00 96.69 218 ARG A O 1
ATOM 1746 N N . HIS A 1 219 ? 46.863 -5.871 -55.422 1.00 96.12 219 HIS A N 1
ATOM 1747 C CA . HIS A 1 219 ? 46.845 -5.051 -56.634 1.00 96.12 219 HIS A CA 1
ATOM 1748 C C . HIS A 1 219 ? 48.018 -4.074 -56.692 1.00 96.12 219 HIS A C 1
ATOM 1750 O O . HIS A 1 219 ? 48.630 -3.914 -57.744 1.00 96.12 219 HIS A O 1
ATO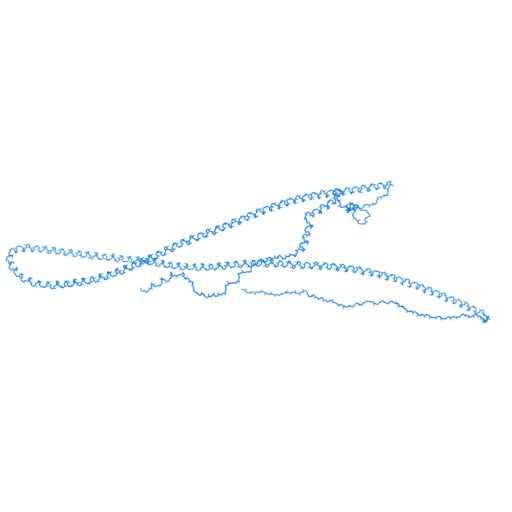M 1756 N N . GLN A 1 220 ? 48.382 -3.459 -55.569 1.00 97.00 220 GLN A N 1
ATOM 1757 C CA . GLN A 1 220 ? 49.537 -2.571 -55.506 1.00 97.00 220 GLN A CA 1
ATOM 1758 C C . GLN A 1 220 ? 50.845 -3.321 -55.785 1.00 97.00 220 GLN A C 1
ATOM 1760 O O . GLN A 1 220 ? 51.672 -2.835 -56.552 1.00 97.00 220 GLN A O 1
ATOM 1765 N N . ASN A 1 221 ? 51.005 -4.533 -55.249 1.00 96.44 221 ASN A N 1
ATOM 1766 C CA . ASN A 1 221 ? 52.151 -5.388 -55.559 1.00 96.44 221 ASN A CA 1
ATOM 1767 C C . ASN A 1 221 ? 52.197 -5.764 -57.049 1.00 96.44 221 ASN A C 1
ATOM 1769 O O . ASN A 1 221 ? 53.253 -5.659 -57.665 1.00 96.44 221 ASN A O 1
ATOM 1773 N N . GLN A 1 222 ? 51.055 -6.120 -57.650 1.00 96.81 222 GLN A N 1
ATOM 1774 C CA . GLN A 1 222 ? 50.963 -6.390 -59.092 1.00 96.81 222 GLN A CA 1
ATOM 1775 C C . GLN A 1 222 ? 51.375 -5.173 -59.929 1.00 96.81 222 GLN A C 1
ATOM 1777 O O . GLN A 1 222 ? 52.117 -5.317 -60.898 1.00 96.81 222 GLN A O 1
ATOM 1782 N N . LEU A 1 223 ? 50.939 -3.965 -59.555 1.00 96.06 223 LEU A N 1
ATOM 1783 C CA . LEU A 1 223 ? 51.344 -2.735 -60.240 1.00 96.06 223 LEU A CA 1
ATOM 1784 C C . LEU A 1 223 ? 52.860 -2.522 -60.170 1.00 96.06 223 LEU A C 1
ATOM 1786 O O . LEU A 1 223 ? 53.474 -2.260 -61.201 1.00 96.06 223 LEU A O 1
ATOM 1790 N N . VAL A 1 224 ? 53.476 -2.715 -59.000 1.00 96.50 224 VAL A N 1
ATOM 1791 C CA . VAL A 1 224 ? 54.938 -2.625 -58.837 1.00 96.50 224 VAL A CA 1
ATOM 1792 C C . VAL A 1 224 ? 55.664 -3.668 -59.697 1.00 96.50 224 VAL A C 1
ATOM 1794 O O . VAL A 1 224 ? 56.694 -3.367 -60.305 1.00 96.50 224 VAL A O 1
ATOM 1797 N N . GLU A 1 225 ? 55.137 -4.890 -59.794 1.00 97.00 225 GLU A N 1
ATOM 1798 C CA . GLU A 1 225 ? 55.689 -5.931 -60.668 1.00 97.00 225 GLU A CA 1
ATOM 1799 C C . GLU A 1 225 ? 55.610 -5.541 -62.150 1.00 97.00 225 GLU A C 1
ATOM 1801 O O . GLU A 1 225 ? 56.608 -5.661 -62.871 1.00 97.00 225 GLU A O 1
ATOM 1806 N N . TYR A 1 226 ? 54.464 -5.022 -62.605 1.00 95.69 226 TYR A N 1
ATOM 1807 C CA . TYR A 1 226 ? 54.297 -4.531 -63.974 1.00 95.69 226 TYR A CA 1
ATOM 1808 C C . TYR A 1 226 ? 55.207 -3.335 -64.271 1.00 95.69 226 TYR A C 1
ATOM 1810 O O . TYR A 1 226 ? 55.865 -3.319 -65.312 1.00 95.69 226 TYR A O 1
ATOM 1818 N N . GLU A 1 227 ? 55.328 -2.376 -63.353 1.00 95.81 227 GLU A N 1
ATOM 1819 C CA . GLU A 1 227 ? 56.266 -1.254 -63.467 1.00 95.81 227 GLU A CA 1
ATOM 1820 C C . GLU A 1 227 ? 57.712 -1.748 -63.593 1.00 95.81 227 GLU A C 1
ATOM 1822 O O . GLU A 1 227 ? 58.456 -1.295 -64.467 1.00 95.81 227 GLU A O 1
ATOM 1827 N N . ALA A 1 228 ? 58.115 -2.727 -62.779 1.00 95.50 228 ALA A N 1
ATOM 1828 C CA . ALA A 1 228 ? 59.444 -3.319 -62.860 1.00 95.50 228 ALA A CA 1
ATOM 1829 C C . ALA A 1 228 ? 59.686 -4.022 -64.207 1.00 95.50 228 ALA A C 1
ATOM 1831 O O . ALA A 1 228 ? 60.788 -3.914 -64.755 1.00 95.50 228 ALA A O 1
ATOM 1832 N N . MET A 1 229 ? 58.685 -4.718 -64.759 1.00 96.81 229 MET A N 1
ATOM 1833 C CA . MET A 1 229 ? 58.774 -5.327 -66.092 1.00 96.81 229 MET A CA 1
ATOM 1834 C C . MET A 1 229 ? 58.902 -4.272 -67.195 1.00 96.81 229 MET A C 1
ATOM 1836 O O . MET A 1 229 ? 59.859 -4.334 -67.969 1.00 96.81 229 MET A O 1
ATOM 1840 N N . ILE A 1 230 ? 58.045 -3.247 -67.198 1.00 95.50 230 ILE A N 1
ATOM 1841 C CA . ILE A 1 230 ? 58.095 -2.140 -68.167 1.00 95.50 230 ILE A CA 1
ATOM 1842 C C . ILE A 1 230 ? 59.449 -1.423 -68.105 1.00 95.50 230 ILE A C 1
ATOM 1844 O O . ILE A 1 230 ? 60.045 -1.118 -69.136 1.00 95.50 230 ILE A O 1
ATOM 1848 N N . LEU A 1 231 ? 59.995 -1.182 -66.908 1.00 96.06 231 LEU A N 1
ATOM 1849 C CA . LEU A 1 231 ? 61.310 -0.554 -66.753 1.00 96.06 231 LEU A CA 1
ATOM 1850 C C . LEU A 1 231 ? 62.452 -1.437 -67.274 1.00 96.06 231 LEU A C 1
ATOM 1852 O O . LEU A 1 231 ? 63.427 -0.912 -67.817 1.00 96.06 231 LEU A O 1
ATOM 1856 N N . ARG A 1 232 ? 62.368 -2.765 -67.122 1.00 95.56 232 ARG A N 1
ATOM 1857 C CA . ARG A 1 232 ? 63.349 -3.693 -67.714 1.00 95.56 232 ARG A CA 1
ATOM 1858 C C . ARG A 1 232 ? 63.278 -3.662 -69.239 1.00 95.56 232 ARG A C 1
ATOM 1860 O O . ARG A 1 232 ? 64.319 -3.521 -69.876 1.00 95.56 232 ARG A O 1
ATOM 1867 N N . GLU A 1 233 ? 62.080 -3.735 -69.812 1.00 94.88 233 GLU A N 1
ATOM 1868 C CA . GLU A 1 233 ? 61.873 -3.662 -71.262 1.00 94.88 233 GLU A CA 1
ATOM 1869 C C . GLU A 1 233 ? 62.331 -2.322 -71.832 1.00 94.88 233 GLU A C 1
ATOM 1871 O O . GLU A 1 233 ? 63.089 -2.301 -72.799 1.00 94.88 233 GLU A O 1
ATOM 1876 N N . LYS A 1 234 ? 61.990 -1.207 -71.174 1.00 94.69 234 LYS A N 1
ATOM 1877 C CA . LYS A 1 234 ? 62.465 0.130 -71.544 1.00 94.69 234 LYS A CA 1
ATOM 1878 C C . LYS A 1 234 ? 63.992 0.191 -71.590 1.00 94.69 234 LYS A C 1
ATOM 1880 O O . LYS A 1 234 ? 64.548 0.664 -72.574 1.00 94.69 234 LYS A O 1
ATOM 1885 N N . ARG A 1 235 ? 64.688 -0.336 -70.574 1.00 94.19 235 ARG A N 1
ATOM 1886 C CA . ARG A 1 235 ? 66.163 -0.397 -70.573 1.00 94.19 235 ARG A CA 1
ATOM 1887 C C . ARG A 1 235 ? 66.713 -1.272 -71.702 1.00 94.19 235 ARG A C 1
ATOM 1889 O O . ARG A 1 235 ? 67.762 -0.945 -72.250 1.00 94.19 235 ARG A O 1
ATOM 1896 N N . ASN A 1 236 ? 66.049 -2.376 -72.040 1.00 95.44 236 ASN A N 1
ATOM 1897 C CA . ASN A 1 236 ? 66.459 -3.234 -73.154 1.00 95.44 236 ASN A CA 1
ATOM 1898 C C . ASN A 1 236 ? 66.271 -2.526 -74.504 1.00 95.44 236 ASN A C 1
ATOM 1900 O O . ASN A 1 236 ? 67.193 -2.528 -75.314 1.00 95.44 236 ASN A O 1
ATOM 1904 N N . LEU A 1 237 ? 65.134 -1.857 -74.711 1.00 93.88 237 LEU A N 1
ATOM 1905 C CA . LEU A 1 237 ? 64.868 -1.050 -75.904 1.00 93.88 237 LEU A CA 1
ATOM 1906 C C . LEU A 1 237 ? 65.850 0.120 -76.029 1.00 93.88 237 LEU A C 1
ATOM 1908 O O . LEU A 1 237 ? 66.385 0.348 -77.106 1.00 93.88 237 LEU A O 1
ATOM 1912 N N . GLU A 1 238 ? 66.166 0.813 -74.931 1.00 92.69 238 GLU A N 1
ATOM 1913 C CA . GLU A 1 238 ? 67.193 1.862 -74.922 1.00 92.69 238 GLU A CA 1
ATOM 1914 C C . GLU A 1 238 ? 68.578 1.319 -75.303 1.00 92.69 238 GLU A C 1
ATOM 1916 O O . GLU A 1 238 ? 69.316 1.984 -76.026 1.00 92.69 238 GLU A O 1
ATOM 1921 N N . LYS A 1 239 ? 68.949 0.113 -74.847 1.00 93.00 239 LYS A N 1
ATOM 1922 C CA . LYS A 1 239 ? 70.206 -0.536 -75.257 1.00 93.00 239 LYS A CA 1
ATOM 1923 C C . LYS A 1 239 ? 70.212 -0.867 -76.749 1.00 93.00 239 LYS A C 1
ATOM 1925 O O . LYS A 1 239 ? 71.208 -0.576 -77.403 1.00 93.00 239 LYS A O 1
ATOM 1930 N N . LEU A 1 240 ? 69.125 -1.433 -77.275 1.00 93.81 240 LEU A N 1
ATOM 1931 C CA . LEU A 1 240 ? 68.992 -1.753 -78.701 1.00 93.81 240 LEU A CA 1
ATOM 1932 C C . LEU A 1 240 ? 69.045 -0.487 -79.564 1.00 93.81 240 LEU A C 1
ATOM 1934 O O . LEU A 1 240 ? 69.822 -0.431 -80.509 1.00 93.81 240 LEU A O 1
ATOM 1938 N N . ALA A 1 241 ? 68.317 0.566 -79.185 1.00 91.88 241 ALA A N 1
ATOM 1939 C CA . ALA A 1 241 ? 68.354 1.851 -79.881 1.00 91.88 241 ALA A CA 1
ATOM 1940 C C . ALA A 1 241 ? 69.756 2.484 -79.847 1.00 91.88 241 ALA A C 1
ATOM 1942 O O . ALA A 1 241 ? 70.220 3.012 -80.852 1.00 91.88 241 ALA A O 1
ATOM 1943 N N . ARG A 1 242 ? 70.478 2.400 -78.717 1.00 91.62 242 ARG A N 1
ATOM 1944 C CA . ARG A 1 242 ? 71.880 2.858 -78.635 1.00 91.62 242 ARG A CA 1
ATOM 1945 C C . ARG A 1 242 ? 72.805 2.059 -79.555 1.00 91.62 242 ARG A C 1
ATOM 1947 O O . ARG A 1 242 ? 73.680 2.656 -80.172 1.00 91.62 242 ARG A O 1
ATOM 1954 N N . GLN A 1 243 ? 72.619 0.742 -79.651 1.00 92.50 243 GLN A N 1
ATOM 1955 C CA . GLN A 1 243 ? 73.373 -0.103 -80.584 1.00 92.50 243 GLN A CA 1
ATOM 1956 C C . GLN A 1 243 ? 73.065 0.262 -82.040 1.00 92.50 243 GLN A C 1
ATOM 1958 O O . GLN A 1 243 ? 73.983 0.381 -82.841 1.00 92.50 243 GLN A O 1
ATOM 1963 N N . GLU A 1 244 ? 71.800 0.500 -82.378 1.00 93.88 244 GLU A N 1
ATOM 1964 C CA . GLU A 1 244 ? 71.393 0.905 -83.724 1.00 93.88 244 GLU A CA 1
ATOM 1965 C C . GLU A 1 244 ? 71.944 2.285 -84.104 1.00 93.88 244 GLU A C 1
ATOM 1967 O O . GLU A 1 244 ? 72.476 2.443 -85.198 1.00 93.88 244 GLU A O 1
ATOM 1972 N N . VAL A 1 245 ? 71.922 3.260 -83.186 1.00 89.88 245 VAL A N 1
ATOM 1973 C CA . VAL A 1 245 ? 72.578 4.563 -83.390 1.00 89.88 245 VAL A CA 1
ATOM 1974 C C . VAL A 1 245 ? 74.082 4.394 -83.599 1.00 89.88 245 VAL A C 1
ATOM 1976 O O . VAL A 1 245 ? 74.631 5.021 -84.499 1.00 89.88 245 VAL A O 1
ATOM 1979 N N . HIS A 1 246 ? 74.753 3.543 -82.817 1.00 90.25 246 HIS A N 1
ATOM 1980 C CA . HIS A 1 246 ? 76.179 3.270 -83.009 1.00 90.25 246 HIS A CA 1
ATOM 1981 C C . HIS A 1 246 ? 76.457 2.662 -84.391 1.00 90.25 246 HIS A C 1
ATOM 1983 O O . HIS A 1 246 ? 77.304 3.174 -85.116 1.00 90.25 246 HIS A O 1
ATOM 1989 N N . ASN A 1 247 ? 75.665 1.667 -84.805 1.00 90.25 247 ASN A N 1
ATOM 1990 C CA . ASN A 1 247 ? 75.760 1.068 -86.136 1.00 90.25 247 ASN A CA 1
ATOM 1991 C C . ASN A 1 247 ? 75.513 2.105 -87.245 1.00 90.25 247 ASN A C 1
ATOM 1993 O O . ASN A 1 247 ? 76.238 2.134 -88.236 1.00 90.25 247 ASN A O 1
ATOM 1997 N N . LEU A 1 248 ? 74.513 2.980 -87.092 1.00 88.50 248 LEU A N 1
ATOM 1998 C CA . LEU A 1 248 ? 74.232 4.053 -88.048 1.00 88.50 248 LEU A CA 1
ATOM 1999 C C . LEU A 1 248 ? 75.390 5.047 -88.135 1.00 88.50 248 LEU A C 1
ATOM 2001 O O . LEU A 1 248 ? 75.763 5.434 -89.236 1.00 88.50 248 LEU A O 1
ATOM 2005 N N . VAL A 1 249 ? 75.999 5.415 -87.009 1.00 86.81 249 VAL A N 1
ATOM 2006 C CA . VAL A 1 249 ? 77.190 6.272 -86.975 1.00 86.81 249 VAL A CA 1
ATOM 2007 C C . VAL A 1 249 ? 78.372 5.592 -87.669 1.00 86.81 249 VAL A C 1
ATOM 2009 O O . VAL A 1 249 ? 79.015 6.220 -88.506 1.00 86.81 249 VAL A O 1
ATOM 2012 N N . ASP A 1 250 ? 78.607 4.302 -87.427 1.00 86.00 250 ASP A N 1
ATOM 2013 C CA . ASP A 1 250 ? 79.661 3.542 -88.107 1.00 86.00 250 ASP A CA 1
ATOM 2014 C C . ASP A 1 250 ? 79.413 3.456 -89.618 1.00 86.00 250 ASP A C 1
ATOM 2016 O O . ASP A 1 250 ? 80.326 3.685 -90.414 1.00 86.00 250 ASP A O 1
ATOM 2020 N N . THR A 1 251 ? 78.171 3.193 -90.043 1.00 84.81 251 THR A N 1
ATOM 2021 C CA . THR A 1 251 ? 77.814 3.202 -91.471 1.00 84.81 251 THR A CA 1
ATOM 2022 C C . THR A 1 251 ? 77.925 4.595 -92.081 1.00 84.81 251 THR A C 1
ATOM 2024 O O . THR A 1 251 ? 78.444 4.717 -93.185 1.00 84.81 251 THR A O 1
ATOM 2027 N N . ALA A 1 252 ? 77.527 5.655 -91.373 1.00 82.62 252 ALA A N 1
ATOM 2028 C CA . ALA A 1 252 ? 77.665 7.034 -91.827 1.00 82.62 252 ALA A CA 1
ATOM 2029 C C . ALA A 1 252 ? 79.140 7.440 -91.941 1.00 82.62 252 ALA A C 1
ATOM 2031 O O . ALA A 1 252 ? 79.513 8.071 -92.923 1.00 82.62 252 ALA A O 1
ATOM 2032 N N . HIS A 1 253 ? 80.008 7.026 -91.015 1.00 80.25 253 HIS A N 1
ATOM 2033 C CA . HIS A 1 253 ? 81.454 7.225 -91.131 1.00 80.25 253 HIS A CA 1
ATOM 2034 C C . HIS A 1 253 ? 82.044 6.454 -92.317 1.00 80.25 253 HIS A C 1
ATOM 2036 O O . HIS A 1 253 ? 82.838 7.010 -93.079 1.00 80.25 253 HIS A O 1
ATOM 2042 N N . GLN A 1 254 ? 81.621 5.205 -92.532 1.00 83.94 254 GLN A N 1
ATOM 2043 C CA . GLN A 1 254 ? 82.017 4.426 -93.708 1.00 83.94 254 GLN A CA 1
ATOM 2044 C C . GLN A 1 254 ? 81.512 5.057 -95.014 1.00 83.94 254 GLN A C 1
ATOM 2046 O O . GLN A 1 254 ? 82.220 5.030 -96.020 1.00 83.94 254 GLN A O 1
ATOM 2051 N N . MET A 1 255 ? 80.304 5.624 -95.022 1.00 77.44 255 MET A N 1
ATOM 2052 C CA . MET A 1 255 ? 79.728 6.302 -96.182 1.00 77.44 255 MET A CA 1
ATOM 2053 C C . MET A 1 255 ? 80.371 7.663 -96.437 1.00 77.44 255 MET A C 1
ATOM 2055 O O . MET A 1 255 ? 80.701 7.935 -97.580 1.00 77.44 255 MET A O 1
ATOM 2059 N N . ALA A 1 256 ? 80.665 8.463 -95.413 1.00 74.38 256 ALA A N 1
ATOM 2060 C CA . ALA A 1 256 ? 81.406 9.716 -95.554 1.00 74.38 256 ALA A CA 1
ATOM 2061 C C . ALA A 1 256 ? 82.829 9.476 -96.097 1.00 74.38 256 ALA A C 1
ATOM 2063 O O . ALA A 1 256 ? 83.299 10.212 -96.963 1.00 74.38 256 ALA A O 1
ATOM 2064 N N . ALA A 1 257 ? 83.500 8.395 -95.674 1.00 69.81 257 ALA A N 1
ATOM 2065 C CA . ALA A 1 257 ? 84.775 7.977 -96.264 1.00 69.81 257 ALA A CA 1
ATOM 2066 C C . ALA A 1 257 ? 84.637 7.603 -97.758 1.00 69.81 257 ALA A C 1
ATOM 2068 O O . ALA A 1 257 ? 85.512 7.910 -98.574 1.00 69.81 257 ALA A O 1
ATOM 2069 N N . LYS A 1 258 ? 83.514 6.980 -98.139 1.00 72.69 258 LYS A N 1
ATOM 2070 C CA . LYS A 1 258 ? 83.174 6.692 -99.543 1.00 72.69 258 LYS A CA 1
ATOM 2071 C C . LYS A 1 258 ? 82.761 7.952 -100.324 1.00 72.69 258 LYS A C 1
ATOM 2073 O O . LYS A 1 258 ? 83.083 8.062 -101.498 1.00 72.69 258 LYS A O 1
ATOM 2078 N N . GLU A 1 259 ? 82.117 8.938 -99.706 1.00 68.56 259 GLU A N 1
ATOM 2079 C CA . GLU A 1 259 ? 81.718 10.192 -100.361 1.00 68.56 259 GLU A CA 1
ATOM 2080 C C . GLU A 1 259 ? 82.897 11.137 -100.603 1.00 68.56 259 GLU A C 1
ATOM 2082 O O . GLU A 1 259 ? 82.941 11.778 -101.647 1.00 68.56 259 GLU A O 1
ATOM 2087 N N . ILE A 1 260 ? 83.913 11.177 -99.736 1.00 65.38 260 ILE A N 1
ATOM 2088 C CA . ILE A 1 260 ? 85.163 11.906 -100.034 1.00 65.38 260 ILE A CA 1
ATOM 2089 C C . ILE A 1 260 ? 85.861 11.311 -101.277 1.00 65.38 260 ILE A C 1
ATOM 2091 O O . ILE A 1 260 ? 86.453 12.038 -102.076 1.00 65.38 260 ILE A O 1
ATOM 2095 N N . SER A 1 261 ? 85.741 9.996 -101.496 1.00 61.91 261 SER A N 1
ATOM 2096 C CA . SER A 1 261 ? 86.261 9.329 -102.702 1.00 61.91 261 SER A CA 1
ATOM 2097 C C . SER A 1 261 ? 85.330 9.419 -103.923 1.00 61.91 261 SER A C 1
ATOM 2099 O O . SER A 1 261 ? 85.815 9.339 -105.047 1.00 61.91 261 SER A O 1
ATOM 2101 N N . ALA A 1 262 ? 84.025 9.650 -103.741 1.00 65.75 262 ALA A N 1
ATOM 2102 C CA . ALA A 1 262 ? 83.060 9.840 -104.832 1.00 65.75 262 ALA A CA 1
ATOM 2103 C C . ALA A 1 262 ? 82.919 11.307 -105.293 1.00 65.75 262 ALA A C 1
ATOM 2105 O O . ALA A 1 262 ? 82.770 11.569 -106.482 1.00 65.75 262 ALA A O 1
ATOM 2106 N N . THR A 1 263 ? 83.051 12.288 -104.395 1.00 62.66 263 THR A N 1
ATOM 2107 C CA . THR A 1 263 ? 82.965 13.732 -104.711 1.00 62.66 263 THR A CA 1
ATOM 2108 C C . THR A 1 263 ? 84.136 14.243 -105.561 1.00 62.66 263 THR A C 1
ATOM 2110 O O . THR A 1 263 ? 84.018 15.275 -106.217 1.00 62.66 263 THR A O 1
ATOM 2113 N N . THR A 1 264 ? 85.236 13.489 -105.651 1.00 55.88 264 THR A N 1
ATOM 2114 C CA . THR A 1 264 ? 86.307 13.701 -106.643 1.00 55.88 264 THR A CA 1
ATOM 2115 C C . THR A 1 264 ? 85.981 13.100 -108.023 1.00 55.88 264 THR A C 1
ATOM 2117 O O . THR A 1 264 ? 86.537 13.547 -109.025 1.00 55.88 264 THR A O 1
ATOM 2120 N N . ALA A 1 265 ? 85.035 12.155 -108.108 1.00 56.59 265 ALA A N 1
ATOM 2121 C CA . ALA A 1 265 ? 84.543 11.550 -109.350 1.00 56.59 265 ALA A CA 1
ATOM 2122 C C . ALA A 1 265 ? 83.289 12.260 -109.921 1.00 56.59 265 ALA A C 1
ATOM 2124 O O . ALA A 1 265 ? 83.133 12.349 -111.140 1.00 56.59 265 ALA A O 1
ATOM 2125 N N . ASP A 1 266 ? 82.435 12.847 -109.074 1.00 56.59 266 ASP A N 1
ATOM 2126 C CA . ASP A 1 266 ? 81.173 13.497 -109.478 1.00 56.59 266 ASP A CA 1
ATOM 2127 C C . ASP A 1 266 ? 81.330 14.871 -110.155 1.00 56.59 266 ASP A C 1
ATOM 2129 O O . ASP A 1 266 ? 80.419 15.313 -110.860 1.00 56.59 266 ASP A O 1
ATOM 2133 N N . VAL A 1 267 ? 82.505 15.510 -110.078 1.00 55.56 267 VAL A N 1
ATOM 2134 C CA . VAL A 1 267 ? 82.829 16.686 -110.917 1.00 55.56 267 VAL A CA 1
ATOM 2135 C C . VAL A 1 267 ? 82.834 16.321 -112.415 1.00 55.56 267 VAL A C 1
ATOM 2137 O O . VAL A 1 267 ? 82.517 17.160 -113.255 1.00 55.56 267 VAL A O 1
ATOM 2140 N N . TYR A 1 268 ? 83.082 15.053 -112.767 1.00 52.28 268 TYR A N 1
ATOM 2141 C CA . TYR A 1 268 ? 82.985 14.556 -114.146 1.00 52.28 268 TYR A CA 1
ATOM 2142 C C . TYR A 1 268 ? 81.579 14.032 -114.513 1.00 52.28 268 TYR A C 1
ATOM 2144 O O . TYR A 1 268 ? 81.228 13.989 -115.694 1.00 52.28 268 TYR A O 1
ATOM 2152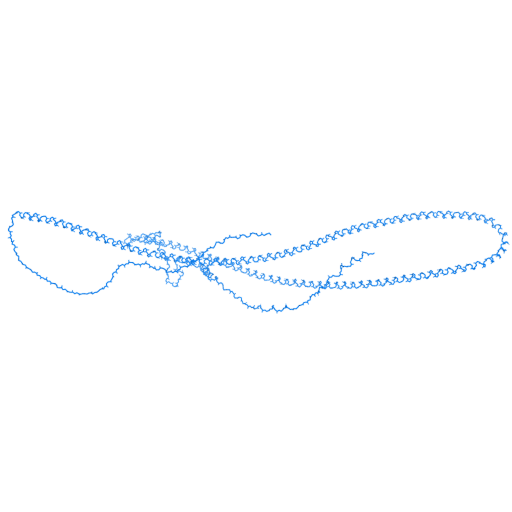 N N . GLY A 1 269 ? 80.738 13.688 -113.528 1.00 58.75 269 GLY A N 1
ATOM 2153 C CA . GLY A 1 269 ? 79.396 13.115 -113.726 1.00 58.75 269 GLY A CA 1
ATOM 2154 C C . GLY A 1 269 ? 78.266 14.134 -113.936 1.00 58.75 269 GLY A C 1
ATOM 2155 O O . GLY A 1 269 ? 77.230 13.807 -114.524 1.00 58.75 269 GLY A O 1
ATOM 2156 N N . GLN A 1 270 ? 78.458 15.394 -113.531 1.00 55.91 270 GLN A N 1
ATOM 2157 C CA . GLN A 1 270 ? 77.433 16.443 -113.655 1.00 55.91 270 GLN A CA 1
ATOM 2158 C C . GLN A 1 270 ? 77.102 16.824 -115.114 1.00 55.91 270 GLN A C 1
ATOM 2160 O O . GLN A 1 270 ? 75.978 17.241 -115.388 1.00 55.91 270 GLN A O 1
ATOM 2165 N N . ASN A 1 271 ? 77.997 16.563 -116.076 1.00 54.38 271 ASN A N 1
ATOM 2166 C CA . ASN A 1 271 ? 77.711 16.727 -117.511 1.00 54.38 271 ASN A CA 1
ATOM 2167 C C . ASN A 1 271 ? 76.845 15.596 -118.112 1.00 54.38 271 ASN A C 1
ATOM 2169 O O . ASN A 1 271 ? 76.254 15.779 -119.173 1.00 54.38 271 ASN A O 1
ATOM 2173 N N . TYR A 1 272 ? 76.701 14.449 -117.438 1.00 54.69 272 TYR A N 1
ATOM 2174 C CA . TYR A 1 272 ? 75.837 13.343 -117.885 1.00 54.69 272 TYR A CA 1
ATOM 2175 C C . TYR A 1 272 ? 74.400 13.457 -117.334 1.00 54.69 272 TYR A C 1
ATOM 2177 O O . TYR A 1 272 ? 73.439 12.981 -117.941 1.00 54.69 272 TYR A O 1
ATOM 2185 N N . CYS A 1 273 ? 74.225 14.139 -116.198 1.00 59.81 273 CYS A N 1
ATOM 2186 C CA . CYS A 1 273 ? 72.957 14.184 -115.463 1.00 59.81 273 CYS A CA 1
ATOM 2187 C C . CYS A 1 273 ? 71.901 15.126 -116.079 1.00 59.81 273 CYS A C 1
ATOM 2189 O O . CYS A 1 273 ? 70.702 14.885 -115.929 1.00 59.81 273 CYS A O 1
ATOM 2191 N N . LEU A 1 274 ? 72.319 16.130 -116.858 1.00 57.19 274 LEU A N 1
ATOM 2192 C CA . LEU A 1 274 ? 71.409 17.017 -117.601 1.00 57.19 274 LEU A CA 1
ATOM 2193 C C . LEU A 1 274 ? 70.604 16.288 -118.696 1.00 57.19 274 LEU A C 1
ATOM 2195 O O . LEU A 1 274 ? 69.519 16.737 -119.049 1.00 57.19 274 LEU A O 1
ATOM 2199 N N . ASN A 1 275 ? 71.068 15.122 -119.167 1.00 52.03 275 ASN A N 1
ATOM 2200 C CA . ASN A 1 275 ? 70.334 14.287 -120.128 1.00 52.03 275 ASN A CA 1
ATOM 2201 C C . ASN A 1 275 ? 69.349 13.297 -119.474 1.00 52.03 275 ASN A C 1
ATOM 2203 O O . ASN A 1 275 ? 68.495 12.740 -120.164 1.00 52.03 275 ASN A O 1
ATOM 2207 N N . ARG A 1 276 ? 69.410 13.085 -118.149 1.00 54.31 276 ARG A N 1
ATOM 2208 C CA . ARG A 1 276 ? 68.528 12.142 -117.428 1.00 54.31 276 ARG A CA 1
ATOM 2209 C C . ARG A 1 276 ? 67.290 12.816 -116.821 1.00 54.31 276 ARG A C 1
ATOM 2211 O O . ARG A 1 276 ? 66.263 12.163 -116.641 1.00 54.31 276 ARG A O 1
ATOM 2218 N N . THR A 1 277 ? 67.342 14.123 -116.568 1.00 61.50 277 THR A N 1
ATOM 2219 C CA . THR A 1 277 ? 66.210 14.921 -116.053 1.00 61.50 277 THR A CA 1
ATOM 2220 C C . THR A 1 277 ? 65.072 15.056 -117.071 1.00 61.50 277 THR A C 1
ATOM 2222 O O . THR A 1 277 ? 63.905 15.084 -116.686 1.00 61.50 277 THR A O 1
ATOM 2225 N N . LEU A 1 278 ? 65.378 15.012 -118.371 1.00 58.06 278 LEU A N 1
ATOM 2226 C CA . LEU A 1 278 ? 64.387 15.022 -119.456 1.00 58.06 278 LEU A CA 1
ATOM 2227 C C . LEU A 1 278 ? 63.526 13.741 -119.511 1.00 58.06 278 LEU A C 1
ATOM 2229 O O . LEU A 1 278 ? 62.363 13.803 -119.900 1.00 58.06 278 LEU A O 1
ATOM 2233 N N . GLN A 1 279 ? 64.042 12.599 -119.039 1.00 57.59 279 GLN A N 1
ATOM 2234 C CA . GLN A 1 279 ? 63.302 11.326 -118.987 1.00 57.59 279 GLN A CA 1
ATOM 2235 C C . GLN A 1 279 ? 62.378 11.209 -117.756 1.00 57.59 279 GLN A C 1
ATOM 2237 O O . GLN A 1 279 ? 61.400 10.465 -117.781 1.00 57.59 279 GLN A O 1
ATOM 2242 N N . GLN A 1 280 ? 62.630 11.969 -116.684 1.00 60.78 280 GLN A N 1
ATOM 2243 C CA . GLN A 1 280 ? 61.841 11.911 -115.442 1.00 60.78 280 GLN A CA 1
ATOM 2244 C C . GLN A 1 280 ? 60.512 12.685 -115.523 1.00 60.78 280 GLN A C 1
ATOM 2246 O O . GLN A 1 280 ? 59.563 12.351 -114.809 1.00 60.78 280 GLN A O 1
ATOM 2251 N N . TYR A 1 281 ? 60.391 13.667 -116.423 1.00 61.47 281 TYR A N 1
ATOM 2252 C CA . TYR A 1 281 ? 59.146 14.427 -116.598 1.00 61.47 281 TYR A CA 1
ATOM 2253 C C . TYR A 1 281 ? 58.011 13.608 -117.240 1.00 61.47 281 TYR A C 1
ATOM 2255 O O . TYR A 1 281 ? 56.846 13.873 -116.955 1.00 61.47 281 TYR A O 1
ATOM 2263 N N . GLN A 1 282 ? 58.322 12.562 -118.014 1.00 58.03 282 GLN A N 1
ATOM 2264 C CA . GLN A 1 282 ? 57.317 11.689 -118.641 1.00 58.03 282 GLN A CA 1
ATOM 2265 C C . GLN A 1 282 ? 56.706 10.659 -117.665 1.00 58.03 282 GLN A C 1
ATOM 2267 O O . GLN A 1 282 ? 55.559 10.260 -117.841 1.00 58.03 282 GLN A O 1
ATOM 2272 N N . ALA A 1 283 ? 57.403 10.289 -116.580 1.00 61.69 283 ALA A N 1
ATOM 2273 C CA . ALA A 1 283 ? 56.897 9.353 -115.561 1.00 61.69 283 ALA A CA 1
ATOM 2274 C C . ALA A 1 283 ? 55.974 10.011 -114.511 1.00 61.69 283 ALA A C 1
ATOM 2276 O O . ALA A 1 283 ? 55.160 9.341 -113.876 1.00 61.69 283 ALA A O 1
ATOM 2277 N N . ARG A 1 284 ? 56.073 11.334 -114.328 1.00 66.19 284 ARG A N 1
ATOM 2278 C CA . ARG A 1 284 ? 55.331 12.085 -113.299 1.00 66.19 284 ARG A CA 1
ATOM 2279 C C . ARG A 1 284 ? 53.857 12.315 -113.650 1.00 66.19 284 ARG A C 1
ATOM 2281 O O . ARG A 1 284 ? 53.052 12.513 -112.746 1.00 66.19 284 ARG A O 1
ATOM 2288 N N . VAL A 1 285 ? 53.500 12.250 -114.935 1.00 64.06 285 VAL A N 1
ATOM 2289 C CA . VAL A 1 285 ? 52.124 12.478 -115.409 1.00 64.06 285 VAL A CA 1
ATOM 2290 C C . VAL A 1 285 ? 51.200 11.295 -115.072 1.00 64.06 285 VAL A C 1
ATOM 2292 O O . VAL A 1 285 ? 50.070 11.521 -114.661 1.00 64.06 285 VAL A O 1
ATOM 2295 N N . LEU A 1 286 ? 51.689 10.048 -115.104 1.00 62.16 286 LEU A N 1
ATOM 2296 C CA . LEU A 1 286 ? 50.886 8.848 -114.797 1.00 62.16 286 LEU A CA 1
ATOM 2297 C C . LEU A 1 286 ? 50.717 8.568 -113.286 1.00 62.16 286 LEU A C 1
ATOM 2299 O O . LEU A 1 286 ? 49.781 7.884 -112.881 1.00 62.16 286 LEU A O 1
ATOM 2303 N N . ALA A 1 287 ? 51.591 9.105 -112.427 1.00 65.94 287 ALA A N 1
ATOM 2304 C CA . ALA A 1 287 ? 51.503 8.930 -110.970 1.00 65.94 287 ALA A CA 1
ATOM 2305 C C . ALA A 1 287 ? 50.443 9.833 -110.304 1.00 65.94 287 ALA A C 1
ATOM 2307 O O . ALA A 1 287 ? 49.988 9.539 -109.197 1.00 65.94 287 ALA A O 1
ATOM 2308 N N . LEU A 1 288 ? 50.047 10.925 -110.968 1.00 67.75 288 LEU A N 1
ATOM 2309 C CA . LEU A 1 288 ? 49.092 11.900 -110.433 1.00 67.75 288 LEU A CA 1
ATOM 2310 C C . LEU A 1 288 ? 47.640 11.386 -110.474 1.00 67.75 288 LEU A C 1
ATOM 2312 O O . LEU A 1 288 ? 46.894 11.630 -109.531 1.00 67.75 288 LEU A O 1
ATOM 2316 N N . GLU A 1 289 ? 47.265 10.570 -111.463 1.00 62.72 289 GLU A N 1
ATOM 2317 C CA . GLU A 1 289 ? 45.902 10.015 -111.580 1.00 62.72 289 GLU A CA 1
ATOM 2318 C C . GLU A 1 289 ? 45.598 8.916 -110.533 1.00 62.72 289 GLU A C 1
ATOM 2320 O O . GLU A 1 289 ? 44.472 8.795 -110.049 1.00 62.72 289 GLU A O 1
ATOM 2325 N N . ALA A 1 290 ? 46.605 8.150 -110.092 1.00 66.75 290 ALA A N 1
ATOM 2326 C CA . ALA A 1 290 ? 46.448 7.140 -109.034 1.00 66.75 290 ALA A CA 1
ATOM 2327 C C . ALA A 1 290 ? 46.288 7.754 -107.621 1.00 66.75 290 ALA A C 1
ATOM 2329 O O . ALA A 1 290 ? 45.667 7.153 -106.735 1.00 66.75 290 ALA A O 1
ATOM 2330 N N . ALA A 1 291 ? 46.817 8.963 -107.400 1.00 72.31 291 ALA A N 1
ATOM 2331 C CA . ALA A 1 291 ? 46.704 9.687 -106.133 1.00 72.31 291 ALA A CA 1
ATOM 2332 C C . ALA A 1 291 ? 45.289 10.259 -105.911 1.00 72.31 291 ALA A C 1
ATOM 2334 O O . ALA A 1 291 ? 44.781 10.231 -104.787 1.00 72.31 291 ALA A O 1
ATOM 2335 N N . ASP A 1 292 ? 44.600 10.676 -106.975 1.00 70.06 292 ASP A N 1
ATOM 2336 C CA . ASP A 1 292 ? 43.237 11.214 -106.873 1.00 70.06 292 ASP A CA 1
ATOM 2337 C C . ASP A 1 292 ? 42.200 10.142 -106.480 1.00 70.06 292 ASP A C 1
ATOM 2339 O O . ASP A 1 292 ? 41.316 10.392 -105.653 1.00 70.06 292 ASP A O 1
ATOM 2343 N N . ALA A 1 293 ? 42.363 8.897 -106.944 1.00 71.50 293 ALA A N 1
ATOM 2344 C CA . ALA A 1 293 ? 41.488 7.782 -106.564 1.00 71.50 293 ALA A CA 1
ATOM 2345 C C . ALA A 1 293 ? 41.625 7.372 -105.079 1.00 71.50 293 ALA A C 1
ATOM 2347 O O . ALA A 1 293 ? 40.648 6.968 -104.437 1.00 71.50 293 ALA A O 1
ATOM 2348 N N . THR A 1 294 ? 42.825 7.482 -104.498 1.00 76.56 294 THR A N 1
ATOM 2349 C CA . THR A 1 294 ? 43.054 7.186 -103.069 1.00 76.56 294 THR A CA 1
ATOM 2350 C C . THR A 1 294 ? 42.536 8.300 -102.158 1.00 76.56 294 THR A C 1
ATOM 2352 O O . THR A 1 294 ? 41.985 8.006 -101.093 1.00 76.56 294 THR A O 1
ATOM 2355 N N . ARG A 1 295 ? 42.599 9.559 -102.611 1.00 78.94 295 ARG A N 1
ATOM 2356 C CA . ARG A 1 295 ? 42.042 10.725 -101.912 1.00 78.94 295 ARG A CA 1
ATOM 2357 C C . ARG A 1 295 ? 40.515 10.677 -101.806 1.00 78.94 295 ARG A C 1
ATOM 2359 O O . ARG A 1 295 ? 39.984 10.945 -100.729 1.00 78.94 295 ARG A O 1
ATOM 2366 N N . SER A 1 296 ? 39.806 10.260 -102.860 1.00 77.75 296 SER A N 1
ATOM 2367 C CA . SER A 1 296 ? 38.338 10.099 -102.812 1.00 77.75 296 SER A CA 1
ATOM 2368 C C . SER A 1 296 ? 37.903 9.068 -101.761 1.00 77.75 296 SER A C 1
ATOM 2370 O O . SER A 1 296 ? 37.021 9.339 -100.951 1.00 77.75 296 SER A O 1
ATOM 2372 N N . ARG A 1 297 ? 38.584 7.914 -101.684 1.00 78.44 297 ARG A N 1
ATOM 2373 C CA . ARG A 1 297 ? 38.277 6.864 -100.689 1.00 78.44 297 ARG A CA 1
ATOM 2374 C C . ARG A 1 297 ? 38.537 7.307 -99.246 1.00 78.44 297 ARG A C 1
ATOM 2376 O O . ARG A 1 297 ? 37.846 6.858 -98.334 1.00 78.44 297 ARG A O 1
ATOM 2383 N N . GLN A 1 298 ? 39.536 8.159 -99.015 1.00 81.00 298 GLN A N 1
ATOM 2384 C CA . GLN A 1 298 ? 39.803 8.732 -97.690 1.00 81.00 298 GLN A CA 1
ATOM 2385 C C . GLN A 1 298 ? 38.729 9.749 -97.282 1.00 81.00 298 GLN A C 1
ATOM 2387 O O . GLN A 1 298 ? 38.324 9.758 -96.119 1.00 81.00 298 GLN A O 1
ATOM 2392 N N . LEU A 1 299 ? 38.223 10.549 -98.229 1.00 81.94 299 LEU A N 1
ATOM 2393 C CA . LEU A 1 299 ? 37.117 11.480 -97.987 1.00 81.94 299 LEU A CA 1
ATOM 2394 C C . LEU A 1 299 ? 35.816 10.748 -97.627 1.00 81.94 299 LEU A C 1
ATOM 2396 O O . LEU A 1 299 ? 35.144 11.153 -96.679 1.00 81.94 299 LEU A O 1
ATOM 2400 N N . ASP A 1 300 ? 35.496 9.643 -98.301 1.00 81.12 300 ASP A N 1
ATOM 2401 C CA . ASP A 1 300 ? 34.297 8.853 -97.986 1.00 81.12 300 ASP A CA 1
ATOM 2402 C C . ASP A 1 300 ? 34.397 8.172 -96.610 1.00 81.12 300 ASP A C 1
ATOM 2404 O O . ASP A 1 300 ? 33.456 8.222 -95.816 1.00 81.12 300 ASP A O 1
ATOM 2408 N N . ARG A 1 301 ? 35.569 7.621 -96.254 1.00 83.00 301 ARG A N 1
ATOM 2409 C CA . ARG A 1 301 ? 35.813 7.087 -94.899 1.00 83.00 301 ARG A CA 1
ATOM 2410 C C . ARG A 1 301 ? 35.663 8.170 -93.831 1.00 83.00 301 ARG A C 1
ATOM 2412 O O . ARG A 1 301 ? 34.973 7.948 -92.839 1.00 83.00 301 ARG A O 1
ATOM 2419 N N . ALA A 1 302 ? 36.242 9.352 -94.042 1.00 84.12 302 ALA A N 1
ATOM 2420 C CA . ALA A 1 302 ? 36.113 10.471 -93.110 1.00 84.12 302 ALA A CA 1
ATOM 2421 C C . ALA A 1 302 ? 34.649 10.916 -92.922 1.00 84.12 302 ALA A C 1
ATOM 2423 O O . ALA A 1 302 ? 34.244 11.191 -91.794 1.00 84.12 302 ALA A O 1
ATOM 2424 N N . ARG A 1 303 ? 33.831 10.913 -93.987 1.00 83.50 303 ARG A N 1
ATOM 2425 C CA . ARG A 1 303 ? 32.387 11.203 -93.898 1.00 83.50 303 ARG A CA 1
ATOM 2426 C C . ARG A 1 303 ? 31.640 10.180 -93.044 1.00 83.50 303 ARG A C 1
ATOM 2428 O O . ARG A 1 303 ? 30.943 10.574 -92.116 1.00 83.50 303 ARG A O 1
ATOM 2435 N N . THR A 1 304 ? 31.860 8.883 -93.263 1.00 82.00 304 THR A N 1
ATOM 2436 C CA . THR A 1 304 ? 31.213 7.835 -92.444 1.00 82.00 304 THR A CA 1
ATOM 2437 C C . THR A 1 304 ? 31.635 7.882 -90.967 1.00 82.00 304 THR A C 1
ATOM 2439 O O . THR A 1 304 ? 30.815 7.672 -90.071 1.00 82.00 304 THR A O 1
ATOM 2442 N N . HIS A 1 305 ? 32.893 8.234 -90.675 1.00 83.75 305 HIS A N 1
ATOM 2443 C CA . HIS A 1 305 ? 33.358 8.470 -89.304 1.00 83.75 305 HIS A CA 1
ATOM 2444 C C . HIS A 1 305 ? 32.719 9.724 -88.676 1.00 83.75 305 HIS A C 1
ATOM 2446 O O . HIS A 1 305 ? 32.367 9.712 -87.494 1.00 83.75 305 HIS A O 1
ATOM 2452 N N . ALA A 1 306 ? 32.499 10.791 -89.451 1.00 85.12 306 ALA A N 1
ATOM 2453 C CA . ALA A 1 306 ? 31.794 11.987 -88.985 1.00 85.12 306 ALA A CA 1
ATOM 2454 C C . ALA A 1 306 ? 30.305 11.703 -88.695 1.00 85.12 306 ALA A C 1
ATOM 2456 O O . ALA A 1 306 ? 29.772 12.143 -87.678 1.00 85.12 306 ALA A O 1
ATOM 2457 N N . GLU A 1 307 ? 29.636 10.910 -89.533 1.00 86.44 307 GLU A N 1
ATOM 2458 C CA . GLU A 1 307 ? 28.234 10.517 -89.334 1.00 86.44 307 GLU A CA 1
ATOM 2459 C C . GLU A 1 307 ? 28.051 9.595 -88.118 1.00 86.44 307 GLU A C 1
ATOM 2461 O O . GLU A 1 307 ? 27.165 9.822 -87.291 1.00 86.44 307 GLU A O 1
ATOM 2466 N N . THR A 1 308 ? 28.924 8.597 -87.950 1.00 82.81 308 THR A N 1
ATOM 2467 C CA . THR A 1 308 ? 28.888 7.681 -86.792 1.00 82.81 308 THR A CA 1
ATOM 2468 C C . THR A 1 308 ? 29.211 8.389 -85.475 1.00 82.81 308 THR A C 1
ATOM 2470 O O . THR A 1 308 ? 28.529 8.161 -84.473 1.00 82.81 308 THR A O 1
ATOM 2473 N N . SER A 1 309 ? 30.186 9.303 -85.466 1.00 86.06 309 SER A N 1
ATOM 2474 C CA . SER A 1 309 ? 30.487 10.126 -84.284 1.00 86.06 309 SER A CA 1
ATOM 2475 C C . SER A 1 309 ? 29.361 11.116 -83.951 1.00 86.06 309 SER A C 1
ATOM 2477 O O . SER A 1 309 ? 29.013 11.263 -82.780 1.00 86.06 309 SER A O 1
ATOM 2479 N N . SER A 1 310 ? 28.712 11.722 -84.952 1.00 88.38 310 SER A N 1
ATOM 2480 C CA . SER A 1 310 ? 27.521 12.566 -84.761 1.00 88.38 310 SER A CA 1
ATOM 2481 C C . SER A 1 310 ? 26.346 11.791 -84.142 1.00 88.38 310 SER A C 1
ATOM 2483 O O . SER A 1 310 ? 25.722 12.254 -83.181 1.00 88.38 310 SER A O 1
ATOM 2485 N N . ALA A 1 311 ? 26.079 10.568 -84.615 1.00 86.31 311 ALA A N 1
ATOM 2486 C CA . ALA A 1 311 ? 25.044 9.704 -84.048 1.00 86.31 311 ALA A CA 1
ATOM 2487 C C . ALA A 1 311 ? 25.336 9.313 -82.584 1.00 86.31 311 ALA A C 1
ATOM 2489 O O . ALA A 1 311 ? 24.430 9.353 -81.745 1.00 86.31 311 ALA A O 1
ATOM 2490 N N . ALA A 1 312 ? 26.595 9.005 -82.251 1.00 90.25 312 ALA A N 1
ATOM 2491 C CA . ALA A 1 312 ? 27.019 8.705 -80.881 1.00 90.25 312 ALA A CA 1
ATOM 2492 C C . ALA A 1 312 ? 26.868 9.920 -79.943 1.00 90.25 312 ALA A C 1
ATOM 2494 O O . ALA A 1 312 ? 26.373 9.784 -78.822 1.00 90.25 312 ALA A O 1
ATOM 2495 N N . LEU A 1 313 ? 27.208 11.127 -80.412 1.00 91.25 313 LEU A N 1
ATOM 2496 C CA . LEU A 1 313 ? 27.015 12.371 -79.656 1.00 91.25 313 LEU A CA 1
ATOM 2497 C C . LEU A 1 313 ? 25.533 12.667 -79.392 1.00 91.25 313 LEU A C 1
ATOM 2499 O O . LEU A 1 313 ? 25.174 13.090 -78.291 1.00 91.25 313 LEU A O 1
ATOM 2503 N N . LEU A 1 314 ? 24.651 12.412 -80.364 1.00 92.44 314 LEU A N 1
ATOM 2504 C CA . LEU A 1 314 ? 23.204 12.552 -80.177 1.00 92.44 314 LEU A CA 1
ATOM 2505 C C . LEU A 1 314 ? 22.656 11.567 -79.136 1.00 92.44 314 LEU A C 1
ATOM 2507 O O . LEU A 1 314 ? 21.808 11.951 -78.329 1.00 92.44 314 LEU A O 1
ATOM 2511 N N . GLN A 1 315 ? 23.142 10.323 -79.115 1.00 90.44 315 GLN A N 1
ATOM 2512 C CA . GLN A 1 315 ? 22.770 9.347 -78.085 1.00 90.44 315 GLN A CA 1
ATOM 2513 C C . GLN A 1 315 ? 23.250 9.774 -76.692 1.00 90.44 315 GLN A C 1
ATOM 2515 O O . GLN A 1 315 ? 22.448 9.776 -75.757 1.00 90.44 315 GLN A O 1
ATOM 2520 N N . MET A 1 316 ? 24.504 10.221 -76.564 1.00 91.88 316 MET A N 1
ATOM 2521 C CA . MET A 1 316 ? 25.038 10.745 -75.300 1.00 91.88 316 MET A CA 1
ATOM 2522 C C . MET A 1 316 ? 24.251 11.961 -74.812 1.00 91.88 316 MET A C 1
ATOM 2524 O O . MET A 1 316 ? 23.867 12.021 -73.647 1.00 91.88 316 MET A O 1
ATOM 2528 N N . ARG A 1 317 ? 23.905 12.896 -75.707 1.00 93.19 317 ARG A N 1
ATOM 2529 C CA . ARG A 1 317 ? 23.062 14.052 -75.370 1.00 93.19 317 ARG A CA 1
ATOM 2530 C C . ARG A 1 317 ? 21.686 13.627 -74.852 1.00 93.19 317 ARG A C 1
ATOM 2532 O O . ARG A 1 317 ? 21.231 14.191 -73.864 1.00 93.19 317 ARG A O 1
ATOM 2539 N N . ARG A 1 318 ? 21.043 12.630 -75.473 1.00 92.69 318 ARG A N 1
ATOM 2540 C CA . ARG A 1 318 ? 19.748 12.088 -75.011 1.00 92.69 318 ARG A CA 1
ATOM 2541 C C . ARG A 1 318 ? 19.853 11.467 -73.616 1.00 92.69 318 ARG A C 1
ATOM 2543 O O . ARG A 1 318 ? 18.996 11.730 -72.772 1.00 92.69 318 ARG A O 1
ATOM 2550 N N . GLN A 1 319 ? 20.906 10.694 -73.353 1.00 93.31 319 GLN A N 1
ATOM 2551 C CA . GLN A 1 319 ? 21.160 10.114 -72.030 1.00 93.31 319 GLN A CA 1
ATOM 2552 C C . GLN A 1 319 ? 21.385 11.202 -70.974 1.00 93.31 319 GLN A C 1
ATOM 2554 O O . GLN A 1 319 ? 20.791 11.149 -69.900 1.00 93.31 319 GLN A O 1
ATOM 2559 N N . LEU A 1 320 ? 22.164 12.233 -71.305 1.00 93.19 320 LEU A N 1
ATOM 2560 C CA . LEU A 1 320 ? 22.454 13.350 -70.407 1.00 93.19 320 LEU A CA 1
ATOM 2561 C C . LEU A 1 320 ? 21.187 14.163 -70.094 1.00 93.19 320 LEU A C 1
ATOM 2563 O O . LEU A 1 320 ? 20.941 14.487 -68.936 1.00 93.19 320 LEU A O 1
ATOM 2567 N N . THR A 1 321 ? 20.320 14.406 -71.086 1.00 93.75 321 THR A N 1
ATOM 2568 C CA . THR A 1 321 ? 19.014 15.047 -70.848 1.00 93.75 321 THR A CA 1
ATOM 2569 C C . THR A 1 321 ? 18.085 14.187 -69.991 1.00 93.75 321 THR A C 1
ATOM 2571 O O . THR A 1 321 ? 17.403 14.716 -69.118 1.00 93.75 321 THR A O 1
ATOM 2574 N N . ALA A 1 322 ? 18.084 12.862 -70.174 1.00 93.56 322 ALA A N 1
ATOM 2575 C CA . ALA A 1 322 ? 17.284 11.959 -69.345 1.00 93.56 322 ALA A CA 1
ATOM 2576 C C . ALA A 1 322 ? 17.774 11.946 -67.884 1.00 93.56 322 ALA A C 1
ATOM 2578 O O . ALA A 1 322 ? 16.964 12.010 -66.960 1.00 93.56 322 ALA A O 1
ATOM 2579 N N . GLN A 1 323 ? 19.094 11.945 -67.667 1.00 93.94 323 GLN A N 1
ATOM 2580 C CA . GLN A 1 323 ? 19.690 12.068 -66.332 1.00 93.94 323 GLN A CA 1
ATOM 2581 C C . GLN A 1 323 ? 19.395 13.430 -65.685 1.00 93.94 323 GLN A C 1
ATOM 2583 O O . GLN A 1 323 ? 19.122 13.497 -64.487 1.00 93.94 323 GLN A O 1
ATOM 2588 N N . GLN A 1 324 ? 19.396 14.522 -66.455 1.00 94.44 324 GLN A N 1
ATOM 2589 C CA . GLN A 1 324 ? 19.020 15.848 -65.951 1.00 94.44 324 GLN A CA 1
ATOM 2590 C C . GLN A 1 324 ? 17.570 15.885 -65.454 1.00 94.44 324 GLN A C 1
ATOM 2592 O O . GLN A 1 324 ? 17.321 16.371 -64.355 1.00 94.44 324 GLN A O 1
ATOM 2597 N N . VAL A 1 325 ? 16.626 15.310 -66.201 1.00 95.06 325 VAL A N 1
ATOM 2598 C CA . VAL A 1 325 ? 15.223 15.221 -65.760 1.00 95.06 325 VAL A CA 1
ATOM 2599 C C . VAL A 1 325 ? 15.092 14.341 -64.511 1.00 95.06 325 VAL A C 1
ATOM 2601 O O . VAL A 1 325 ? 14.427 14.731 -63.555 1.00 95.06 325 VAL A O 1
ATOM 2604 N N . ALA A 1 326 ? 15.774 13.192 -64.463 1.00 93.94 326 ALA A N 1
ATOM 2605 C CA . ALA A 1 326 ? 15.745 12.315 -63.290 1.00 93.94 326 ALA A CA 1
ATOM 2606 C C . ALA A 1 326 ? 16.323 12.997 -62.034 1.00 93.94 326 ALA A C 1
ATOM 2608 O O . ALA A 1 326 ? 15.758 12.894 -60.946 1.00 93.94 326 ALA A O 1
ATOM 2609 N N . THR A 1 327 ? 17.425 13.738 -62.174 1.00 93.31 327 THR A N 1
ATOM 2610 C CA . THR A 1 327 ? 18.019 14.492 -61.057 1.00 93.31 327 THR A CA 1
ATOM 2611 C C . THR A 1 327 ? 17.145 15.661 -60.604 1.00 93.31 327 THR A C 1
ATOM 2613 O O . THR A 1 327 ? 17.105 15.940 -59.408 1.00 93.31 327 THR A O 1
ATOM 2616 N N . GLN A 1 328 ? 16.408 16.317 -61.507 1.00 95.69 328 GLN A N 1
ATOM 2617 C CA . GLN A 1 328 ? 15.411 17.331 -61.142 1.00 95.69 328 GLN A CA 1
ATOM 2618 C C . GLN A 1 328 ? 14.254 16.726 -60.337 1.00 95.69 328 GLN A C 1
ATOM 2620 O O . GLN A 1 328 ? 13.968 17.213 -59.248 1.00 95.69 328 GLN A O 1
ATOM 2625 N N . GLN A 1 329 ? 13.680 15.608 -60.790 1.00 94.88 329 GLN A N 1
ATOM 2626 C CA . GLN A 1 329 ? 12.601 14.921 -60.066 1.00 94.88 329 GLN A CA 1
ATOM 2627 C C . GLN A 1 329 ? 13.030 14.461 -58.666 1.00 94.88 329 GLN A C 1
ATOM 2629 O O . GLN A 1 329 ? 12.258 14.541 -57.713 1.00 94.88 329 GLN A O 1
ATOM 2634 N N . LEU A 1 330 ? 14.270 13.981 -58.515 1.00 94.44 330 LEU A N 1
ATOM 2635 C CA . LEU A 1 330 ? 14.805 13.623 -57.199 1.00 94.44 330 LEU A CA 1
ATOM 2636 C C . LEU A 1 330 ? 14.965 14.848 -56.290 1.00 94.44 330 LEU A C 1
ATOM 2638 O O . LEU A 1 330 ? 14.679 14.749 -55.102 1.00 94.44 330 LEU A O 1
ATOM 2642 N N . ARG A 1 331 ? 15.381 16.000 -56.829 1.00 94.75 331 ARG A N 1
ATOM 2643 C CA . ARG A 1 331 ? 15.487 17.252 -56.060 1.00 94.75 331 ARG A CA 1
ATOM 2644 C C . ARG A 1 331 ? 14.127 17.765 -55.599 1.00 94.75 331 ARG A C 1
ATOM 2646 O O . ARG A 1 331 ? 14.020 18.186 -54.456 1.00 94.75 331 ARG A O 1
ATOM 2653 N N . GLU A 1 332 ? 13.105 17.697 -56.447 1.00 95.94 332 GLU A N 1
ATOM 2654 C CA . GLU A 1 332 ? 11.735 18.086 -56.083 1.00 95.94 332 GLU A CA 1
ATOM 2655 C C . GLU A 1 332 ? 11.197 17.209 -54.947 1.00 95.94 332 GLU A C 1
ATOM 2657 O O . GLU A 1 332 ? 10.758 17.730 -53.927 1.00 95.94 332 GLU A O 1
ATOM 2662 N N . ARG A 1 333 ? 11.356 15.882 -55.048 1.00 95.62 333 ARG A N 1
ATOM 2663 C CA . ARG A 1 333 ? 10.958 14.951 -53.976 1.00 95.62 333 ARG A CA 1
ATOM 2664 C C . ARG A 1 333 ? 11.715 15.175 -52.670 1.00 95.62 333 ARG A C 1
ATOM 2666 O O . ARG A 1 333 ? 11.149 14.998 -51.594 1.00 95.62 333 ARG A O 1
ATOM 2673 N N . LEU A 1 334 ? 13.001 15.523 -52.751 1.00 95.00 334 LEU A N 1
ATOM 2674 C CA . LEU A 1 334 ? 13.783 15.881 -51.569 1.00 95.00 334 LEU A CA 1
ATOM 2675 C C . LEU A 1 334 ? 13.249 17.167 -50.933 1.00 95.00 334 LEU A C 1
ATOM 2677 O O . LEU A 1 334 ? 13.048 17.181 -49.726 1.00 95.00 334 LEU A O 1
ATOM 2681 N N . ALA A 1 335 ? 12.941 18.196 -51.726 1.00 95.31 335 ALA A N 1
ATOM 2682 C CA . ALA A 1 335 ? 12.377 19.449 -51.223 1.00 95.31 335 ALA A CA 1
ATOM 2683 C C . ALA A 1 335 ? 10.984 19.265 -50.589 1.00 95.31 335 ALA A C 1
ATOM 2685 O O . ALA A 1 335 ? 10.697 19.862 -49.550 1.00 95.31 335 ALA A O 1
ATOM 2686 N N . GLU A 1 336 ? 10.132 18.417 -51.173 1.00 96.00 336 GLU A N 1
ATOM 2687 C CA . GLU A 1 336 ? 8.838 18.030 -50.593 1.00 96.00 336 GLU A CA 1
ATOM 2688 C C . GLU A 1 336 ? 9.037 17.317 -49.248 1.00 96.00 336 GLU A C 1
ATOM 2690 O O . GLU A 1 336 ? 8.489 17.744 -48.234 1.00 96.00 336 GLU A O 1
ATOM 2695 N N . SER A 1 337 ? 9.909 16.304 -49.199 1.00 93.00 337 SER A N 1
ATOM 2696 C CA . SER A 1 337 ? 10.196 15.575 -47.958 1.00 93.00 337 SER A CA 1
ATOM 2697 C C . SER A 1 337 ? 10.826 16.459 -46.878 1.00 93.00 337 SER A C 1
ATOM 2699 O O . SER A 1 337 ? 10.515 16.305 -45.698 1.00 93.00 337 SER A O 1
ATOM 2701 N N . GLU A 1 338 ? 11.712 17.384 -47.246 1.00 95.38 338 GLU A N 1
ATOM 2702 C CA . GLU A 1 338 ? 12.282 18.365 -46.320 1.00 95.38 338 GLU A CA 1
ATOM 2703 C C . GLU A 1 338 ? 11.199 19.297 -45.766 1.00 95.38 338 GLU A C 1
ATOM 2705 O O . GLU A 1 338 ? 11.175 19.555 -44.562 1.00 95.38 338 GLU A O 1
ATOM 2710 N N . SER A 1 339 ? 10.267 19.742 -46.612 1.00 94.06 339 SER A N 1
ATOM 2711 C CA . SER A 1 339 ? 9.143 20.590 -46.202 1.00 94.06 339 SER A CA 1
ATOM 2712 C C . SER A 1 339 ? 8.206 19.868 -45.229 1.00 94.06 339 SER A C 1
ATOM 2714 O O . SER A 1 339 ? 7.865 20.436 -44.189 1.00 94.06 339 SER A O 1
ATOM 2716 N N . ASP A 1 340 ? 7.862 18.607 -45.500 1.00 95.00 340 ASP A N 1
ATOM 2717 C CA . ASP A 1 340 ? 7.032 17.783 -44.611 1.00 95.00 340 ASP A CA 1
ATOM 2718 C C . ASP A 1 340 ? 7.700 17.596 -43.241 1.00 95.00 340 ASP A C 1
ATOM 2720 O O . ASP A 1 340 ? 7.080 17.800 -42.197 1.00 95.00 340 ASP A O 1
ATOM 2724 N N . ARG A 1 341 ? 9.008 17.302 -43.220 1.00 93.44 341 ARG A N 1
ATOM 2725 C CA . ARG A 1 341 ? 9.767 17.133 -41.968 1.00 93.44 341 ARG A CA 1
ATOM 2726 C C . ARG A 1 341 ? 9.849 18.420 -41.153 1.00 93.44 341 ARG A C 1
ATOM 2728 O O . ARG A 1 341 ? 9.852 18.362 -39.923 1.00 93.44 341 ARG A O 1
ATOM 2735 N N . LEU A 1 342 ? 9.920 19.578 -41.808 1.00 95.56 342 LEU A N 1
ATOM 2736 C CA . LEU A 1 342 ? 9.876 20.870 -41.124 1.00 95.56 342 LEU A CA 1
ATOM 2737 C C . LEU A 1 342 ? 8.494 21.134 -40.516 1.00 95.56 342 LEU A C 1
ATOM 2739 O O . LEU A 1 342 ? 8.420 21.584 -39.374 1.00 95.56 342 LEU A O 1
ATOM 2743 N N . GLN A 1 343 ? 7.410 20.815 -41.227 1.00 94.81 343 GLN A N 1
ATOM 2744 C CA . GLN A 1 343 ? 6.049 20.936 -40.693 1.00 94.81 343 GLN A CA 1
ATOM 2745 C C . GLN A 1 343 ? 5.826 20.004 -39.495 1.00 94.81 343 GLN A C 1
ATOM 2747 O O . GLN A 1 343 ? 5.327 20.440 -38.456 1.00 94.81 343 GLN A O 1
ATOM 2752 N N . GLU A 1 344 ? 6.275 18.751 -39.587 1.00 94.44 344 GLU A N 1
ATOM 2753 C CA . GLU A 1 344 ? 6.260 17.809 -38.465 1.00 94.44 344 GLU A CA 1
ATOM 2754 C C . GLU A 1 344 ? 7.049 18.356 -37.268 1.00 94.44 344 GLU A C 1
ATOM 2756 O O . GLU A 1 344 ? 6.549 18.355 -36.143 1.00 94.44 344 GLU A O 1
ATOM 2761 N N . ALA A 1 345 ? 8.249 18.899 -37.491 1.00 94.56 345 ALA A N 1
ATOM 2762 C CA . ALA A 1 345 ? 9.056 19.482 -36.423 1.00 94.56 345 ALA A CA 1
ATOM 2763 C C . ALA A 1 345 ? 8.353 20.658 -35.720 1.00 94.56 345 ALA A C 1
ATOM 2765 O O . ALA A 1 345 ? 8.423 20.753 -34.493 1.00 94.56 345 ALA A O 1
ATOM 2766 N N . VAL A 1 346 ? 7.655 21.522 -36.465 1.00 96.44 346 VAL A N 1
ATOM 2767 C CA . VAL A 1 346 ? 6.869 22.631 -35.896 1.00 96.44 346 VAL A CA 1
ATOM 2768 C C . VAL A 1 346 ? 5.701 22.098 -35.067 1.00 96.44 346 VAL A C 1
ATOM 2770 O O . VAL A 1 346 ? 5.567 22.469 -33.903 1.00 96.44 346 VAL A O 1
ATOM 2773 N N . THR A 1 347 ? 4.917 21.158 -35.602 1.00 95.06 347 THR A N 1
ATOM 2774 C CA . THR A 1 347 ? 3.774 20.582 -34.867 1.00 95.06 347 THR A CA 1
ATOM 2775 C C . THR A 1 347 ? 4.214 19.874 -33.581 1.00 95.06 347 THR A C 1
ATOM 2777 O O . THR A 1 347 ? 3.575 20.005 -32.539 1.00 95.06 347 THR A O 1
ATOM 2780 N N . LEU A 1 348 ? 5.360 19.183 -33.599 1.00 95.12 348 LEU A N 1
ATOM 2781 C CA . LEU A 1 348 ? 5.933 18.560 -32.406 1.00 95.12 348 LEU A CA 1
ATOM 2782 C C . LEU A 1 348 ? 6.368 19.594 -31.361 1.00 95.12 348 LEU A C 1
ATOM 2784 O O . LEU A 1 348 ? 6.266 19.329 -30.162 1.00 95.12 348 LEU A O 1
ATOM 2788 N N . GLN A 1 349 ? 6.856 20.763 -31.783 1.00 95.06 349 GLN A N 1
ATOM 2789 C CA . GLN A 1 349 ? 7.188 21.852 -30.864 1.00 95.06 349 GLN A CA 1
ATOM 2790 C C . GLN A 1 349 ? 5.937 22.458 -30.222 1.00 95.06 349 GLN A C 1
ATOM 2792 O O . GLN A 1 349 ? 5.945 22.688 -29.013 1.00 95.06 349 GLN A O 1
ATOM 2797 N N . GLU A 1 350 ? 4.869 22.656 -30.991 1.00 95.69 350 GLU A N 1
ATOM 2798 C CA . GLU A 1 350 ? 3.580 23.150 -30.490 1.00 95.69 350 GLU A CA 1
ATOM 2799 C C . GLU A 1 350 ? 2.970 22.173 -29.480 1.00 95.69 350 GLU A C 1
ATOM 2801 O O . GLU A 1 350 ? 2.703 22.552 -28.340 1.00 95.69 350 GLU A O 1
ATOM 2806 N N . VAL A 1 351 ? 2.882 20.885 -29.830 1.00 95.75 351 VAL A N 1
ATOM 2807 C CA . VAL A 1 351 ? 2.398 19.832 -28.920 1.00 95.75 351 VAL A CA 1
ATOM 2808 C C . VAL A 1 351 ? 3.251 19.766 -27.652 1.00 95.75 351 VAL A C 1
ATOM 2810 O O . VAL A 1 351 ? 2.733 19.613 -26.545 1.00 95.75 351 VAL A O 1
ATOM 2813 N N . ARG A 1 352 ? 4.577 19.909 -27.774 1.00 94.94 352 ARG A N 1
ATOM 2814 C CA . ARG A 1 352 ? 5.469 19.949 -26.610 1.00 94.94 352 ARG A CA 1
ATOM 2815 C C . ARG A 1 352 ? 5.191 21.163 -25.723 1.00 94.94 352 ARG A C 1
ATOM 2817 O O . ARG A 1 352 ? 5.241 21.013 -24.503 1.00 94.94 352 ARG A O 1
ATOM 2824 N N . ALA A 1 353 ? 4.928 22.334 -26.296 1.00 95.69 353 ALA A N 1
ATOM 2825 C CA . ALA A 1 353 ? 4.588 23.533 -25.535 1.00 95.69 353 ALA A CA 1
ATOM 2826 C C . ALA A 1 353 ? 3.260 23.354 -24.782 1.00 95.69 353 ALA A C 1
ATOM 2828 O O . ALA A 1 353 ? 3.219 23.561 -23.571 1.00 95.69 353 ALA A O 1
ATOM 2829 N N . GLU A 1 354 ? 2.223 22.846 -25.451 1.00 96.31 354 GLU A N 1
ATOM 2830 C CA . GLU A 1 354 ? 0.922 22.569 -24.830 1.00 96.31 354 GLU A CA 1
ATOM 2831 C C . GLU A 1 354 ? 1.023 21.555 -23.682 1.00 96.31 354 GLU A C 1
ATOM 2833 O O . GLU A 1 354 ? 0.434 21.749 -22.616 1.00 96.31 354 GLU A O 1
ATOM 2838 N N . LEU A 1 355 ? 1.815 20.490 -23.855 1.00 95.81 355 LEU A N 1
ATOM 2839 C CA . LEU A 1 355 ? 2.063 19.503 -22.800 1.00 95.81 355 LEU A CA 1
ATOM 2840 C C . LEU A 1 355 ? 2.774 20.116 -21.588 1.00 95.81 355 LEU A C 1
ATOM 2842 O O . LEU A 1 355 ? 2.464 19.768 -20.445 1.00 95.81 355 LEU A O 1
ATOM 2846 N N . LEU A 1 356 ? 3.730 21.019 -21.820 1.00 97.06 356 LEU A N 1
ATOM 2847 C CA . LEU A 1 356 ? 4.421 21.723 -20.743 1.00 97.06 356 LEU A CA 1
ATOM 2848 C C . LEU A 1 356 ? 3.471 22.658 -19.991 1.00 97.06 356 LEU A C 1
ATOM 2850 O O . LEU A 1 356 ? 3.496 22.664 -18.759 1.00 97.06 356 LEU A O 1
ATOM 2854 N N . ASP A 1 357 ? 2.616 23.391 -20.698 1.00 95.94 357 ASP A N 1
ATOM 2855 C CA . ASP A 1 357 ? 1.624 24.280 -20.091 1.00 95.94 357 ASP A CA 1
ATOM 2856 C C . ASP A 1 357 ? 0.581 23.494 -19.293 1.00 95.94 357 ASP A C 1
ATOM 2858 O O . ASP A 1 357 ? 0.266 23.848 -18.152 1.00 95.94 357 ASP A O 1
ATOM 2862 N N . TRP A 1 358 ? 0.104 22.369 -19.831 1.00 96.00 358 TRP A N 1
ATOM 2863 C CA . TRP A 1 358 ? -0.803 21.468 -19.125 1.00 96.00 358 TRP A CA 1
ATOM 2864 C C . TRP A 1 358 ? -0.175 20.930 -17.832 1.00 96.00 358 TRP A C 1
ATOM 2866 O O . TRP A 1 358 ? -0.768 21.057 -16.757 1.00 96.00 358 TRP A O 1
ATOM 2876 N N . ALA A 1 359 ? 1.062 20.428 -17.900 1.00 93.69 359 ALA A N 1
ATOM 2877 C CA . ALA A 1 359 ? 1.779 19.928 -16.728 1.00 93.69 359 ALA A CA 1
ATOM 2878 C C . ALA A 1 359 ? 2.032 21.032 -15.682 1.00 93.69 359 ALA A C 1
ATOM 2880 O O . ALA A 1 359 ? 1.994 20.782 -14.474 1.00 93.69 359 ALA A O 1
ATOM 2881 N N . GLN A 1 360 ? 2.284 22.271 -16.115 1.00 96.19 360 GLN A N 1
ATOM 2882 C CA . GLN A 1 360 ? 2.400 23.416 -15.209 1.00 96.19 360 GLN A CA 1
ATOM 2883 C C . GLN A 1 360 ? 1.065 23.745 -14.538 1.00 96.19 360 GLN A C 1
ATOM 2885 O O . GLN A 1 360 ? 1.031 23.964 -13.324 1.00 96.19 360 GLN A O 1
ATOM 2890 N N . HIS A 1 361 ? -0.033 23.761 -15.294 1.00 95.31 361 HIS A N 1
ATOM 2891 C CA . HIS A 1 361 ? -1.367 23.998 -14.755 1.00 95.31 361 HIS A CA 1
ATOM 2892 C C . HIS A 1 361 ? -1.777 22.930 -13.741 1.00 95.31 361 HIS A C 1
ATOM 2894 O O . HIS A 1 361 ? -2.264 23.282 -12.663 1.00 95.31 361 HIS A O 1
ATOM 2900 N N . GLU A 1 362 ? -1.537 21.653 -14.036 1.00 93.88 362 GLU A N 1
ATOM 2901 C CA . GLU A 1 362 ? -1.819 20.544 -13.124 1.00 93.88 362 GLU A CA 1
ATOM 2902 C C . GLU A 1 362 ? -1.019 20.688 -11.821 1.00 93.88 362 GLU A C 1
ATOM 2904 O O . GLU A 1 362 ? -1.605 20.749 -10.737 1.00 93.88 362 GLU A O 1
ATOM 2909 N N . ARG A 1 363 ? 0.298 20.927 -11.911 1.00 95.38 363 ARG A N 1
ATOM 2910 C CA . ARG A 1 363 ? 1.142 21.195 -10.732 1.00 95.38 363 ARG A CA 1
ATOM 2911 C C . ARG A 1 363 ? 0.649 22.382 -9.912 1.00 95.38 363 ARG A C 1
ATOM 2913 O O . ARG A 1 363 ? 0.671 22.337 -8.682 1.00 95.38 363 ARG A O 1
ATOM 2920 N N . GLN A 1 364 ? 0.204 23.464 -10.550 1.00 96.19 364 GLN A N 1
ATOM 2921 C CA . GLN A 1 364 ? -0.348 24.616 -9.832 1.00 96.19 364 GLN A CA 1
ATOM 2922 C C . GLN A 1 364 ? -1.650 24.262 -9.100 1.00 96.19 364 GLN A C 1
ATOM 2924 O O . GLN A 1 364 ? -1.874 24.739 -7.983 1.00 96.19 364 GLN A O 1
ATOM 2929 N N . GLN A 1 365 ? -2.514 23.438 -9.696 1.00 95.06 365 GLN A N 1
ATOM 2930 C CA . GLN A 1 365 ? -3.733 22.964 -9.040 1.00 95.06 365 GLN A CA 1
ATOM 2931 C C . GLN A 1 365 ? -3.406 22.084 -7.832 1.00 95.06 365 GLN A C 1
ATOM 2933 O O . GLN A 1 365 ? -3.930 22.333 -6.742 1.00 95.06 365 GLN A O 1
ATOM 2938 N N . GLU A 1 366 ? -2.486 21.134 -7.985 1.00 93.06 366 GLU A N 1
ATOM 2939 C CA . GLU A 1 366 ? -2.002 20.288 -6.892 1.00 93.06 366 GLU A CA 1
ATOM 2940 C C . GLU A 1 366 ? -1.402 21.124 -5.758 1.00 93.06 366 GLU A C 1
ATOM 2942 O O . GLU A 1 366 ? -1.744 20.940 -4.589 1.00 93.06 366 GLU A O 1
ATOM 2947 N N . GLN A 1 367 ? -0.570 22.120 -6.078 1.00 96.69 367 GLN A N 1
ATOM 2948 C CA . GLN A 1 367 ? 0.007 23.025 -5.082 1.00 96.69 367 GLN A CA 1
ATOM 2949 C C . GLN A 1 367 ? -1.066 23.805 -4.311 1.00 96.69 367 GLN A C 1
ATOM 2951 O O . GLN A 1 367 ? -0.957 23.961 -3.089 1.00 96.69 367 GLN A O 1
ATOM 2956 N N . ARG A 1 368 ? -2.131 24.265 -4.983 1.00 96.94 368 ARG A N 1
ATOM 2957 C CA . ARG A 1 368 ? -3.265 24.938 -4.323 1.00 96.94 368 ARG A CA 1
ATOM 2958 C C . ARG A 1 368 ? -4.005 23.985 -3.386 1.00 96.94 368 ARG A C 1
ATOM 2960 O O . ARG A 1 368 ? -4.303 24.371 -2.253 1.00 96.94 368 ARG A O 1
ATOM 2967 N N . GLN A 1 369 ? -4.263 22.750 -3.812 1.00 96.25 369 GLN A N 1
ATOM 2968 C CA . GLN A 1 369 ? -4.911 21.732 -2.979 1.00 96.25 369 GLN A CA 1
ATOM 2969 C C . GLN A 1 369 ? -4.044 21.366 -1.766 1.00 96.25 369 GLN A C 1
ATOM 2971 O O . GLN A 1 369 ? -4.523 21.384 -0.630 1.00 96.25 369 GLN A O 1
ATOM 2976 N N . LEU A 1 370 ? -2.743 21.144 -1.969 1.00 97.19 370 LEU A N 1
ATOM 2977 C CA . LEU A 1 370 ? -1.782 20.890 -0.895 1.00 97.19 370 LEU A CA 1
ATOM 2978 C C . LEU A 1 370 ? -1.733 22.049 0.108 1.00 97.19 370 LEU A C 1
ATOM 2980 O O . LEU A 1 370 ? -1.718 21.820 1.319 1.00 97.19 370 LEU A O 1
ATOM 2984 N N . ALA A 1 371 ? -1.758 23.299 -0.361 1.00 97.25 371 ALA A N 1
ATOM 2985 C CA . ALA A 1 371 ? -1.806 24.468 0.512 1.00 97.25 371 ALA A CA 1
ATOM 2986 C C . ALA A 1 371 ? -3.102 24.524 1.342 1.00 97.25 371 ALA A C 1
ATOM 2988 O O . ALA A 1 371 ? -3.054 24.826 2.538 1.00 97.25 371 ALA A O 1
ATOM 2989 N N . GLN A 1 372 ? -4.256 24.201 0.748 1.00 97.44 372 GLN A N 1
ATOM 2990 C CA . GLN A 1 372 ? -5.531 24.125 1.469 1.00 97.44 372 GLN A CA 1
ATOM 2991 C C . GLN A 1 372 ? -5.513 23.031 2.542 1.00 97.44 372 GLN A C 1
ATOM 2993 O O . GLN A 1 372 ? -5.883 23.295 3.690 1.00 97.44 372 GLN A O 1
ATOM 2998 N N . LEU A 1 373 ? -5.020 21.836 2.209 1.00 96.81 373 LEU A N 1
ATOM 2999 C CA . LEU A 1 373 ? -4.899 20.724 3.154 1.00 96.81 373 LEU A CA 1
ATOM 3000 C C . LEU A 1 373 ? -3.950 21.063 4.309 1.00 96.81 373 LEU A C 1
ATOM 3002 O O . LEU A 1 373 ? -4.294 20.843 5.471 1.00 96.81 373 LEU A O 1
ATOM 3006 N N . ARG A 1 374 ? -2.802 21.690 4.024 1.00 96.31 374 ARG A N 1
ATOM 3007 C CA . ARG A 1 374 ? -1.866 22.170 5.057 1.00 96.31 374 ARG A CA 1
ATOM 3008 C C . ARG A 1 374 ? -2.522 23.175 6.008 1.00 96.31 374 ARG A C 1
ATOM 3010 O O . ARG A 1 374 ? -2.341 23.070 7.220 1.00 96.31 374 ARG A O 1
ATOM 3017 N N . ARG A 1 375 ? -3.335 24.111 5.497 1.00 97.06 375 ARG A N 1
ATOM 3018 C CA . ARG A 1 375 ? -4.092 25.066 6.335 1.00 97.06 375 ARG A CA 1
ATOM 3019 C C . ARG A 1 375 ? -5.117 24.361 7.223 1.00 97.06 375 ARG A C 1
ATOM 3021 O O . ARG A 1 375 ? -5.198 24.660 8.414 1.00 97.06 375 ARG A O 1
ATOM 3028 N N . GLN A 1 376 ? -5.881 23.418 6.672 1.00 97.31 376 GLN A N 1
ATOM 3029 C CA . GLN A 1 376 ? -6.858 22.648 7.447 1.00 97.31 376 GLN A CA 1
ATOM 3030 C C . GLN A 1 376 ? -6.180 21.836 8.553 1.00 97.31 376 GLN A C 1
ATOM 3032 O O . GLN A 1 376 ? -6.657 21.829 9.690 1.00 97.31 376 GLN A O 1
ATOM 3037 N N . LEU A 1 377 ? -5.045 21.206 8.247 1.00 96.62 377 LEU A N 1
ATOM 3038 C CA . LEU A 1 377 ? -4.254 20.456 9.214 1.00 96.62 377 LEU A CA 1
ATOM 3039 C C . LEU A 1 377 ? -3.741 21.371 10.335 1.00 96.62 377 LEU A C 1
ATOM 3041 O O . LEU A 1 377 ? -3.960 21.067 11.506 1.00 96.62 377 LEU A O 1
ATOM 3045 N N . ALA A 1 378 ? -3.182 22.539 10.006 1.00 96.56 378 ALA A N 1
ATOM 3046 C CA . ALA A 1 378 ? -2.718 23.510 11.000 1.00 96.56 378 ALA A CA 1
ATOM 3047 C C . ALA A 1 378 ? -3.846 23.988 11.938 1.00 96.56 378 ALA A C 1
ATOM 3049 O O . ALA A 1 378 ? -3.662 24.061 13.158 1.00 96.56 378 ALA A O 1
ATOM 3050 N N . LEU A 1 379 ? -5.041 24.259 11.397 1.00 97.06 379 LEU A N 1
ATOM 3051 C CA . LEU A 1 379 ? -6.217 24.609 12.201 1.00 97.06 379 LEU A CA 1
ATOM 3052 C C . LEU A 1 379 ? -6.628 23.456 13.125 1.00 97.06 379 LEU A C 1
ATOM 3054 O O . LEU A 1 379 ? -6.884 23.676 14.312 1.00 97.06 379 LEU A O 1
ATOM 3058 N N . ARG A 1 380 ? -6.648 22.217 12.621 1.00 97.06 380 ARG A N 1
ATOM 3059 C CA . ARG A 1 380 ? -6.965 21.029 13.428 1.00 97.06 380 ARG A CA 1
ATOM 3060 C C . ARG A 1 380 ? -5.953 20.838 14.548 1.00 97.06 380 ARG A C 1
ATOM 3062 O O . ARG A 1 380 ? -6.359 20.687 15.700 1.00 97.06 380 ARG A O 1
ATOM 3069 N N . GLU A 1 381 ? -4.663 20.945 14.269 1.00 96.94 381 GLU A N 1
ATOM 3070 C CA . GLU A 1 381 ? -3.630 20.886 15.299 1.00 96.94 381 GLU A CA 1
ATOM 3071 C C . GLU A 1 381 ? -3.798 21.980 16.355 1.00 96.94 381 GLU A C 1
ATOM 3073 O O . GLU A 1 381 ? -3.706 21.694 17.549 1.00 96.94 381 GLU A O 1
ATOM 3078 N N . ALA A 1 382 ? -4.104 23.219 15.955 1.00 97.19 382 ALA A N 1
ATOM 3079 C CA . ALA A 1 382 ? -4.363 24.308 16.894 1.00 97.19 382 ALA A CA 1
ATOM 3080 C C . ALA A 1 382 ? -5.567 24.004 17.801 1.00 97.19 382 ALA A C 1
ATOM 3082 O O . ALA A 1 382 ? -5.490 24.207 19.017 1.00 97.19 382 ALA A O 1
ATOM 3083 N N . THR A 1 383 ? -6.658 23.456 17.251 1.00 96.19 383 THR A N 1
ATOM 3084 C CA . THR A 1 383 ? -7.813 23.033 18.062 1.00 96.19 383 THR A CA 1
ATOM 3085 C C . THR A 1 383 ? -7.454 21.904 19.024 1.00 96.19 383 THR A C 1
ATOM 3087 O O . THR A 1 383 ? -7.812 21.970 20.197 1.00 96.19 383 THR A O 1
ATOM 3090 N N . VAL A 1 384 ? -6.670 20.915 18.587 1.00 96.69 384 VAL A N 1
ATOM 3091 C CA . VAL A 1 384 ? -6.211 19.813 19.443 1.00 96.69 384 VAL A CA 1
ATOM 3092 C C . VAL A 1 384 ? -5.291 20.325 20.550 1.00 96.69 384 VAL A C 1
ATOM 3094 O O . VAL A 1 384 ? -5.444 19.918 21.700 1.00 96.69 384 VAL A O 1
ATOM 3097 N N . ARG A 1 385 ? -4.376 21.257 20.257 1.00 97.81 385 ARG A N 1
ATOM 3098 C CA . ARG A 1 385 ? -3.529 21.908 21.271 1.00 97.81 385 ARG A CA 1
ATOM 3099 C C . ARG A 1 385 ? -4.383 22.632 22.316 1.00 97.81 385 ARG A C 1
ATOM 3101 O O . ARG A 1 385 ? -4.165 22.433 23.511 1.00 97.81 385 ARG A O 1
ATOM 3108 N N . ARG A 1 386 ? -5.399 23.395 21.889 1.00 97.44 386 ARG A N 1
ATOM 3109 C CA . ARG A 1 386 ? -6.353 24.067 22.795 1.00 97.44 386 ARG A CA 1
ATOM 3110 C C . ARG A 1 386 ? -7.138 23.067 23.646 1.00 97.44 386 ARG A C 1
ATOM 3112 O O . ARG A 1 386 ? -7.229 23.254 24.856 1.00 97.44 386 ARG A O 1
ATOM 3119 N N . LEU A 1 387 ? -7.646 21.986 23.051 1.00 97.25 387 LEU A N 1
ATOM 3120 C CA . LEU A 1 387 ? -8.360 20.927 23.771 1.00 97.25 387 LEU A CA 1
ATOM 3121 C C . LEU A 1 387 ? -7.462 20.225 24.795 1.00 97.25 387 LEU A C 1
ATOM 3123 O O . LEU A 1 387 ? -7.888 20.016 25.926 1.00 97.25 387 LEU A O 1
ATOM 3127 N N . ARG A 1 388 ? -6.208 19.915 24.445 1.00 97.12 388 ARG A N 1
ATOM 3128 C CA . ARG A 1 388 ? -5.230 19.339 25.383 1.00 97.12 388 ARG A CA 1
ATOM 3129 C C . ARG A 1 388 ? -4.931 20.292 26.538 1.00 97.12 388 ARG A C 1
ATOM 3131 O O . ARG A 1 388 ? -4.894 19.853 27.684 1.00 97.12 388 ARG A O 1
ATOM 3138 N N . ALA A 1 389 ? -4.750 21.583 26.263 1.00 96.62 389 ALA A N 1
ATOM 3139 C CA . ALA A 1 389 ? -4.534 22.588 27.302 1.00 96.62 389 ALA A CA 1
ATOM 3140 C C . ALA A 1 389 ? -5.750 22.712 28.234 1.00 96.62 389 ALA A C 1
ATOM 3142 O O . ALA A 1 389 ? -5.590 22.740 29.454 1.00 96.62 389 ALA A O 1
ATOM 3143 N N . LEU A 1 390 ? -6.964 22.722 27.675 1.00 97.44 390 LEU A N 1
ATOM 3144 C CA . LEU A 1 390 ? -8.199 22.730 28.454 1.00 97.44 390 LEU A CA 1
ATOM 3145 C C . LEU A 1 390 ? -8.324 21.466 29.312 1.00 97.44 390 LEU A C 1
ATOM 3147 O O . LEU A 1 390 ? -8.580 21.575 30.506 1.00 97.44 390 LEU A O 1
ATOM 3151 N N . ALA A 1 391 ? -8.088 20.286 28.736 1.00 96.00 391 ALA A N 1
ATOM 3152 C CA . ALA A 1 391 ? -8.133 19.018 29.458 1.00 96.00 391 ALA A CA 1
ATOM 3153 C C . ALA A 1 391 ? -7.137 18.997 30.625 1.00 96.00 391 ALA A C 1
ATOM 3155 O O . ALA A 1 391 ? -7.514 18.632 31.734 1.00 96.00 391 ALA A O 1
ATOM 3156 N N . ARG A 1 392 ? -5.901 19.473 30.418 1.00 96.12 392 ARG A N 1
ATOM 3157 C CA . ARG A 1 392 ? -4.907 19.619 31.495 1.00 96.12 392 ARG A CA 1
ATOM 3158 C C . ARG A 1 392 ? -5.387 20.559 32.601 1.00 96.12 392 ARG A C 1
ATOM 3160 O O . ARG A 1 392 ? -5.251 20.216 33.766 1.00 96.12 392 ARG A O 1
ATOM 3167 N N . ARG A 1 393 ? -5.989 21.706 32.261 1.00 96.88 393 ARG A N 1
ATOM 3168 C CA . ARG A 1 393 ? -6.558 22.634 33.261 1.00 96.88 393 ARG A CA 1
ATOM 3169 C C . ARG A 1 393 ? -7.717 22.011 34.037 1.00 96.88 393 ARG A C 1
ATOM 3171 O O . ARG A 1 393 ? -7.803 22.206 35.243 1.00 96.88 393 ARG A O 1
ATOM 3178 N N . VAL A 1 394 ? -8.602 21.275 33.363 1.00 94.44 394 VAL A N 1
ATOM 3179 C CA . VAL A 1 394 ? -9.721 20.570 34.010 1.00 94.44 394 VAL A CA 1
ATOM 3180 C C . VAL A 1 394 ? -9.199 19.495 34.959 1.00 94.44 394 VAL A C 1
ATOM 3182 O O . VAL A 1 394 ? -9.679 19.411 36.084 1.00 94.44 394 VAL A O 1
ATOM 3185 N N . LEU A 1 395 ? -8.199 18.717 34.538 1.00 93.75 395 LEU A N 1
ATOM 3186 C CA . LEU A 1 395 ? -7.558 17.719 35.392 1.00 93.75 395 LEU A CA 1
ATOM 3187 C C . LEU A 1 395 ? -6.860 18.369 36.589 1.00 93.75 395 LEU A C 1
ATOM 3189 O O . LEU A 1 395 ? -7.107 17.945 37.705 1.00 93.75 395 LEU A O 1
ATOM 3193 N N . ALA A 1 396 ? -6.090 19.440 36.386 1.00 94.25 396 ALA A N 1
ATOM 3194 C CA . ALA A 1 396 ? -5.427 20.154 37.478 1.00 94.25 396 ALA A CA 1
ATOM 3195 C C . ALA A 1 396 ? -6.429 20.714 38.502 1.00 94.25 396 ALA A C 1
ATOM 3197 O O . ALA A 1 396 ? -6.255 20.518 39.699 1.00 94.25 396 ALA A O 1
ATOM 3198 N N . ARG A 1 397 ? -7.518 21.350 38.041 1.00 92.00 397 ARG A N 1
ATOM 3199 C CA . ARG A 1 397 ? -8.595 21.827 38.929 1.00 92.00 397 ARG A CA 1
ATOM 3200 C C . ARG A 1 397 ? -9.277 20.680 39.669 1.00 92.00 397 ARG A C 1
ATOM 3202 O O . ARG A 1 397 ? -9.632 20.833 40.829 1.00 92.00 397 ARG A O 1
ATOM 3209 N N . ARG A 1 398 ? -9.475 19.538 39.007 1.00 90.31 398 ARG A N 1
ATOM 3210 C CA . ARG A 1 398 ? -10.045 18.346 39.635 1.00 90.31 398 ARG A CA 1
ATOM 3211 C C . ARG A 1 398 ? -9.116 17.785 40.709 1.00 90.31 398 ARG A C 1
ATOM 3213 O O . ARG A 1 398 ? -9.609 17.511 41.791 1.00 90.31 398 ARG A O 1
ATOM 3220 N N . SER A 1 399 ? -7.820 17.661 40.433 1.00 92.00 399 SER A N 1
ATOM 3221 C CA . SER A 1 399 ? -6.833 17.221 41.424 1.00 92.00 399 SER A CA 1
ATOM 3222 C C . SER A 1 399 ? -6.811 18.157 42.632 1.00 92.00 399 SER A C 1
ATOM 3224 O O . SER A 1 399 ? -6.943 17.687 43.748 1.00 92.00 399 SER A O 1
ATOM 3226 N N . GLN A 1 400 ? -6.808 19.479 42.419 1.00 93.06 400 GLN A N 1
ATOM 3227 C CA . GLN A 1 400 ? -6.901 20.456 43.515 1.00 93.06 400 GLN A CA 1
ATOM 3228 C C . GLN A 1 400 ? -8.176 20.296 44.359 1.00 93.06 400 GLN A C 1
ATOM 3230 O O . GLN A 1 400 ? -8.133 20.430 45.579 1.00 93.06 400 GLN A O 1
ATOM 3235 N N . LEU A 1 401 ? -9.319 20.018 43.722 1.00 89.44 401 LEU A N 1
ATOM 3236 C CA . LEU A 1 401 ? -10.563 19.733 44.441 1.00 89.44 401 LEU A CA 1
ATOM 3237 C C . LEU A 1 401 ? -10.481 18.409 45.207 1.00 89.44 401 LEU A C 1
ATOM 3239 O O . LEU A 1 401 ? -10.941 18.3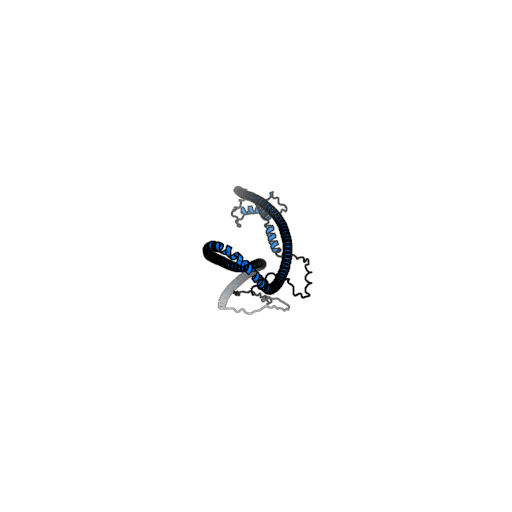48 46.340 1.00 89.44 401 LEU A O 1
ATOM 3243 N N . GLU A 1 402 ? -9.915 17.360 44.608 1.00 88.38 402 GLU A N 1
ATOM 3244 C CA . GLU A 1 402 ? -9.705 16.065 45.264 1.00 88.38 402 GLU A CA 1
ATOM 3245 C C . GLU A 1 402 ? -8.810 16.220 46.503 1.00 88.38 402 GLU A C 1
ATOM 3247 O O . GLU A 1 402 ? -9.205 15.765 47.574 1.00 88.38 402 GLU A O 1
ATOM 3252 N N . ASP A 1 403 ? -7.699 16.951 46.398 1.00 91.94 403 ASP A N 1
ATOM 3253 C CA . ASP A 1 403 ? -6.799 17.251 47.518 1.00 91.94 403 ASP A CA 1
ATOM 3254 C C . ASP A 1 403 ? -7.515 18.037 48.629 1.00 91.94 403 ASP A C 1
ATOM 3256 O O . ASP A 1 403 ? -7.417 17.695 49.809 1.00 91.94 403 ASP A O 1
ATOM 3260 N N . PHE A 1 404 ? -8.304 19.055 48.262 1.00 91.69 404 PHE A N 1
ATOM 3261 C CA . PHE A 1 404 ? -9.110 19.819 49.217 1.00 91.69 404 PHE A CA 1
ATOM 3262 C C . PHE A 1 404 ? -10.133 18.936 49.946 1.00 91.69 404 PHE A C 1
ATOM 3264 O O . PHE A 1 404 ? -10.259 19.017 51.167 1.00 91.69 404 PHE A O 1
ATOM 3271 N N . PHE A 1 405 ? -10.855 18.072 49.224 1.00 86.94 405 PHE A N 1
ATOM 3272 C CA . PHE A 1 405 ? -11.847 17.182 49.830 1.00 86.94 405 PHE A CA 1
ATOM 3273 C C . PHE A 1 405 ? -11.212 16.105 50.706 1.00 86.94 405 PHE A C 1
ATOM 3275 O O . PHE A 1 405 ? -11.776 15.791 51.753 1.00 86.94 405 PHE A O 1
ATOM 3282 N N . LEU A 1 406 ? -10.063 15.550 50.313 1.00 88.44 406 LEU A N 1
ATOM 3283 C CA . LEU A 1 406 ? -9.322 14.602 51.144 1.00 88.44 406 LEU A CA 1
ATOM 3284 C C . LEU A 1 406 ? -8.849 15.273 52.434 1.00 88.44 406 LEU A C 1
ATOM 3286 O O . LEU A 1 406 ? -9.118 14.746 53.508 1.00 88.44 406 LEU A O 1
ATOM 3290 N N . SER A 1 407 ? -8.275 16.476 52.347 1.00 92.50 407 SER A N 1
ATOM 3291 C CA . SER A 1 407 ? -7.874 17.240 53.534 1.00 92.50 407 SER A CA 1
ATOM 3292 C C . SER A 1 407 ? -9.067 17.578 54.438 1.00 92.50 407 SER A C 1
ATOM 3294 O O . SER A 1 407 ? -8.991 17.417 55.655 1.00 92.50 407 SER A O 1
ATOM 3296 N N . ALA A 1 408 ? -10.207 17.980 53.865 1.00 90.62 408 ALA A N 1
ATOM 3297 C CA . ALA A 1 408 ? -11.427 18.230 54.631 1.00 90.62 408 ALA A CA 1
ATOM 3298 C C . ALA A 1 408 ? -11.960 16.953 55.306 1.00 90.62 408 ALA A C 1
ATOM 3300 O O . ALA A 1 408 ? -12.370 16.995 56.465 1.00 90.62 408 ALA A O 1
ATOM 3301 N N . LEU A 1 409 ? -11.932 15.807 54.616 1.00 88.00 409 LEU A N 1
ATOM 3302 C CA . LEU A 1 409 ? -12.317 14.515 55.191 1.00 88.00 409 LEU A CA 1
ATOM 3303 C C . LEU A 1 409 ? -11.371 14.084 56.312 1.00 88.00 409 LEU A C 1
ATOM 3305 O O . LEU A 1 409 ? -11.847 13.594 57.330 1.00 88.00 409 LEU A O 1
ATOM 3309 N N . GLU A 1 410 ? -10.063 14.287 56.162 1.00 89.62 410 GLU A N 1
ATOM 3310 C CA . GLU A 1 410 ? -9.075 14.008 57.209 1.00 89.62 410 GLU A CA 1
ATOM 3311 C C . GLU A 1 410 ? -9.313 14.871 58.452 1.00 89.62 410 GLU A C 1
ATOM 3313 O O . GLU A 1 410 ? -9.343 14.346 59.567 1.00 89.62 410 GLU A O 1
ATOM 3318 N N . GLN A 1 411 ? -9.561 16.173 58.272 1.00 90.81 411 GLN A N 1
ATOM 3319 C CA . GLN A 1 411 ? -9.887 17.086 59.372 1.00 90.81 411 GLN A CA 1
ATOM 3320 C C . GLN A 1 411 ? -11.167 16.658 60.098 1.00 90.81 411 GLN A C 1
ATOM 3322 O O . GLN A 1 411 ? -11.184 16.572 61.327 1.00 90.81 411 GLN A O 1
ATOM 3327 N N . VAL A 1 412 ? -12.227 16.336 59.354 1.00 89.50 412 VAL A N 1
ATOM 3328 C CA . VAL A 1 412 ? -13.509 15.909 59.928 1.00 89.50 412 VAL A CA 1
ATOM 3329 C C . VAL A 1 412 ? -13.401 14.539 60.598 1.00 89.50 412 VAL A C 1
ATOM 3331 O O . VAL A 1 412 ? -13.917 14.362 61.698 1.00 89.50 412 VAL A O 1
ATOM 3334 N N . ALA A 1 413 ? -12.694 13.580 59.999 1.00 87.50 413 ALA A N 1
ATOM 3335 C CA . ALA A 1 413 ? -12.464 12.267 60.596 1.00 87.50 413 ALA A CA 1
ATOM 3336 C C . ALA A 1 413 ? -11.628 12.371 61.883 1.00 87.50 413 ALA A C 1
ATOM 3338 O O . ALA A 1 413 ? -11.934 11.707 62.879 1.00 87.50 413 ALA A O 1
ATOM 3339 N N . GLY A 1 414 ? -10.610 13.239 61.889 1.00 89.75 414 GLY A N 1
ATOM 3340 C CA . GLY A 1 414 ? -9.812 13.566 63.068 1.00 89.75 414 GLY A CA 1
ATOM 3341 C C . GLY A 1 414 ? -10.651 14.201 64.178 1.00 89.75 414 GLY A C 1
ATOM 3342 O O . GLY A 1 414 ? -10.598 13.749 65.324 1.00 89.75 414 GLY A O 1
ATOM 3343 N N . ALA A 1 415 ? -11.490 15.182 63.837 1.00 89.00 415 ALA A N 1
ATOM 3344 C CA . ALA A 1 415 ? -12.404 15.832 64.771 1.00 89.00 415 ALA A CA 1
ATOM 3345 C C . ALA A 1 415 ? -13.477 14.865 65.307 1.00 89.00 415 ALA A C 1
ATOM 3347 O O . ALA A 1 415 ? -13.704 14.817 66.513 1.00 89.00 415 ALA A O 1
ATOM 3348 N N . ALA A 1 416 ? -14.044 13.996 64.465 1.00 84.88 416 ALA A N 1
ATOM 3349 C CA . ALA A 1 416 ? -14.976 12.939 64.867 1.00 84.88 416 ALA A CA 1
ATOM 3350 C C . ALA A 1 416 ? -14.317 11.885 65.773 1.00 84.88 416 ALA A C 1
ATOM 3352 O O . ALA A 1 416 ? -14.949 11.324 66.669 1.00 84.88 416 ALA A O 1
ATOM 3353 N N . ALA A 1 417 ? -13.037 11.566 65.559 1.00 85.94 417 ALA A N 1
ATOM 3354 C CA . ALA A 1 417 ? -12.262 10.734 66.482 1.00 85.94 417 ALA A CA 1
ATOM 3355 C C . ALA A 1 417 ? -11.971 11.461 67.810 1.00 85.94 417 ALA A C 1
ATOM 3357 O O . ALA A 1 417 ? -11.913 10.825 68.864 1.00 85.94 417 ALA A O 1
ATOM 3358 N N . GLY A 1 418 ? -11.796 12.784 67.776 1.00 88.06 418 GLY A N 1
ATOM 3359 C CA . GLY A 1 418 ? -11.708 13.649 68.955 1.00 88.06 418 GLY A CA 1
ATOM 3360 C C . GLY A 1 418 ? -12.997 13.650 69.779 1.00 88.06 418 GLY A C 1
ATOM 3361 O O . GLY A 1 418 ? -12.950 13.291 70.953 1.00 88.06 418 GLY A O 1
ATOM 3362 N N . GLU A 1 419 ? -14.136 13.952 69.150 1.00 86.19 419 GLU A N 1
ATOM 3363 C CA . GLU A 1 419 ? -15.474 13.928 69.764 1.00 86.19 419 GLU A CA 1
ATOM 3364 C C . GLU A 1 419 ? -15.809 12.558 70.339 1.00 86.19 419 GLU A C 1
ATOM 3366 O O . GLU A 1 419 ? -16.260 12.470 71.475 1.00 86.19 419 GLU A O 1
ATOM 3371 N N . ARG A 1 420 ? -15.521 11.473 69.604 1.00 84.94 420 ARG A N 1
ATOM 3372 C CA . ARG A 1 420 ? -15.629 10.111 70.144 1.00 84.94 420 ARG A CA 1
ATOM 3373 C C . ARG A 1 420 ? -14.874 10.003 71.463 1.00 84.94 420 ARG A C 1
ATOM 3375 O O . ARG A 1 420 ? -15.470 9.665 72.476 1.00 84.94 420 ARG A O 1
ATOM 3382 N N . ARG A 1 421 ? -13.578 10.327 71.476 1.00 86.75 421 ARG A N 1
ATOM 3383 C CA . ARG A 1 421 ? -12.739 10.238 72.684 1.00 86.75 421 ARG A CA 1
ATOM 3384 C C . ARG A 1 421 ? -13.205 11.147 73.825 1.00 86.75 421 ARG A C 1
ATOM 3386 O O . ARG A 1 421 ? -12.943 10.819 74.978 1.00 86.75 421 ARG A O 1
ATOM 3393 N N . GLN A 1 422 ? -13.818 12.290 73.531 1.00 86.19 422 GLN A N 1
ATOM 3394 C CA . GLN A 1 422 ? -14.407 13.168 74.546 1.00 86.19 422 GLN A CA 1
ATOM 3395 C C . GLN A 1 422 ? -15.691 12.562 75.111 1.00 86.19 422 GLN A C 1
ATOM 3397 O O . GLN A 1 422 ? -15.770 12.384 76.315 1.00 86.19 422 GLN A O 1
ATOM 3402 N N . PHE A 1 423 ? -16.607 12.103 74.256 1.00 85.12 423 PHE A N 1
ATOM 3403 C CA . PHE A 1 423 ? -17.830 11.416 74.673 1.00 85.12 423 PHE A CA 1
ATOM 3404 C C . PHE A 1 423 ? -17.539 10.204 75.564 1.00 85.12 423 PHE A C 1
ATOM 3406 O O . PHE A 1 423 ? -18.180 10.024 76.594 1.00 85.12 423 PHE A O 1
ATOM 3413 N N . TRP A 1 424 ? -16.534 9.399 75.205 1.00 84.88 424 TRP A N 1
ATOM 3414 C CA . TRP A 1 424 ? -16.078 8.279 76.032 1.00 84.88 424 TRP A CA 1
ATOM 3415 C C . TRP A 1 424 ? -15.605 8.736 77.419 1.00 84.88 424 TRP A C 1
ATOM 3417 O O . TRP A 1 424 ? -16.009 8.151 78.421 1.00 84.88 424 TRP A O 1
ATOM 3427 N N . ARG A 1 425 ? -14.796 9.802 77.488 1.00 87.69 425 ARG A N 1
ATOM 3428 C CA . ARG A 1 425 ? -14.324 10.370 78.760 1.00 87.69 425 ARG A CA 1
ATOM 3429 C C . ARG A 1 425 ? -15.468 10.952 79.584 1.00 87.69 425 ARG A C 1
ATOM 3431 O O . ARG A 1 425 ? -15.543 10.684 80.777 1.00 87.69 425 ARG A O 1
ATOM 3438 N N . ASP A 1 426 ? -16.376 11.696 78.968 1.00 87.00 426 ASP A N 1
ATOM 3439 C CA . ASP A 1 426 ? -17.513 12.313 79.652 1.00 87.00 426 ASP A CA 1
ATOM 3440 C C . ASP A 1 426 ? -18.490 11.257 80.176 1.00 87.00 426 ASP A C 1
ATOM 3442 O O . ASP A 1 426 ? -18.944 11.357 81.313 1.00 87.00 426 ASP A O 1
ATOM 3446 N N . ALA A 1 427 ? -18.766 10.207 79.399 1.00 84.81 427 ALA A N 1
ATOM 3447 C CA . ALA A 1 427 ? -19.584 9.078 79.834 1.00 84.81 427 ALA A CA 1
ATOM 3448 C C . ALA A 1 427 ? -18.937 8.329 81.010 1.00 84.81 427 ALA A C 1
ATOM 3450 O O . ALA A 1 427 ? -19.622 7.985 81.975 1.00 84.81 427 ALA A O 1
ATOM 3451 N N . GLU A 1 428 ? -17.617 8.125 80.973 1.00 83.88 428 GLU A N 1
ATOM 3452 C CA . GLU A 1 428 ? -16.864 7.529 82.078 1.00 83.88 428 GLU A CA 1
ATOM 3453 C C . GLU A 1 428 ? -16.895 8.418 83.332 1.00 83.88 428 GLU A C 1
ATOM 3455 O O . GLU A 1 428 ? -17.159 7.933 84.434 1.00 83.88 428 GLU A O 1
ATOM 3460 N N . HIS A 1 429 ? -16.686 9.728 83.180 1.00 87.06 429 HIS A N 1
ATOM 3461 C CA . HIS A 1 429 ? -16.770 10.690 84.276 1.00 87.06 429 HIS A CA 1
ATOM 3462 C C . HIS A 1 429 ? -18.176 10.747 84.881 1.00 87.06 429 HIS A C 1
ATOM 3464 O O . HIS A 1 429 ? -18.308 10.680 86.103 1.00 87.06 429 HIS A O 1
ATOM 3470 N N . GLN A 1 430 ? -19.225 10.806 84.060 1.00 86.06 430 GLN A N 1
ATOM 3471 C CA . GLN A 1 430 ? -20.617 10.791 84.518 1.00 86.06 430 GLN A CA 1
ATOM 3472 C C . GLN A 1 430 ? -20.966 9.483 85.233 1.00 86.06 430 GLN A C 1
ATOM 3474 O O . GLN A 1 430 ? -21.635 9.507 86.266 1.00 86.06 430 GLN A O 1
ATOM 3479 N N . TYR A 1 431 ? -20.494 8.343 84.725 1.00 84.50 431 TYR A N 1
ATOM 3480 C CA . TYR A 1 431 ? -20.675 7.051 85.380 1.00 84.50 431 TYR A CA 1
ATOM 3481 C C . TYR A 1 431 ? -19.996 7.022 86.753 1.00 84.50 431 TYR A C 1
ATOM 3483 O O . TYR A 1 431 ? -20.643 6.702 87.748 1.00 84.50 431 TYR A O 1
ATOM 3491 N N . ARG A 1 432 ? -18.725 7.441 86.838 1.00 86.69 432 ARG A N 1
ATOM 3492 C CA . ARG A 1 432 ? -17.980 7.536 88.106 1.00 86.69 432 ARG A CA 1
ATOM 3493 C C . ARG A 1 432 ? -18.648 8.490 89.101 1.00 86.69 432 ARG A C 1
ATOM 3495 O O . ARG A 1 432 ? -18.745 8.158 90.278 1.00 86.69 432 ARG A O 1
ATOM 3502 N N . GLN A 1 433 ? -19.154 9.637 88.643 1.00 86.31 433 GLN A N 1
ATOM 3503 C CA . GLN A 1 433 ? -19.895 10.586 89.484 1.00 86.31 433 GLN A CA 1
ATOM 3504 C C . GLN A 1 433 ? -21.203 9.987 90.017 1.00 86.31 433 GLN A C 1
ATOM 3506 O O . GLN A 1 433 ? -21.486 10.104 91.206 1.00 86.31 433 GLN A O 1
ATOM 3511 N N . ARG A 1 434 ? -21.982 9.300 89.171 1.00 85.25 434 ARG A N 1
ATOM 3512 C CA . ARG A 1 434 ? -23.214 8.611 89.593 1.00 85.25 434 ARG A CA 1
ATOM 3513 C C . ARG A 1 434 ? -22.932 7.451 90.545 1.00 85.25 434 ARG A C 1
ATOM 3515 O O . ARG A 1 434 ? -23.678 7.269 91.499 1.00 85.25 434 ARG A O 1
ATOM 3522 N N . MET A 1 435 ? -21.843 6.712 90.332 1.00 84.50 435 MET A N 1
ATOM 3523 C CA . MET A 1 435 ? -21.371 5.690 91.272 1.00 84.50 435 MET A CA 1
ATOM 3524 C C . MET A 1 435 ? -21.026 6.305 92.633 1.00 84.50 435 MET A C 1
ATOM 3526 O O . MET A 1 435 ? -21.471 5.794 93.656 1.00 84.50 435 MET A O 1
ATOM 3530 N N . ALA A 1 436 ? -20.298 7.425 92.662 1.00 85.06 436 ALA A N 1
ATOM 3531 C CA . ALA A 1 436 ? -19.963 8.129 93.902 1.00 85.06 436 ALA A CA 1
ATOM 3532 C C . ALA A 1 436 ? -21.208 8.686 94.623 1.00 85.06 436 ALA A C 1
ATOM 3534 O O . ALA A 1 436 ? -21.331 8.532 95.836 1.00 85.06 436 ALA A O 1
ATOM 3535 N N . ALA A 1 437 ? -22.162 9.266 93.887 1.00 84.62 437 ALA A N 1
ATOM 3536 C CA . ALA A 1 437 ? -23.440 9.733 94.434 1.00 84.62 437 ALA A CA 1
ATOM 3537 C C . ALA A 1 437 ? -24.307 8.581 94.974 1.00 84.62 437 ALA A C 1
ATOM 3539 O O . ALA A 1 437 ? -24.999 8.746 95.980 1.00 84.62 437 ALA A O 1
ATOM 3540 N N . GLY A 1 438 ? -24.235 7.408 94.334 1.00 84.06 438 GLY A N 1
ATOM 3541 C CA . GLY A 1 438 ? -24.880 6.188 94.806 1.00 84.06 438 GLY A CA 1
ATOM 3542 C C . GLY A 1 438 ? -24.277 5.647 96.097 1.00 84.06 438 GLY A C 1
ATOM 3543 O O . GLY A 1 438 ? -25.012 5.290 97.015 1.00 84.06 438 GLY A O 1
ATOM 3544 N N . LEU A 1 439 ? -22.946 5.676 96.216 1.00 80.88 439 LEU A N 1
ATOM 3545 C CA . LEU A 1 439 ? -22.241 5.338 97.458 1.00 80.88 439 LEU A CA 1
ATOM 3546 C C . LEU A 1 439 ? -22.558 6.323 98.595 1.00 80.88 439 LEU A C 1
ATOM 3548 O O . LEU A 1 439 ? -22.645 5.916 99.748 1.00 80.88 439 LEU A O 1
ATOM 3552 N N . ALA A 1 440 ? -22.778 7.600 98.272 1.00 84.25 440 ALA A N 1
ATOM 3553 C CA . ALA A 1 440 ? -23.207 8.629 99.220 1.00 84.25 440 ALA A CA 1
ATOM 3554 C C . ALA A 1 440 ? -24.715 8.580 99.562 1.00 84.25 440 ALA A C 1
ATOM 3556 O O . ALA A 1 440 ? -25.189 9.414 100.332 1.00 84.25 440 ALA A O 1
ATOM 3557 N N . GLY A 1 441 ? -25.483 7.643 98.985 1.00 76.31 441 GLY A N 1
ATOM 3558 C CA . GLY A 1 441 ? -26.911 7.445 99.262 1.00 76.31 441 GLY A CA 1
ATOM 3559 C C . GLY A 1 441 ? -27.856 8.495 98.664 1.00 76.31 441 GLY A C 1
ATOM 3560 O O . GLY A 1 441 ? -29.046 8.483 98.968 1.00 76.31 441 GLY A O 1
ATOM 3561 N N . GLN A 1 442 ? -27.358 9.400 97.814 1.00 80.62 442 GLN A N 1
ATOM 3562 C CA . GLN A 1 442 ? -28.155 10.477 97.208 1.00 80.62 442 GLN A CA 1
ATOM 3563 C C . GLN A 1 442 ? -28.924 10.029 95.952 1.00 80.62 442 GLN A C 1
ATOM 3565 O O . GLN A 1 442 ? -29.873 10.692 95.538 1.00 80.62 442 GLN A O 1
ATOM 3570 N N . ALA A 1 443 ? -28.527 8.913 95.336 1.00 76.88 443 ALA A N 1
ATOM 3571 C CA . ALA A 1 443 ? -29.151 8.340 94.144 1.00 76.88 443 ALA A CA 1
ATOM 3572 C C . ALA A 1 443 ? -28.987 6.805 94.129 1.00 76.88 443 ALA A C 1
ATOM 3574 O O . ALA A 1 443 ? -28.119 6.283 94.822 1.00 76.88 443 ALA A O 1
ATOM 3575 N N . PRO A 1 444 ? -29.779 6.045 93.352 1.00 78.62 444 PRO A N 1
ATOM 3576 C CA . PRO A 1 444 ? -29.496 4.629 93.125 1.00 78.62 444 PRO A CA 1
ATOM 3577 C C . PRO A 1 444 ? -28.192 4.448 92.316 1.00 78.62 444 PRO A C 1
ATOM 3579 O O . PRO A 1 444 ? -27.919 5.254 91.418 1.00 78.62 444 PRO A O 1
ATOM 3582 N N . PRO A 1 445 ? -27.381 3.408 92.603 1.00 75.31 445 PRO A N 1
ATOM 3583 C CA . PRO A 1 445 ? -26.146 3.149 91.868 1.00 75.31 445 PRO A CA 1
ATOM 3584 C C . PRO A 1 445 ? -26.447 2.873 90.382 1.00 75.31 445 PRO A C 1
ATOM 3586 O O . PRO A 1 445 ? -27.407 2.159 90.079 1.00 75.31 445 PRO A O 1
ATOM 3589 N N . PRO A 1 446 ? -25.670 3.446 89.443 1.00 75.81 446 PRO A N 1
ATOM 3590 C CA . PRO A 1 446 ? -25.905 3.265 88.015 1.00 75.81 446 PRO A CA 1
ATOM 3591 C C . PRO A 1 446 ? -25.639 1.819 87.571 1.00 75.81 446 PRO A C 1
ATOM 3593 O O . PRO A 1 446 ? -24.762 1.138 88.098 1.00 75.81 446 PRO A O 1
ATOM 3596 N N . GLU A 1 447 ? -26.384 1.365 86.562 1.00 78.19 447 GLU A N 1
ATOM 3597 C CA . GLU A 1 447 ? -26.192 0.053 85.931 1.00 78.19 447 GLU A CA 1
ATOM 3598 C C . GLU A 1 447 ? -24.821 -0.052 85.245 1.00 78.19 447 GLU A C 1
ATOM 3600 O O . GLU A 1 447 ? -24.358 0.909 84.624 1.00 78.19 447 GLU A O 1
ATOM 3605 N N . VAL A 1 448 ? -24.191 -1.232 85.323 1.00 74.50 448 VAL A N 1
ATOM 3606 C CA . VAL A 1 448 ? -22.879 -1.502 84.714 1.00 74.50 448 VAL A CA 1
ATOM 3607 C C . VAL A 1 448 ? -22.958 -1.302 83.201 1.00 74.50 448 VAL A C 1
ATOM 3609 O O . VAL A 1 448 ? -23.653 -2.041 82.506 1.00 74.50 448 VAL A O 1
ATOM 3612 N N . MET A 1 449 ? -22.230 -0.308 82.690 1.00 69.00 449 MET A N 1
ATOM 3613 C CA . MET A 1 449 ? -22.146 -0.051 81.254 1.00 69.00 449 MET A CA 1
ATOM 3614 C C . MET A 1 449 ? -21.122 -0.975 80.596 1.00 69.00 449 MET A C 1
ATOM 3616 O O . MET A 1 449 ? -19.987 -1.087 81.060 1.00 69.00 449 MET A O 1
ATOM 3620 N N . THR A 1 450 ? -21.512 -1.617 79.497 1.00 72.12 450 THR A N 1
ATOM 3621 C CA . THR A 1 450 ? -20.617 -2.460 78.691 1.00 72.12 450 THR A CA 1
ATOM 3622 C C . THR A 1 450 ? -20.014 -1.676 77.527 1.00 72.12 450 THR A C 1
ATOM 3624 O O . THR A 1 450 ? -20.646 -0.759 77.003 1.00 72.12 450 THR A O 1
ATOM 3627 N N . THR A 1 451 ? -18.813 -2.067 77.095 1.00 68.19 451 THR A N 1
ATOM 3628 C CA . THR A 1 451 ? -18.084 -1.457 75.965 1.00 68.19 451 THR A CA 1
ATOM 3629 C C . THR A 1 451 ? -18.140 -2.272 74.671 1.00 68.19 451 THR A C 1
ATOM 3631 O O . THR A 1 451 ? -17.614 -1.839 73.647 1.00 68.19 451 THR A O 1
ATOM 3634 N N . ASP A 1 452 ? -18.752 -3.456 74.711 1.00 67.12 452 ASP A N 1
ATOM 3635 C CA . ASP A 1 452 ? -18.475 -4.524 73.743 1.00 67.12 452 ASP A CA 1
ATOM 3636 C C . ASP A 1 452 ? -19.432 -4.543 72.535 1.00 67.12 452 ASP A C 1
ATOM 3638 O O . ASP A 1 452 ? -19.331 -5.422 71.679 1.00 67.12 452 ASP A O 1
ATOM 3642 N N . GLY A 1 453 ? -20.372 -3.598 72.430 1.00 61.16 453 GLY A N 1
ATOM 3643 C CA . GLY A 1 453 ? -21.313 -3.500 71.305 1.00 61.16 453 GLY A CA 1
ATOM 3644 C C . GLY A 1 453 ? -22.366 -4.615 71.261 1.00 61.16 453 GLY A C 1
ATOM 3645 O O . GLY A 1 453 ? -22.985 -4.840 70.218 1.00 61.16 453 GLY A O 1
ATOM 3646 N N . SER A 1 454 ? -22.544 -5.373 72.346 1.00 65.31 454 SER A N 1
ATOM 3647 C CA . SER A 1 454 ? -23.377 -6.579 72.362 1.00 65.31 454 SER A CA 1
ATOM 3648 C C . SER A 1 454 ? -24.862 -6.242 72.512 1.00 65.31 454 SER A C 1
ATOM 3650 O O . SER A 1 454 ? -25.277 -5.629 73.492 1.00 65.31 454 SER A O 1
ATOM 3652 N N . GLN A 1 455 ? -25.698 -6.742 71.592 1.00 58.34 455 GLN A N 1
ATOM 3653 C CA . GLN A 1 455 ? -27.159 -6.527 71.571 1.00 58.34 455 GLN A CA 1
ATOM 3654 C C . GLN A 1 455 ? -27.912 -7.040 72.816 1.00 58.34 455 GLN A C 1
ATOM 3656 O O . GLN A 1 455 ? -29.103 -6.779 72.958 1.00 58.34 455 GLN A O 1
ATOM 3661 N N . LYS A 1 456 ? -27.253 -7.812 73.691 1.00 59.69 456 LYS A N 1
ATOM 3662 C CA . LYS A 1 456 ? -27.844 -8.399 74.908 1.00 59.69 456 LYS A CA 1
ATOM 3663 C C . LYS A 1 456 ? -27.558 -7.594 76.180 1.00 59.69 456 LYS A C 1
ATOM 3665 O O . LYS A 1 456 ? -28.012 -7.999 77.246 1.00 59.69 456 LYS A O 1
ATOM 3670 N N . SER A 1 457 ? -26.791 -6.509 76.087 1.00 56.44 457 SER A N 1
ATOM 3671 C CA . SER A 1 457 ? -26.543 -5.612 77.216 1.00 56.44 457 SER A CA 1
ATOM 3672 C C . SER A 1 457 ? -27.668 -4.587 77.340 1.00 56.44 457 SER A C 1
ATOM 3674 O O . SER A 1 457 ? -28.085 -4.002 76.342 1.00 56.44 457 SER A O 1
ATOM 3676 N N . SER A 1 458 ? -28.153 -4.354 78.562 1.00 61.91 458 SER A N 1
ATOM 3677 C CA . SER A 1 458 ? -29.214 -3.375 78.837 1.00 61.91 458 SER A CA 1
ATOM 3678 C C . SER A 1 458 ? -28.787 -1.938 78.519 1.00 61.91 458 SER A C 1
ATOM 3680 O O . SER A 1 458 ? -29.641 -1.099 78.228 1.00 61.91 458 SER A O 1
ATOM 3682 N N . ARG A 1 459 ? -27.477 -1.642 78.540 1.00 67.62 459 ARG A N 1
ATOM 3683 C CA . ARG A 1 459 ? -26.951 -0.309 78.236 1.00 67.62 459 ARG A CA 1
ATOM 3684 C C . ARG A 1 459 ? -25.502 -0.353 77.741 1.00 67.62 459 ARG A C 1
ATOM 3686 O O . ARG A 1 459 ? -24.599 -0.775 78.459 1.00 67.62 459 ARG A O 1
ATOM 3693 N N . ASP A 1 460 ? -25.292 0.123 76.515 1.00 78.25 460 ASP A N 1
ATOM 3694 C CA . ASP A 1 460 ? -23.992 0.141 75.837 1.00 78.25 460 ASP A CA 1
ATOM 3695 C C . ASP A 1 460 ? -23.624 1.564 75.398 1.00 78.25 460 ASP A C 1
ATOM 3697 O O . ASP A 1 460 ? -24.422 2.255 74.753 1.00 78.25 460 ASP A O 1
ATOM 3701 N N . ILE A 1 461 ? -22.400 1.985 75.718 1.00 76.38 461 ILE A N 1
ATOM 3702 C CA . ILE A 1 461 ? -21.863 3.317 75.400 1.00 76.38 461 ILE A CA 1
ATOM 3703 C C . ILE A 1 461 ? -21.756 3.513 73.882 1.00 76.38 461 ILE A C 1
ATOM 3705 O O . ILE A 1 461 ? -22.003 4.611 73.379 1.00 76.38 461 ILE A O 1
ATOM 3709 N N . VAL A 1 462 ? -21.449 2.450 73.131 1.00 78.25 462 VAL A N 1
ATOM 3710 C CA . VAL A 1 462 ? -21.377 2.490 71.663 1.00 78.25 462 VAL A CA 1
ATOM 3711 C C . VAL A 1 462 ? -22.752 2.791 71.072 1.00 78.25 462 VAL A C 1
ATOM 3713 O O . VAL A 1 462 ? -22.868 3.584 70.137 1.00 78.25 462 VAL A O 1
ATOM 3716 N N . HIS A 1 463 ? -23.805 2.197 71.637 1.00 75.62 463 HIS A N 1
ATOM 3717 C CA . HIS A 1 463 ? -25.172 2.402 71.172 1.00 75.62 463 HIS A CA 1
ATOM 3718 C C . HIS A 1 463 ? -25.731 3.771 71.597 1.00 75.62 463 HIS A C 1
ATOM 3720 O O . HIS A 1 463 ? -26.450 4.402 70.823 1.00 75.62 463 HIS A O 1
ATOM 3726 N N . ASP A 1 464 ? -25.362 4.269 72.783 1.00 76.94 464 ASP A N 1
ATOM 3727 C CA . ASP A 1 464 ? -25.673 5.637 73.229 1.00 76.94 464 ASP A CA 1
ATOM 3728 C C . ASP A 1 464 ? -24.976 6.690 72.336 1.00 76.94 464 ASP A C 1
ATOM 3730 O O . ASP A 1 464 ? -25.603 7.669 71.926 1.00 76.94 464 ASP A O 1
ATOM 3734 N N . TRP A 1 465 ? -23.718 6.460 71.940 1.00 78.06 465 TRP A N 1
ATOM 3735 C CA . TRP A 1 465 ? -23.000 7.315 70.985 1.00 78.06 465 TRP A CA 1
ATOM 3736 C C . TRP A 1 465 ? -23.613 7.273 69.578 1.00 78.06 465 TRP A C 1
ATOM 3738 O O . TRP A 1 465 ? -23.703 8.304 68.909 1.00 78.06 465 TRP A O 1
ATOM 3748 N N . GLN A 1 466 ? -24.050 6.101 69.104 1.00 78.50 466 GLN A N 1
ATOM 3749 C CA . GLN A 1 466 ? -24.725 5.977 67.807 1.00 78.50 466 GLN A CA 1
ATOM 3750 C C . GLN A 1 466 ? -26.051 6.742 67.812 1.00 78.50 466 GLN A C 1
ATOM 3752 O O . GLN A 1 466 ? -26.264 7.560 66.923 1.00 78.50 466 GLN A O 1
ATOM 3757 N N . ARG A 1 467 ? -26.876 6.581 68.857 1.00 73.75 467 ARG A N 1
ATOM 3758 C CA . ARG A 1 467 ? -28.136 7.325 69.030 1.00 73.75 467 ARG A CA 1
ATOM 3759 C C . ARG A 1 467 ? -27.941 8.837 69.133 1.00 73.75 467 ARG A C 1
ATOM 3761 O O . ARG A 1 467 ? -28.767 9.589 68.627 1.00 73.75 467 ARG A O 1
ATOM 3768 N N . HIS A 1 468 ? -26.849 9.301 69.742 1.00 71.81 468 HIS A N 1
ATOM 3769 C CA . HIS A 1 468 ? -26.501 10.727 69.762 1.00 71.81 468 HIS A CA 1
ATOM 3770 C C . HIS A 1 468 ? -26.201 11.281 68.357 1.00 71.81 468 HIS A C 1
ATOM 3772 O O . HIS A 1 468 ? -26.412 12.462 68.093 1.00 71.81 468 HIS A O 1
ATOM 3778 N N . ASN A 1 469 ? -25.713 10.434 67.448 1.00 74.75 469 ASN A N 1
ATOM 3779 C CA . ASN A 1 469 ? -25.307 10.825 66.098 1.00 74.75 469 ASN A CA 1
ATOM 3780 C C . ASN A 1 469 ? -26.319 10.453 65.007 1.00 74.75 469 ASN A C 1
ATOM 3782 O O . ASN A 1 469 ? -26.138 10.841 63.848 1.00 74.75 469 ASN A O 1
ATOM 3786 N N . GLU A 1 470 ? -27.386 9.737 65.361 1.00 75.00 470 GLU A N 1
ATOM 3787 C CA . GLU A 1 470 ? -28.507 9.451 64.476 1.00 75.00 470 GLU A CA 1
ATOM 3788 C C . GLU A 1 470 ? -29.199 10.747 64.038 1.00 75.00 470 GLU A C 1
ATOM 3790 O O . GLU A 1 470 ? -29.432 11.677 64.812 1.00 75.00 470 GLU A O 1
ATOM 3795 N N . TRP A 1 471 ? -29.495 10.812 62.743 1.00 65.81 471 TRP A N 1
ATOM 3796 C CA . TRP A 1 471 ? -30.112 11.971 62.117 1.00 65.81 471 TRP A CA 1
ATOM 3797 C C . TRP A 1 471 ? -31.563 12.145 62.581 1.00 65.81 471 TRP A C 1
ATOM 3799 O O . TRP A 1 471 ? -32.371 11.228 62.426 1.00 65.81 471 TRP A O 1
ATOM 3809 N N . ARG A 1 472 ? -31.924 13.336 63.075 1.00 64.19 472 ARG A N 1
ATOM 3810 C CA . ARG A 1 472 ? -33.324 13.712 63.325 1.00 64.19 472 ARG A CA 1
ATOM 3811 C C . ARG A 1 472 ? -33.877 14.387 62.072 1.00 64.19 472 ARG A C 1
ATOM 3813 O O . ARG A 1 472 ? -33.413 15.454 61.690 1.00 64.19 472 ARG A O 1
ATOM 3820 N N . ALA A 1 473 ? -34.823 13.731 61.409 1.00 56.94 473 ALA A N 1
ATOM 3821 C CA . ALA A 1 473 ? -35.263 14.066 60.054 1.00 56.94 473 ALA A CA 1
ATOM 3822 C C . ALA A 1 473 ? -36.191 15.289 59.934 1.00 56.94 473 ALA A C 1
ATOM 3824 O O . ALA A 1 473 ? -36.616 15.603 58.828 1.00 56.94 473 ALA A O 1
ATOM 3825 N N . ASP A 1 474 ? -36.482 15.988 61.029 1.00 57.44 474 ASP A N 1
ATOM 3826 C CA . ASP A 1 474 ? -37.660 16.860 61.117 1.00 57.44 474 ASP A CA 1
ATOM 3827 C C . ASP A 1 474 ? -37.412 18.337 60.738 1.00 57.44 474 ASP A C 1
ATOM 3829 O O . ASP A 1 474 ? -38.264 19.181 61.000 1.00 57.44 474 ASP A O 1
ATOM 3833 N N . ALA A 1 475 ? -36.270 18.683 60.129 1.00 56.69 475 ALA A N 1
ATOM 3834 C CA . ALA A 1 475 ? -35.951 20.064 59.745 1.00 56.69 475 ALA A CA 1
ATOM 3835 C C . ALA A 1 475 ? -35.688 20.205 58.234 1.00 56.69 475 ALA A C 1
ATOM 3837 O O . ALA A 1 475 ? -34.689 19.702 57.718 1.00 56.69 475 ALA A O 1
ATOM 3838 N N . ASP A 1 476 ? -36.559 20.948 57.540 1.00 59.19 476 ASP A N 1
ATOM 3839 C CA . ASP A 1 476 ? -36.458 21.258 56.100 1.00 59.19 476 ASP A CA 1
ATOM 3840 C C . ASP A 1 476 ? -35.261 22.170 55.752 1.00 59.19 476 ASP A C 1
ATOM 3842 O O . ASP A 1 476 ? -34.860 22.268 54.590 1.00 59.19 476 ASP A O 1
ATOM 3846 N N . GLN A 1 477 ? -34.652 22.813 56.755 1.00 65.50 477 GLN A N 1
ATOM 3847 C CA . GLN A 1 477 ? -33.469 23.658 56.613 1.00 65.50 477 GLN A CA 1
ATOM 3848 C C . GLN A 1 477 ? -32.424 23.266 57.661 1.00 65.50 477 GLN A C 1
ATOM 3850 O O . GLN A 1 477 ? -32.642 23.399 58.863 1.00 65.50 477 GLN A O 1
ATOM 3855 N N . VAL A 1 478 ? -31.293 22.743 57.192 1.00 66.31 478 VAL A N 1
ATOM 3856 C CA . VAL A 1 478 ? -30.204 22.253 58.042 1.00 66.31 478 VAL A CA 1
ATOM 3857 C C . VAL A 1 478 ? -29.035 23.221 57.949 1.00 66.31 478 VAL A C 1
ATOM 3859 O O . VAL A 1 478 ? -28.402 23.336 56.897 1.00 66.31 478 VAL A O 1
ATOM 3862 N N . ASP A 1 479 ? -28.697 23.853 59.068 1.00 77.19 479 ASP A N 1
ATOM 3863 C CA . ASP A 1 479 ? -27.464 24.624 59.181 1.00 77.19 479 ASP A CA 1
ATOM 3864 C C . ASP A 1 479 ? -26.257 23.688 59.330 1.00 77.19 479 ASP A C 1
ATOM 3866 O O . ASP A 1 479 ? -26.180 22.861 60.240 1.00 77.19 479 ASP A O 1
ATOM 3870 N N . VAL A 1 480 ? -25.268 23.834 58.442 1.00 72.12 480 VAL A N 1
ATOM 3871 C CA . VAL A 1 480 ? -24.057 22.988 58.413 1.00 72.12 480 VAL A CA 1
ATOM 3872 C C . VAL A 1 480 ? -23.238 23.112 59.705 1.00 72.12 480 VAL A C 1
ATOM 3874 O O . VAL A 1 480 ? -22.537 22.177 60.096 1.00 72.12 480 VAL A O 1
ATOM 3877 N N . SER A 1 481 ? -23.336 24.249 60.398 1.00 76.94 481 SER A N 1
ATOM 3878 C CA . SER A 1 481 ? -22.692 24.489 61.692 1.00 76.94 481 SER A CA 1
ATOM 3879 C C . SER A 1 481 ? -23.246 23.593 62.805 1.00 76.94 481 SER A C 1
ATOM 3881 O O . SER A 1 481 ? -22.457 23.138 63.631 1.00 76.94 481 SER A O 1
ATOM 3883 N N . ALA A 1 482 ? -24.546 23.276 62.779 1.00 76.56 482 ALA A N 1
ATOM 3884 C CA . ALA A 1 482 ? -25.247 22.497 63.805 1.00 76.56 482 ALA A CA 1
ATOM 3885 C C . ALA A 1 482 ? -25.031 20.972 63.702 1.00 76.56 482 ALA A C 1
ATOM 3887 O O . ALA A 1 482 ? -25.460 20.222 64.575 1.00 76.56 482 ALA A O 1
ATOM 3888 N N . LEU A 1 483 ? -24.358 20.505 62.647 1.00 79.06 483 LEU A N 1
ATOM 3889 C CA . LEU A 1 483 ? -24.085 19.085 62.414 1.00 79.06 483 LEU A CA 1
ATOM 3890 C C . LEU A 1 483 ? -22.941 18.560 63.295 1.00 79.06 483 LEU A C 1
ATOM 3892 O O . LEU A 1 483 ? -21.900 19.220 63.426 1.00 79.06 483 LEU A O 1
ATOM 3896 N N . THR A 1 484 ? -23.076 17.328 63.801 1.00 82.38 484 THR A N 1
ATOM 3897 C CA . THR A 1 484 ? -21.958 16.613 64.453 1.00 82.38 484 THR A CA 1
ATOM 3898 C C . THR A 1 484 ? -20.869 16.275 63.432 1.00 82.38 484 THR A C 1
ATOM 3900 O O . THR A 1 484 ? -21.140 16.199 62.225 1.00 82.38 484 THR A O 1
ATOM 3903 N N . TRP A 1 485 ? -19.618 16.058 63.861 1.00 85.00 485 TRP A N 1
ATOM 3904 C CA . TRP A 1 485 ? -18.531 15.794 62.903 1.00 85.00 485 TRP A CA 1
ATOM 3905 C C . TRP A 1 485 ? -18.779 14.542 62.049 1.00 85.00 485 TRP A C 1
ATOM 3907 O O . TRP A 1 485 ? -18.425 14.526 60.875 1.00 85.00 485 TRP A O 1
ATOM 3917 N N . LEU A 1 486 ? -19.472 13.528 62.568 1.00 80.50 486 LEU A N 1
ATOM 3918 C CA . LEU A 1 486 ? -19.822 12.321 61.799 1.00 80.50 486 LEU A CA 1
ATOM 3919 C C . LEU A 1 486 ? -20.874 12.593 60.725 1.00 80.50 486 LEU A C 1
ATOM 3921 O O . LEU A 1 486 ? -20.815 12.037 59.628 1.00 80.50 486 LEU A O 1
ATOM 3925 N N . GLN A 1 487 ? -21.836 13.464 61.027 1.00 82.00 487 GLN A N 1
ATOM 3926 C CA . GLN A 1 487 ? -22.835 13.885 60.052 1.00 82.00 487 GLN A CA 1
ATOM 3927 C C . GLN A 1 487 ? -22.179 14.737 58.961 1.00 82.00 487 GLN A C 1
ATOM 3929 O O . GLN A 1 487 ? -22.427 14.505 57.777 1.00 82.00 487 GLN A O 1
ATOM 3934 N N . LYS A 1 488 ? -21.255 15.635 59.334 1.00 85.44 488 LYS A N 1
ATOM 3935 C CA . LYS A 1 488 ? -20.408 16.381 58.386 1.00 85.44 488 LYS A CA 1
ATOM 3936 C C . LYS A 1 488 ? -19.577 15.436 57.505 1.00 85.44 488 LYS A C 1
ATOM 3938 O O . LYS A 1 488 ? -19.489 15.658 56.299 1.00 85.44 488 LYS A O 1
ATOM 3943 N N . GLU A 1 489 ? -19.039 14.347 58.059 1.00 84.19 489 GLU A N 1
ATOM 3944 C CA . GLU A 1 489 ? -18.292 13.327 57.305 1.00 84.19 489 GLU A CA 1
ATOM 3945 C C . GLU A 1 489 ? -19.177 12.621 56.266 1.00 84.19 489 GLU A C 1
ATOM 3947 O O . GLU A 1 489 ? -18.798 12.477 55.103 1.00 84.19 489 GLU A O 1
ATOM 3952 N N . SER A 1 490 ? -20.381 12.209 56.671 1.00 82.25 490 SER A N 1
ATOM 3953 C CA . SER A 1 490 ? -21.358 11.566 55.786 1.00 82.25 490 SER A CA 1
ATOM 3954 C C . SER A 1 490 ? -21.777 12.497 54.643 1.00 82.25 490 SER A C 1
ATOM 3956 O O . SER A 1 490 ? -21.769 12.100 53.476 1.00 82.25 490 SER A O 1
ATOM 3958 N N . VAL A 1 491 ? -22.041 13.769 54.956 1.00 84.12 491 VAL A N 1
ATOM 3959 C CA . VAL A 1 491 ? -22.365 14.807 53.969 1.00 84.12 491 VAL A CA 1
ATOM 3960 C C . VAL A 1 491 ? -21.212 15.010 52.980 1.00 84.12 491 VAL A C 1
ATOM 3962 O O . VAL A 1 491 ? -21.453 15.016 51.773 1.00 84.12 491 VAL A O 1
ATOM 3965 N N . LEU A 1 492 ? -19.959 15.086 53.444 1.00 84.69 492 LEU A N 1
ATOM 3966 C CA . LEU A 1 492 ? -18.782 15.200 52.571 1.00 84.69 492 LEU A CA 1
ATOM 3967 C C . LEU A 1 492 ? -18.590 13.969 51.673 1.00 84.69 492 LEU A C 1
ATOM 3969 O O . LEU A 1 492 ? -18.311 14.119 50.481 1.00 84.69 492 LEU A O 1
ATOM 3973 N N . ARG A 1 493 ? -18.799 12.752 52.193 1.00 82.62 493 ARG A N 1
ATOM 3974 C CA . ARG A 1 493 ? -18.757 11.510 51.396 1.00 82.62 493 ARG A CA 1
ATOM 3975 C C . ARG A 1 493 ? -19.830 11.506 50.302 1.00 82.62 493 ARG A C 1
ATOM 3977 O O . ARG A 1 493 ? -19.552 11.123 49.163 1.00 82.62 493 ARG A O 1
ATOM 3984 N N . VAL A 1 494 ? -21.041 11.963 50.621 1.00 83.62 494 VAL A N 1
ATOM 3985 C CA . VAL A 1 494 ? -22.146 12.083 49.657 1.00 83.62 494 VAL A CA 1
ATOM 3986 C C . VAL A 1 494 ? -21.861 13.170 48.616 1.00 83.62 494 VAL A C 1
ATOM 3988 O O . VAL A 1 494 ? -22.050 12.925 47.424 1.00 83.62 494 VAL A O 1
ATOM 3991 N N . LEU A 1 495 ? -21.337 14.330 49.022 1.00 83.50 495 LEU A N 1
ATOM 3992 C CA . LEU A 1 495 ? -20.893 15.400 48.120 1.00 83.50 495 LEU A CA 1
ATOM 3993 C C . LEU A 1 495 ? -19.802 14.916 47.164 1.00 83.50 495 LEU A C 1
ATOM 3995 O O . LEU A 1 495 ? -19.903 15.142 45.960 1.00 83.50 495 LEU A O 1
ATOM 3999 N N . PHE A 1 496 ? -18.810 14.174 47.658 1.00 80.75 496 PHE A N 1
ATOM 4000 C CA . PHE A 1 496 ? -17.764 13.587 46.823 1.00 80.75 496 PHE A CA 1
ATOM 4001 C C . PHE A 1 496 ? -18.339 12.594 45.803 1.00 80.75 496 PHE A C 1
ATOM 4003 O O . PHE A 1 496 ? -17.980 12.621 44.622 1.00 80.75 496 PHE A O 1
ATOM 4010 N N . ALA A 1 497 ? -19.285 11.745 46.218 1.00 81.44 497 ALA A N 1
ATOM 4011 C CA . ALA A 1 497 ? -19.989 10.836 45.314 1.00 81.44 497 ALA A CA 1
ATOM 4012 C C . ALA A 1 497 ? -20.836 11.590 44.269 1.00 81.44 497 ALA A C 1
ATOM 4014 O O . ALA 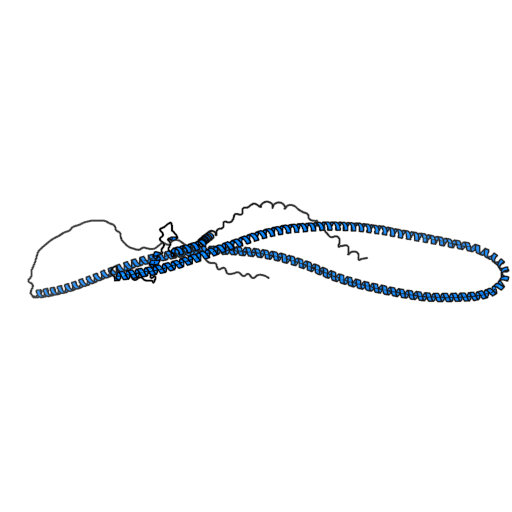A 1 497 ? -20.919 11.171 43.106 1.00 81.44 497 ALA A O 1
ATOM 4015 N N . HIS A 1 498 ? -21.434 12.716 44.661 1.00 82.19 498 HIS A N 1
ATOM 4016 C CA . HIS A 1 498 ? -22.242 13.565 43.793 1.00 82.19 498 HIS A CA 1
ATOM 4017 C C . HIS A 1 498 ? -21.389 14.316 42.757 1.00 82.19 498 HIS A C 1
ATOM 4019 O O . HIS A 1 498 ? -21.676 14.232 41.562 1.00 82.19 498 HIS A O 1
ATOM 4025 N N . ILE A 1 499 ? -20.292 14.958 43.175 1.00 78.19 499 ILE A N 1
ATOM 4026 C CA . ILE A 1 499 ? -19.348 15.696 42.312 1.00 78.19 499 ILE A CA 1
ATOM 4027 C C . ILE A 1 499 ? -18.650 14.753 41.328 1.00 78.19 499 ILE A C 1
ATOM 4029 O O . ILE A 1 499 ? -18.504 15.068 40.146 1.00 78.19 499 ILE A O 1
ATOM 4033 N N . ASN A 1 500 ? -18.304 13.539 41.763 1.00 78.69 500 ASN A N 1
ATOM 4034 C CA . ASN A 1 500 ? -17.782 12.509 40.866 1.00 78.69 500 ASN A CA 1
ATOM 4035 C C . ASN A 1 500 ? -18.838 11.941 39.909 1.00 78.69 500 ASN A C 1
ATOM 4037 O O . ASN A 1 500 ? -18.524 11.119 39.036 1.00 78.69 500 ASN A O 1
ATOM 4041 N N . GLY A 1 501 ? -20.088 12.381 40.036 1.00 69.88 501 GLY A N 1
ATOM 4042 C CA . GLY A 1 501 ? -21.184 11.973 39.187 1.00 69.88 501 GLY A CA 1
ATOM 4043 C C . GLY A 1 501 ? -21.465 10.484 39.304 1.00 69.88 501 GLY A C 1
ATOM 4044 O O . GLY A 1 501 ? -21.861 9.896 38.307 1.00 69.88 501 GLY A O 1
ATOM 4045 N N . ALA A 1 502 ? -21.259 9.850 40.464 1.00 62.34 502 ALA A N 1
ATOM 4046 C CA . ALA A 1 502 ? -21.633 8.448 40.665 1.00 62.34 502 ALA A CA 1
ATOM 4047 C C . ALA A 1 502 ? -23.145 8.257 40.431 1.00 62.34 502 ALA A C 1
ATOM 4049 O O . ALA A 1 502 ? -23.560 7.344 39.718 1.00 62.34 502 ALA A O 1
ATOM 4050 N N . GLN A 1 503 ? -23.961 9.209 40.899 1.00 58.34 503 GLN A N 1
ATOM 4051 C CA . GLN A 1 503 ? -25.404 9.262 40.634 1.00 58.34 503 GLN A CA 1
ATOM 4052 C C . GLN A 1 503 ? -25.722 9.587 39.163 1.00 58.34 503 GLN A C 1
ATOM 4054 O O . GLN A 1 503 ? -26.582 8.949 38.559 1.00 58.34 503 GLN A O 1
ATOM 4059 N N . SER A 1 504 ? -24.998 10.521 38.538 1.00 59.75 504 SER A N 1
ATOM 4060 C CA . SER A 1 504 ? -25.178 10.884 37.122 1.00 59.75 504 SER A CA 1
ATOM 4061 C C . SER A 1 504 ? -24.711 9.790 36.155 1.00 59.75 504 SER A C 1
ATOM 4063 O O . SER A 1 504 ? -25.303 9.631 35.090 1.00 59.75 504 SER A O 1
ATOM 4065 N N . ARG A 1 505 ? -23.688 9.004 36.518 1.00 60.12 505 ARG A N 1
ATOM 4066 C CA . ARG A 1 505 ? -23.214 7.810 35.801 1.00 60.12 505 ARG A CA 1
ATOM 4067 C C . ARG A 1 505 ? -24.190 6.656 35.964 1.00 60.12 505 ARG A C 1
ATOM 4069 O O . ARG A 1 505 ? -24.527 6.061 34.951 1.00 60.12 505 ARG A O 1
ATOM 4076 N N . ALA A 1 506 ? -24.721 6.413 37.164 1.00 59.50 506 ALA A N 1
ATOM 4077 C CA . ALA A 1 506 ? -25.795 5.440 37.375 1.00 59.50 506 ALA A CA 1
ATOM 4078 C C . ALA A 1 506 ? -27.056 5.814 36.571 1.00 59.50 506 ALA A C 1
ATOM 4080 O O . ALA A 1 506 ? -27.631 4.976 35.880 1.00 59.50 506 ALA A O 1
ATOM 4081 N N . ARG A 1 507 ? -27.433 7.100 36.552 1.00 60.00 507 ARG A N 1
ATOM 4082 C CA . ARG A 1 507 ? -28.566 7.618 35.765 1.00 60.00 507 ARG A CA 1
ATOM 4083 C C . ARG A 1 507 ? -28.288 7.613 34.255 1.00 60.00 507 ARG A C 1
ATOM 4085 O O . ARG A 1 507 ? -29.198 7.328 33.483 1.00 60.00 507 ARG A O 1
ATOM 4092 N N . ARG A 1 508 ? -27.048 7.866 33.807 1.00 60.72 508 ARG A N 1
ATOM 4093 C CA . ARG A 1 508 ? -26.621 7.731 32.395 1.00 60.72 508 ARG A CA 1
ATOM 4094 C C . ARG A 1 508 ? -26.528 6.277 31.943 1.00 60.72 508 ARG A C 1
ATOM 4096 O O . ARG A 1 508 ? -26.900 6.013 30.811 1.00 60.72 508 ARG A O 1
ATOM 4103 N N . GLN A 1 509 ? -26.093 5.351 32.793 1.00 58.78 509 GLN A N 1
ATOM 4104 C CA . GLN A 1 509 ? -26.106 3.909 32.522 1.00 58.78 509 GLN A CA 1
ATOM 4105 C C . GLN A 1 509 ? -27.548 3.392 32.444 1.00 58.78 509 GLN A C 1
ATOM 4107 O O . GLN A 1 509 ? -27.889 2.706 31.486 1.00 58.78 509 GLN A O 1
ATOM 4112 N N . GLN A 1 510 ? -28.438 3.839 33.338 1.00 57.56 510 GLN A N 1
ATOM 4113 C CA . GLN A 1 510 ? -29.881 3.588 33.226 1.00 57.56 510 GLN A CA 1
ATOM 4114 C C . GLN A 1 510 ? -30.499 4.234 31.971 1.00 57.56 510 GLN A C 1
ATOM 4116 O O . GLN A 1 510 ? -31.384 3.654 31.345 1.00 57.56 510 GLN A O 1
ATOM 4121 N N . GLN A 1 511 ? -30.040 5.420 31.555 1.00 56.25 511 GLN A N 1
ATOM 4122 C CA . GLN A 1 511 ? -30.485 6.054 30.308 1.00 56.25 511 GLN A CA 1
ATOM 4123 C C . GLN A 1 511 ? -29.883 5.411 29.052 1.00 56.25 511 GLN A C 1
ATOM 4125 O O . GLN A 1 511 ? -30.558 5.409 28.033 1.00 56.25 511 GLN A O 1
ATOM 4130 N N . GLN A 1 512 ? -28.671 4.853 29.086 1.00 53.78 512 GLN A N 1
ATOM 4131 C CA . GLN A 1 512 ? -28.074 4.097 27.978 1.00 53.78 512 GLN A CA 1
ATOM 4132 C C . GLN A 1 512 ? -28.728 2.719 27.832 1.00 53.78 512 GLN A C 1
ATOM 4134 O O . GLN A 1 512 ? -29.018 2.323 26.708 1.00 53.78 512 GLN A O 1
ATOM 4139 N N . GLN A 1 513 ? -29.106 2.067 28.938 1.00 53.44 513 GLN A N 1
ATOM 4140 C CA . GLN A 1 513 ? -29.977 0.884 28.916 1.00 53.44 513 GLN A CA 1
ATOM 4141 C C . GLN A 1 513 ? -31.378 1.205 28.360 1.00 53.44 513 GLN A C 1
ATOM 4143 O O . GLN A 1 513 ? -31.944 0.409 27.618 1.00 53.44 513 GLN A O 1
ATOM 4148 N N . LYS A 1 514 ? -31.923 2.408 28.616 1.00 53.31 514 LYS A N 1
ATOM 4149 C CA . LYS A 1 514 ? -33.177 2.885 27.989 1.00 53.31 514 LYS A CA 1
ATOM 4150 C C . LYS A 1 514 ? -33.008 3.415 26.549 1.00 53.31 514 LYS A C 1
ATOM 4152 O O . LYS A 1 514 ? -33.984 3.452 25.806 1.00 53.31 514 LYS A O 1
ATOM 4157 N N . LYS A 1 515 ? -31.795 3.801 26.132 1.00 42.06 515 LYS A N 1
ATOM 4158 C CA . LYS A 1 515 ? -31.438 4.315 24.789 1.00 42.06 515 LYS A CA 1
ATOM 4159 C C . LYS A 1 515 ? -30.711 3.286 23.907 1.00 42.06 515 LYS A C 1
ATOM 4161 O O . LYS A 1 515 ? -30.167 3.658 22.872 1.00 42.06 515 LYS A O 1
ATOM 4166 N N . GLY A 1 516 ? -30.815 1.991 24.219 1.00 38.69 516 GLY A N 1
ATOM 4167 C CA . GLY A 1 516 ? -30.586 0.898 23.257 1.00 38.69 516 GLY A CA 1
ATOM 4168 C C . GLY A 1 516 ? -31.570 0.899 22.071 1.00 38.69 516 GLY A C 1
ATOM 4169 O O . GLY A 1 516 ? -31.494 0.050 21.191 1.00 38.69 516 GLY A O 1
ATOM 4170 N N . ARG A 1 517 ? -32.489 1.871 22.013 1.00 41.00 517 ARG A N 1
ATOM 4171 C CA . ARG A 1 517 ? -33.341 2.167 20.861 1.00 41.00 517 ARG A CA 1
ATOM 4172 C C . ARG A 1 517 ? -32.913 3.505 20.256 1.00 41.00 517 ARG A C 1
ATOM 4174 O O . ARG A 1 517 ? -33.438 4.558 20.610 1.00 41.00 517 ARG A O 1
ATOM 4181 N N . TRP A 1 518 ? -31.948 3.476 19.341 1.00 31.20 518 TRP A N 1
ATOM 4182 C CA . TRP A 1 518 ? -31.766 4.594 18.416 1.00 31.20 518 TRP A CA 1
ATOM 4183 C C . TRP A 1 518 ? -32.962 4.622 17.450 1.00 31.20 518 TRP A C 1
ATOM 4185 O O . TRP A 1 518 ? -33.278 3.586 16.861 1.00 31.20 518 TRP A O 1
ATOM 4195 N N . PRO A 1 519 ? -33.636 5.765 17.238 1.00 40.09 519 PRO A N 1
ATOM 4196 C CA . PRO A 1 519 ? -34.470 5.922 16.063 1.00 40.09 519 PRO A CA 1
ATOM 4197 C C . PRO A 1 519 ? -33.538 5.993 14.851 1.00 40.09 519 PRO A C 1
ATOM 4199 O O . PRO A 1 519 ? -32.602 6.796 14.823 1.00 40.09 519 PRO A O 1
ATOM 4202 N N . ARG A 1 520 ? -33.786 5.137 13.853 1.00 37.75 520 ARG A N 1
ATOM 4203 C CA . ARG A 1 520 ? -33.211 5.283 12.512 1.00 37.75 520 ARG A CA 1
ATOM 4204 C C . ARG A 1 520 ? -33.405 6.739 12.085 1.00 37.75 520 ARG A C 1
ATOM 4206 O O . ARG A 1 520 ? -34.542 7.201 11.988 1.00 37.75 520 ARG A O 1
ATOM 4213 N N . LYS A 1 521 ? -32.307 7.468 11.871 1.00 35.50 521 LYS A N 1
ATOM 4214 C CA . LYS A 1 521 ? -32.360 8.759 11.185 1.00 35.50 521 LYS A CA 1
ATOM 4215 C C . LYS A 1 521 ? -33.054 8.512 9.848 1.00 35.50 521 LYS A C 1
ATOM 4217 O O . LYS A 1 521 ? -32.608 7.663 9.080 1.00 35.50 521 LYS A O 1
ATOM 4222 N N . ARG A 1 522 ? -34.164 9.215 9.617 1.00 39.59 522 ARG A N 1
ATOM 4223 C CA . ARG A 1 522 ? -34.764 9.346 8.293 1.00 39.59 522 ARG A CA 1
ATOM 4224 C C . ARG A 1 522 ? -33.713 10.014 7.415 1.00 39.59 522 ARG A C 1
ATOM 4226 O O . ARG A 1 522 ? -33.349 11.162 7.662 1.00 39.59 522 ARG A O 1
ATOM 4233 N N . THR A 1 523 ? -33.186 9.268 6.458 1.00 35.97 523 THR A N 1
ATOM 4234 C CA . THR A 1 523 ? -32.597 9.846 5.259 1.00 35.97 523 THR A CA 1
ATOM 4235 C C . THR A 1 523 ? -33.704 10.645 4.586 1.00 35.97 523 THR A C 1
ATOM 4237 O O . THR A 1 523 ? -34.773 10.116 4.292 1.00 35.97 523 THR A O 1
ATOM 4240 N N . VAL A 1 524 ? -33.486 11.949 4.461 1.00 37.09 524 VAL A N 1
ATOM 4241 C CA . VAL A 1 524 ? -34.268 12.788 3.565 1.00 37.09 524 VAL A CA 1
ATOM 4242 C C . VAL A 1 524 ? -33.848 12.361 2.165 1.00 37.09 524 VAL A C 1
ATOM 4244 O O . VAL A 1 524 ? -32.704 12.587 1.776 1.00 37.09 524 VAL A O 1
ATOM 4247 N N . ASP A 1 525 ? -34.751 11.682 1.463 1.00 37.78 525 ASP A N 1
ATOM 4248 C CA . ASP A 1 525 ? -34.693 11.534 0.014 1.00 37.78 525 ASP A CA 1
ATOM 4249 C C . ASP A 1 525 ? -34.767 12.938 -0.595 1.00 37.78 525 ASP A C 1
ATOM 4251 O O . ASP A 1 525 ? -35.833 13.548 -0.673 1.00 37.78 525 ASP A O 1
ATOM 4255 N N . VAL A 1 526 ? -33.614 13.473 -0.996 1.00 37.88 526 VAL A N 1
ATOM 4256 C CA . VAL A 1 526 ? -33.548 14.509 -2.026 1.00 37.88 526 VAL A CA 1
ATOM 4257 C C . VAL A 1 526 ? -33.217 13.775 -3.316 1.00 37.88 526 VAL A C 1
ATOM 4259 O O . VAL A 1 526 ? -32.179 13.125 -3.428 1.00 37.88 526 VAL A O 1
ATOM 4262 N N . GLY A 1 527 ? -34.179 13.803 -4.236 1.00 41.22 527 GLY A N 1
ATOM 4263 C CA . GLY A 1 527 ? -34.241 12.953 -5.412 1.00 41.22 527 GLY A CA 1
ATOM 4264 C C . GLY A 1 527 ? -33.018 13.028 -6.320 1.00 41.22 527 GLY A C 1
ATOM 4265 O O . GLY A 1 527 ? -32.614 14.095 -6.772 1.00 41.22 527 GLY A O 1
ATOM 4266 N N . VAL A 1 528 ? -32.524 11.846 -6.679 1.00 38.25 528 VAL A N 1
ATOM 4267 C CA . VAL A 1 528 ? -31.763 11.610 -7.906 1.00 38.25 528 VAL A CA 1
ATOM 4268 C C . VAL A 1 528 ? -32.467 10.477 -8.651 1.00 38.25 528 VAL A C 1
ATOM 4270 O O . VAL A 1 528 ? -32.049 9.325 -8.657 1.00 38.25 528 VAL A O 1
ATOM 4273 N N . GLN A 1 529 ? -33.606 10.813 -9.252 1.00 39.78 529 GLN A N 1
ATOM 4274 C CA . GLN A 1 529 ? -34.186 10.070 -10.365 1.00 39.78 529 GLN A CA 1
ATOM 4275 C C . GLN A 1 529 ? -34.544 11.080 -11.447 1.00 39.78 529 GLN A C 1
ATOM 4277 O O . GLN A 1 529 ? -35.567 11.753 -11.365 1.00 39.78 529 GLN A O 1
ATOM 4282 N N . LYS A 1 530 ? -33.647 11.197 -12.427 1.00 42.78 530 LYS A N 1
ATOM 4283 C CA . LYS A 1 530 ? -33.884 11.506 -13.846 1.00 42.78 530 LYS A CA 1
ATOM 4284 C C . LYS A 1 530 ? -32.518 11.758 -14.473 1.00 42.78 530 LYS A C 1
ATOM 4286 O O . LYS A 1 530 ? -31.975 12.829 -14.286 1.00 42.78 530 LYS A O 1
ATOM 4291 N N . PHE A 1 531 ? -31.960 10.739 -15.124 1.00 32.25 531 PHE A N 1
ATOM 4292 C CA . PHE A 1 531 ? -31.137 10.801 -16.347 1.0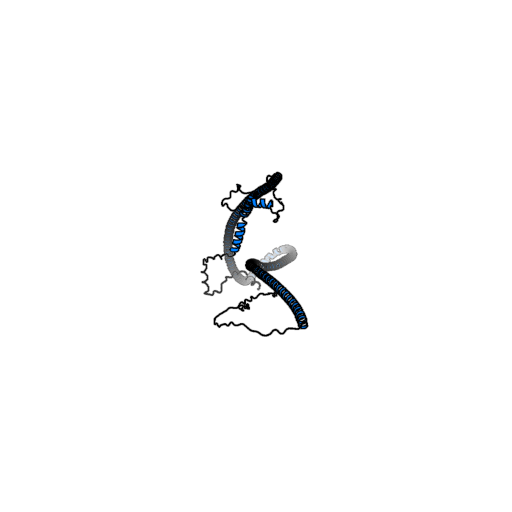0 32.25 531 PHE A CA 1
ATOM 4293 C C . PHE A 1 531 ? -30.560 9.400 -16.610 1.00 32.25 531 PHE A C 1
ATOM 4295 O O . PHE A 1 531 ? -29.363 9.159 -16.554 1.00 32.25 531 PHE A O 1
ATOM 4302 N N . ALA A 1 532 ? -31.449 8.439 -16.857 1.00 35.22 532 ALA A N 1
ATOM 4303 C CA . ALA A 1 532 ? -31.087 7.120 -17.373 1.00 35.22 532 ALA A CA 1
ATOM 4304 C C . ALA A 1 532 ? -32.228 6.608 -18.259 1.00 35.22 532 ALA A C 1
ATOM 4306 O O . ALA A 1 532 ? -32.869 5.610 -17.964 1.00 35.22 532 ALA A O 1
ATOM 4307 N N . GLN A 1 533 ? -32.548 7.371 -19.305 1.00 39.16 533 GLN A N 1
ATOM 4308 C CA . GLN A 1 533 ? -33.379 6.922 -20.424 1.00 39.16 533 GLN A CA 1
ATOM 4309 C C . GLN A 1 533 ? -33.224 7.916 -21.576 1.00 39.16 533 GLN A C 1
ATOM 4311 O O . GLN A 1 533 ? -33.982 8.870 -21.716 1.00 39.16 533 GLN A O 1
ATOM 4316 N N . ARG A 1 534 ? -32.156 7.724 -22.350 1.00 36.19 534 ARG A N 1
ATOM 4317 C CA . ARG A 1 534 ? -32.030 8.037 -23.782 1.00 36.19 534 ARG A CA 1
ATOM 4318 C C . ARG A 1 534 ? -30.606 7.672 -24.179 1.00 36.19 534 ARG A C 1
ATOM 4320 O O . ARG A 1 534 ? -29.689 8.434 -23.900 1.00 36.19 534 ARG A O 1
ATOM 4327 N N . ARG A 1 535 ? -30.457 6.492 -24.783 1.00 32.53 535 ARG A N 1
ATOM 4328 C CA . ARG A 1 535 ? -29.564 6.163 -25.912 1.00 32.53 535 ARG A CA 1
ATOM 4329 C C . ARG A 1 535 ? -29.398 4.645 -25.978 1.00 32.53 535 ARG A C 1
ATOM 4331 O O . ARG A 1 535 ? -28.422 4.078 -25.512 1.00 32.53 535 ARG A O 1
ATOM 4338 N N . SER A 1 536 ? -30.401 4.008 -26.563 1.00 38.75 536 SER A N 1
ATOM 4339 C CA . SER A 1 536 ? -30.271 2.701 -27.200 1.00 38.75 536 SER A CA 1
ATOM 4340 C C . SER A 1 536 ? -31.291 2.646 -28.333 1.00 38.75 536 SER A C 1
ATOM 4342 O O . SER A 1 536 ? -32.357 2.061 -28.185 1.00 38.75 536 SER A O 1
ATOM 4344 N N . THR A 1 537 ? -30.990 3.327 -29.435 1.00 39.56 537 THR A N 1
ATOM 4345 C CA . THR A 1 537 ? -31.587 3.068 -30.751 1.00 39.56 537 THR A CA 1
ATOM 4346 C C . THR A 1 537 ? -30.596 3.536 -31.806 1.00 39.56 537 THR A C 1
ATOM 4348 O O . THR A 1 537 ? -30.146 4.678 -31.712 1.00 39.56 537 THR A O 1
ATOM 4351 N N . SER A 1 538 ? -30.330 2.645 -32.769 1.00 34.03 538 SER A N 1
ATOM 4352 C CA . SER A 1 538 ? -29.573 2.810 -34.022 1.00 34.03 538 SER A CA 1
ATOM 4353 C C . SER A 1 538 ? -28.110 3.232 -33.853 1.00 34.03 538 SER A C 1
ATOM 4355 O O . SER A 1 538 ? -27.820 4.249 -33.243 1.00 34.03 538 SER A O 1
ATOM 4357 N N . GLY A 1 539 ? -27.123 2.519 -34.367 1.00 31.25 539 GLY A N 1
ATOM 4358 C CA . GLY A 1 539 ? -27.124 1.631 -35.519 1.00 31.25 539 GLY A CA 1
ATOM 4359 C C . GLY A 1 539 ? -25.794 1.877 -36.225 1.00 31.25 539 GLY A C 1
ATOM 4360 O O . GLY A 1 539 ? -25.346 3.017 -36.278 1.00 31.25 539 GLY A O 1
ATOM 4361 N N . ASP A 1 540 ? -25.155 0.796 -36.652 1.00 41.94 540 ASP A N 1
ATOM 4362 C CA . ASP A 1 540 ? -24.221 0.731 -37.773 1.00 41.94 540 ASP A CA 1
ATOM 4363 C C . ASP A 1 540 ? -23.301 1.934 -38.021 1.00 41.94 540 ASP A C 1
ATOM 4365 O O . ASP A 1 540 ? -23.642 2.841 -38.768 1.00 41.94 540 ASP A O 1
ATOM 4369 N N . THR A 1 541 ? -22.062 1.833 -37.539 1.00 37.59 541 THR A N 1
ATOM 4370 C CA . THR A 1 541 ? -20.885 2.083 -38.385 1.00 37.59 541 THR A CA 1
ATOM 4371 C C . THR A 1 541 ? -19.757 1.165 -37.933 1.00 37.59 541 THR A C 1
ATOM 4373 O O . THR A 1 541 ? -19.003 1.450 -37.002 1.00 37.59 541 THR A O 1
ATOM 4376 N N . SER A 1 542 ? -19.678 0.030 -38.619 1.00 44.28 542 SER A N 1
ATOM 4377 C CA . SER A 1 542 ? -18.407 -0.589 -38.974 1.00 44.28 542 SER A CA 1
ATOM 4378 C C . SER A 1 542 ? -17.488 0.452 -39.634 1.00 44.28 542 SER A C 1
ATOM 4380 O O . SER A 1 542 ? -17.978 1.353 -40.311 1.00 44.28 542 SER A O 1
ATOM 4382 N N . SER A 1 543 ? -16.173 0.260 -39.501 1.00 49.47 543 SER A N 1
ATOM 4383 C CA . SER A 1 543 ? -15.121 0.878 -40.324 1.00 49.47 543 SER A CA 1
ATOM 4384 C C . SER A 1 543 ? -14.799 2.363 -40.083 1.00 49.47 543 SER A C 1
ATOM 4386 O O . SER A 1 543 ? -15.429 3.238 -40.664 1.00 49.47 543 SER A O 1
ATOM 4388 N N . ALA A 1 544 ? -13.729 2.628 -39.316 1.00 35.66 544 ALA A N 1
ATOM 4389 C CA . ALA A 1 544 ? -12.591 3.476 -39.724 1.00 35.66 544 ALA A CA 1
ATOM 4390 C C . ALA A 1 544 ? -11.660 3.761 -38.525 1.00 35.66 544 ALA A C 1
ATOM 4392 O O . ALA A 1 544 ? -11.831 4.739 -37.803 1.00 35.66 544 ALA A O 1
ATOM 4393 N N . TYR A 1 545 ? -10.637 2.925 -38.337 1.00 41.81 545 TYR A N 1
ATOM 4394 C CA . TYR A 1 545 ? -9.387 3.372 -37.717 1.00 41.81 545 TYR A CA 1
ATOM 4395 C C . TYR A 1 545 ? -8.499 3.922 -38.845 1.00 41.81 545 TYR A C 1
ATOM 4397 O O . TYR A 1 545 ? -8.227 3.167 -39.781 1.00 41.81 545 TYR A O 1
ATOM 4405 N N . PRO A 1 546 ? -8.017 5.176 -38.806 1.00 43.09 546 PRO A N 1
ATOM 4406 C CA . PRO A 1 546 ? -6.893 5.563 -39.638 1.00 43.09 546 PRO A CA 1
ATOM 4407 C C . PRO A 1 546 ? -5.622 4.963 -39.030 1.00 43.09 546 PRO A C 1
ATOM 4409 O O . PRO A 1 546 ? -5.186 5.317 -37.936 1.00 43.09 546 PRO A O 1
ATOM 4412 N N . LEU A 1 547 ? -5.074 3.995 -39.757 1.00 40.41 547 LEU A N 1
ATOM 4413 C CA . LEU A 1 547 ? -3.756 3.408 -39.568 1.00 40.41 547 LEU A CA 1
ATOM 4414 C C . LEU A 1 547 ? -2.686 4.511 -39.551 1.00 40.41 547 LEU A C 1
ATOM 4416 O O . LEU A 1 547 ? -2.385 5.099 -40.586 1.00 40.41 547 LEU A O 1
ATOM 4420 N N . LEU A 1 548 ? -2.052 4.740 -38.400 1.00 43.47 548 LEU A N 1
ATOM 4421 C CA . LEU A 1 548 ? -0.690 5.272 -38.356 1.00 43.47 548 LEU A CA 1
ATOM 4422 C C . LEU A 1 548 ? 0.284 4.110 -38.596 1.00 43.47 548 LEU A C 1
ATOM 4424 O O . LEU A 1 548 ? 0.754 3.479 -37.653 1.00 43.47 548 LEU A O 1
ATOM 4428 N N . SER A 1 549 ? 0.535 3.800 -39.871 1.00 41.78 549 SER A N 1
ATOM 4429 C CA . SER A 1 549 ? 1.790 3.206 -40.362 1.00 41.78 549 SER A CA 1
ATOM 4430 C C . SER A 1 549 ? 1.773 3.113 -41.893 1.00 41.78 549 SER A C 1
ATOM 4432 O O . SER A 1 549 ? 1.009 2.314 -42.437 1.00 41.78 549 SER A O 1
ATOM 4434 N N . PRO A 1 550 ? 2.631 3.876 -42.598 1.00 47.31 550 PRO A N 1
ATOM 4435 C CA . PRO A 1 550 ? 3.068 3.448 -43.925 1.00 47.31 550 PRO A CA 1
ATOM 4436 C C . PRO A 1 550 ? 4.595 3.510 -44.123 1.00 47.31 550 PRO A C 1
ATOM 4438 O O . PRO A 1 550 ? 5.045 3.698 -45.249 1.00 47.31 550 PRO A O 1
ATOM 4441 N N . TYR A 1 551 ? 5.411 3.345 -43.073 1.00 45.50 551 TYR A N 1
ATOM 4442 C CA . TYR A 1 551 ? 6.875 3.514 -43.187 1.00 45.50 551 TYR A CA 1
ATOM 4443 C C . TYR A 1 551 ? 7.754 2.292 -42.886 1.00 45.50 551 TYR A C 1
ATOM 4445 O O . TYR A 1 551 ? 8.963 2.444 -42.749 1.00 45.50 551 TYR A O 1
ATOM 4453 N N . LEU A 1 552 ? 7.211 1.070 -42.858 1.00 45.25 552 LEU A N 1
ATOM 4454 C CA . LEU A 1 552 ? 8.030 -0.127 -42.589 1.00 45.25 552 LEU A CA 1
ATOM 4455 C C . LEU A 1 552 ? 7.970 -1.254 -43.631 1.00 45.25 552 LEU A C 1
ATOM 4457 O O . LEU A 1 552 ? 8.528 -2.310 -43.367 1.00 45.25 552 LEU A O 1
ATOM 4461 N N . ASP A 1 553 ? 7.404 -1.031 -44.825 1.00 42.16 553 ASP A N 1
ATOM 4462 C CA . ASP A 1 553 ? 7.215 -2.118 -45.811 1.00 42.16 553 ASP A CA 1
ATOM 4463 C C . ASP A 1 553 ? 7.819 -1.869 -47.210 1.00 42.16 553 ASP A C 1
ATOM 4465 O O . ASP A 1 553 ? 7.375 -2.427 -48.210 1.00 42.16 553 ASP A O 1
ATOM 4469 N N . LYS A 1 554 ? 8.870 -1.042 -47.315 1.00 42.00 554 LYS A N 1
ATOM 4470 C CA . LYS A 1 554 ? 9.603 -0.823 -48.587 1.00 42.00 554 LYS A CA 1
ATOM 4471 C C . LYS A 1 554 ? 11.088 -1.200 -48.576 1.00 42.00 554 LYS A C 1
ATOM 4473 O O . LYS A 1 554 ? 11.795 -0.878 -49.524 1.00 42.00 554 LYS A O 1
ATOM 4478 N N . SER A 1 555 ? 11.570 -1.929 -47.570 1.00 43.97 555 SER A N 1
ATOM 4479 C CA . SER A 1 555 ? 12.972 -2.383 -47.515 1.00 43.97 555 SER A CA 1
ATOM 4480 C C . SER A 1 555 ? 13.205 -3.849 -47.916 1.00 43.97 555 SER A C 1
ATOM 4482 O O . SER A 1 555 ? 14.340 -4.304 -47.840 1.00 43.97 555 SER A O 1
ATOM 4484 N N . VAL A 1 556 ? 12.191 -4.590 -48.394 1.00 49.56 556 VAL A N 1
ATOM 4485 C CA . VAL A 1 556 ? 12.330 -6.037 -48.709 1.00 49.56 556 VAL A CA 1
ATOM 4486 C C . VAL A 1 556 ? 12.114 -6.392 -50.198 1.00 49.56 556 VAL A C 1
ATOM 4488 O O . VAL A 1 556 ? 12.107 -7.559 -50.564 1.00 49.56 556 VAL A O 1
ATOM 4491 N N . GLN A 1 557 ? 12.029 -5.420 -51.115 1.00 44.53 557 GLN A N 1
ATOM 4492 C CA . GLN A 1 557 ? 11.899 -5.694 -52.566 1.00 44.53 557 GLN A CA 1
ATOM 4493 C C . GLN A 1 557 ? 13.011 -5.100 -53.451 1.00 44.53 557 GLN A C 1
ATOM 4495 O O . GLN A 1 557 ? 12.770 -4.767 -54.604 1.00 44.53 557 GLN A O 1
ATOM 4500 N N . MET A 1 558 ? 14.247 -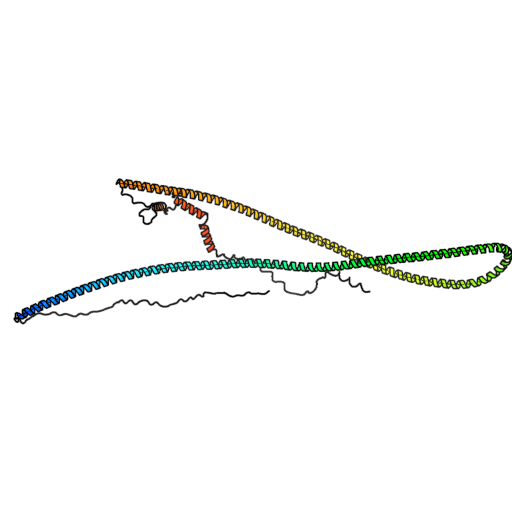4.993 -52.952 1.00 40.62 558 MET A N 1
ATOM 4501 C CA . MET A 1 558 ? 15.406 -4.578 -53.770 1.00 40.62 558 MET A CA 1
ATOM 4502 C C . MET A 1 558 ? 16.647 -5.459 -53.543 1.00 40.62 558 MET A C 1
ATOM 4504 O O . MET A 1 558 ? 17.758 -4.957 -53.419 1.00 40.62 558 MET A O 1
ATOM 4508 N N . LEU A 1 559 ? 16.465 -6.781 -53.494 1.00 45.12 559 LEU A N 1
ATOM 4509 C CA . LEU A 1 559 ? 17.547 -7.764 -53.643 1.00 45.12 559 LEU A CA 1
ATOM 4510 C C . LEU A 1 559 ? 17.028 -8.933 -54.485 1.00 45.12 559 LEU A C 1
ATOM 4512 O O . LEU A 1 559 ? 16.487 -9.904 -53.962 1.00 45.12 559 LEU A O 1
ATOM 4516 N N . GLY A 1 560 ? 17.135 -8.794 -55.805 1.00 48.50 560 GLY A N 1
ATOM 4517 C CA . GLY A 1 560 ? 16.690 -9.807 -56.755 1.00 48.50 560 GLY A CA 1
ATOM 4518 C C . GLY A 1 560 ? 16.567 -9.283 -58.181 1.00 48.50 560 GLY A C 1
ATOM 4519 O O . GLY A 1 560 ? 15.469 -9.325 -58.725 1.00 48.50 560 GLY A O 1
ATOM 4520 N N . LEU A 1 561 ? 17.666 -8.751 -58.730 1.00 37.34 561 LEU A N 1
ATOM 4521 C CA . LEU A 1 561 ? 18.098 -8.812 -60.138 1.00 37.34 561 LEU A CA 1
ATOM 4522 C C . LEU A 1 561 ? 19.491 -8.188 -60.263 1.00 37.34 561 LEU A C 1
ATOM 4524 O O . LEU A 1 561 ? 19.662 -7.055 -59.757 1.00 37.34 561 LEU A O 1
#

pLDDT: mean 76.89, std 23.06, range [25.62, 98.44]

Sequence (561 aa):
MPGKVSALGRKKGPKKGKAGSSRRGKGTKSTKSKSSGSGKKKKKGKKGKRKKGKKRKMISPEEYAEMEQQLKSCQRTNELLTIKLTAMAHSREQYRKCSFSLLDENEHVHKRLIKVERDCIEVVGYLRQKRGANEARLEVVEKELAQIREVESGKRNTLAAEYEYKIKGLNEIISENEIQILRLEYETNKLKGLKEANEKLEETNESLRKELLDTMVRHQNQLVEYEAMILREKRNLEKLARQEVHNLVDTAHQMAAKEISATTADVYGQNYCLNRTLQQYQARVLALEAADATRSRQLDRARTHAETSSAALLQMRRQLTAQQVATQQLRERLAESESDRLQEAVTLQEVRAELLDWAQHERQQEQRQLAQLRRQLALREATVRRLRALARRVLARRSQLEDFFLSALEQVAGAAAGERRQFWRDAEHQYRQRMAAGLAGQAPPPEVMTTDGSQKSSRDIVHDWQRHNEWRADADQVDVSALTWLQKESVLRVLFAHINGAQSRARRQQQQQKKGRWPRKRTVDVGVQKFAQRRSTSGDTSSAYPLLSPYLDKSVQMLGL

Secondary structure (DSSP, 8-state):
-------------------------------------------------------PPPPPHHHHHHHHHHHHHHHHHHHHHHHHHHHHHHHHHHHHHHHHHHHHHHHHHHHHHHHHHHHHHHHHHHHHHHHHHHHHHHHHHHHHHHHHHHHHHHHHHHHHHHHHHHHHHHHHHHHHHHHHHHHHHHHHHHHHHHHHHHHHHHHHHHHHHHHHHHHHHHHHHHHHHHHHHHHHHHHHHHHHHHHHHHHHHHHHHHHHHHHHHHTTTHHHHHHHHTTTHHHHHHHHHHHHHHHHHHHHHHHHHHHHHHHHHHHHHHHHHHHHHHHHHHHHHHHHHHHHHHHHHHHHHHHHHHHHHHHHHHHHHHHHHHHHHHHHHHHHHHHHHHHHHHHHHHHHHHHHHHHHHHHHHHHHHHHHHHHHHHHHHHHHHHHHHHHHHHHHHHHTTSSPPPP--B-S--TTSS-BHHHHHHHHHS-----SS--GGGS-HHHHHHHHHHHHHHHTTHHHHHHHHHHHHHT--PPPP-----------------------------SSSSSSSSS--